Protein AF-0000000067984186 (afdb_homodimer)

pLDDT: mean 75.31, std 23.42, range [19.92, 98.0]

Sequence (412 aa):
MKVFHVLPLILLLLLWGCEVQGRLVSIPTKPDRKDAAATARWLVSQNFWGVLSTISIDLDGAPFAKVVSYSDGVPNQGSGIPYFYLTTLDPTARNAFKDERASFTVSEYPLGTCGKVDPMNPTCSRITLTGKLKLVDEKSEEAEFGRNALFSKHSEMIGTIVFVLSWIDYLNALLFATPTTGLVFLSHLKSFSGHHAVAAGLLWLLMKVFHVLPLILLLLLWGCEVQGRLVSIPTKPDRKDAAATARWLVSQNFWGVLSTISIDLDGAPFAKVVSYSDGVPNQGSGIPYFYLTTLDPTARNAFKDERASFTVSEYPLGTCGKVDPMNPTCSRITLTGKLKLVDEKSEEAEFGRNALFSKHSEMIGTIVFVLSWIDYLNALLFATPTTGLVFLSHLKSFSGHHAVAAGLLWLL

InterPro domains:
  IPR012349 FMN-binding split barrel [G3DSA:2.30.110.10] (34-168)
  IPR055343 CREG-like, beta-barrel [PF13883] (31-158)

Solvent-accessible surface area (backbone atoms only — not comparable to full-atom values): 22892 Å² total; per-residue (Å²): 134,85,80,78,78,77,75,80,77,75,75,73,73,72,73,71,68,74,66,70,65,68,68,75,70,72,77,76,78,78,54,59,73,86,39,56,62,56,36,52,42,48,51,55,52,75,44,51,53,36,38,42,27,23,38,23,72,90,59,79,57,28,27,39,48,40,77,39,49,38,21,25,32,41,91,96,54,48,55,59,47,45,23,33,70,44,47,75,56,36,67,64,45,49,16,28,76,76,42,34,43,22,19,38,29,40,66,38,58,74,73,52,79,50,61,92,59,55,73,64,36,37,72,25,36,32,36,24,38,32,31,31,41,40,79,45,55,77,89,36,70,63,28,51,51,43,49,52,10,33,46,68,74,35,76,83,66,66,89,64,46,44,31,30,51,35,62,52,105,52,26,32,32,40,34,36,38,23,82,84,54,41,55,39,60,38,56,48,74,69,72,52,66,81,71,61,69,56,75,59,69,63,60,78,77,96,134,85,78,78,80,78,75,80,77,75,75,72,74,73,72,69,67,74,66,71,65,68,66,75,71,73,77,75,79,79,55,60,71,85,39,55,63,56,36,52,42,48,51,53,51,75,44,51,55,37,39,43,26,23,38,22,70,92,58,79,56,27,26,38,50,41,77,39,48,37,22,26,32,41,92,96,54,48,58,57,47,45,23,33,71,45,47,76,57,35,67,65,45,48,16,29,75,77,40,33,44,22,18,39,30,38,65,37,58,76,74,52,80,51,62,90,59,54,73,65,35,36,72,26,34,32,37,24,37,31,29,30,42,38,82,45,56,77,89,36,70,62,29,51,50,42,50,52,10,33,45,67,76,34,75,82,65,67,89,64,48,44,30,29,51,35,61,59,102,51,26,31,31,42,34,36,36,21,81,86,55,40,56,40,59,38,56,47,74,69,72,53,67,80,71,61,70,56,76,60,65,63,60,78,77,93

Nearest PDB structures (foldseek):
  1xhn-assembly2_C  TM=8.944E-01  e=8.671E-16  Homo sapiens
  6vna-assembly2_B-2  TM=7.559E-01  e=1.816E-09  Paracoccus denitrificans PD1222
  3dnh-assembly1_A  TM=7.294E-01  e=9.600E-09  Agrobacterium fabrum str. C58
  3b5m-assembly2_C  TM=5.280E-01  e=1.202E-01  Rhodopirellula baltica SH 1
  7o9k-assembly1_Q  TM=3.431E-01  e=6.356E-01  Homo sapiens

Foldseek 3Di:
DPPPPPPPPPPPPPCPVPPPCVVPVPQPDQDDLVLQLSNLQSQQQSDFKWKKWAQFPVVPRDIDIDIFGWFQAARPPGQSWIKGFDACPPRRNVRLVVPFKMKTKTWQVVVCNQPPDDSLPLQTKMKMWIAGKDWDDCPDPVVVRRVVRRCNSPVPDDDGTMIIRDPDVFGWMWMRHDPVQGTFIDGDSRCPPDPPRPSPPDPVPD/DPPPPPPPPPPPPPCPVPPPCPVPVPQPDQDDLVLQLSNLQSQQQSDFKWKKWAQFPVVPRDIDIDIFGWFQAARPPGQSWIKGFDACPDRRNVRLVVPFKMKTKTWQVVVCNQPPDDSLPLQTKMKIWIAGKDWDDCPDPVVVRRVVRRCNSPVPDDDGTMIIRDPPVFGWMWMRHHPVQGTFIDGDSRCVPDPPRPRPPDPVPD

Secondary structure (DSSP, 8-state):
----------------------------PPPPTT-HHHHHHHHHHH--EEEEEEE-TTTTT-EEEEEEEEESSSTT---S--EEEE-TTSHHHHHHHH--EEEEEEESGGGTTTTTS-TTSTTS-EEEEEEEEEEPPTTSHHHHHHHHHHHHH-TT----EEEEEE-SS--EEEEEEETTTEEEEES-SSS--S-------GGGT-/----------------------------PPPPTT-HHHHHHHHHHH--EEEEEEE-TTTTT-EEEEEEEEESSSTT---S--EEEE-TTSHHHHHHHH--EEEEEEESGGGTTTTTS-TTSTTS-EEEEEEEEEEPPTTSHHHHHHHHHHHHH-TT--S-EEEEEE-SS--EEEEEEETTTEEEEES-SSSTTS-------GGGT-

Radius of gyration: 25.49 Å; Cα contacts (8 Å, |Δi|>4): 873; chains: 2; bounding box: 85×50×101 Å

Organism: Pisum sativum (NCBI:txid3888)

Structure (mmCIF, N/CA/C/O backbone):
data_AF-0000000067984186-model_v1
#
loop_
_entity.id
_entity.type
_entity.pdbx_description
1 polymer 'CREG-like beta-barrel domain-containing protein'
#
loop_
_atom_site.group_PDB
_atom_site.id
_atom_site.type_symbol
_atom_site.label_atom_id
_atom_site.label_alt_id
_atom_site.label_comp_id
_atom_site.label_asym_id
_atom_site.label_entity_id
_atom_site.label_seq_id
_atom_site.pdbx_PDB_ins_code
_atom_site.Cartn_x
_atom_site.Cartn_y
_atom_site.Cartn_z
_atom_site.occupancy
_atom_site.B_iso_or_equiv
_atom_site.auth_seq_id
_atom_site.auth_comp_id
_atom_site.auth_asym_id
_atom_site.auth_atom_id
_atom_site.pdbx_PDB_model_num
ATOM 1 N N . MET A 1 1 ? -55.031 -24.5 -56.812 1 33.5 1 MET A N 1
ATOM 2 C CA . MET A 1 1 ? -54.438 -23.312 -56.219 1 33.5 1 MET A CA 1
ATOM 3 C C . MET A 1 1 ? -53.906 -23.625 -54.812 1 33.5 1 MET A C 1
ATOM 5 O O . MET A 1 1 ? -54.656 -23.906 -53.906 1 33.5 1 MET A O 1
ATOM 9 N N . LYS A 1 2 ? -52.688 -24.312 -54.781 1 44.88 2 LYS A N 1
ATOM 10 C CA . LYS A 1 2 ? -51.969 -24.781 -53.625 1 44.88 2 LYS A CA 1
ATOM 11 C C . LYS A 1 2 ? -51.594 -23.625 -52.688 1 44.88 2 LYS A C 1
ATOM 13 O O . LYS A 1 2 ? -50.938 -22.656 -53.125 1 44.88 2 LYS A O 1
ATOM 18 N N . VAL A 1 3 ? -52.406 -23.297 -51.719 1 41.97 3 VAL A N 1
ATOM 19 C CA . VAL A 1 3 ? -52.25 -22.266 -50.688 1 41.97 3 VAL A CA 1
ATOM 20 C C . VAL A 1 3 ? -51.031 -22.594 -49.812 1 41.97 3 VAL A C 1
ATOM 22 O O . VAL A 1 3 ? -50.969 -23.656 -49.188 1 41.97 3 VAL A O 1
ATOM 25 N N . PHE A 1 4 ? -49.812 -22.141 -50.219 1 43.19 4 PHE A N 1
ATOM 26 C CA . PHE A 1 4 ? -48.562 -22.219 -49.438 1 43.19 4 PHE A CA 1
ATOM 27 C C . PHE A 1 4 ? -48.719 -21.422 -48.125 1 43.19 4 PHE A C 1
ATOM 29 O O . PHE A 1 4 ? -49.031 -20.219 -48.156 1 43.19 4 PHE A O 1
ATOM 36 N N . HIS A 1 5 ? -49.25 -22.047 -47.031 1 43.31 5 HIS A N 1
ATOM 37 C CA . HIS A 1 5 ? -49.219 -21.438 -45.719 1 43.31 5 HIS A CA 1
ATOM 38 C C . HIS A 1 5 ? -47.812 -21.094 -45.312 1 43.31 5 HIS A C 1
ATOM 40 O O . HIS A 1 5 ? -46.938 -21.969 -45.25 1 43.31 5 HIS A O 1
ATOM 46 N N . VAL A 1 6 ? -47.312 -19.891 -45.562 1 44.81 6 VAL A N 1
ATOM 47 C CA . VAL A 1 6 ? -46.062 -19.359 -45.031 1 44.81 6 VAL A CA 1
ATOM 48 C C . VAL A 1 6 ? -46.156 -19.25 -43.531 1 44.81 6 VAL A C 1
ATOM 50 O O . VAL A 1 6 ? -47 -18.547 -42.969 1 44.81 6 VAL A O 1
ATOM 53 N N . LEU A 1 7 ? -45.906 -20.312 -42.75 1 45.59 7 LEU A N 1
ATOM 54 C CA . LEU A 1 7 ? -45.781 -20.188 -41.312 1 45.59 7 LEU A CA 1
ATOM 55 C C . LEU A 1 7 ? -44.688 -19.203 -40.938 1 45.59 7 LEU A C 1
ATOM 57 O O . LEU A 1 7 ? -43.531 -19.297 -41.406 1 45.59 7 LEU A O 1
ATOM 61 N N . PRO A 1 8 ? -45.031 -17.953 -40.5 1 47.94 8 PRO A N 1
ATOM 62 C CA . PRO A 1 8 ? -44 -17.047 -40.031 1 47.94 8 PRO A CA 1
ATOM 63 C C . PRO A 1 8 ? -43.156 -17.656 -38.906 1 47.94 8 PRO A C 1
ATOM 65 O O . PRO A 1 8 ? -43.719 -18.234 -37.969 1 47.94 8 PRO A O 1
ATOM 68 N N . LEU A 1 9 ? -41.969 -18.188 -39.219 1 45.03 9 LEU A N 1
ATOM 69 C CA . LEU A 1 9 ? -41 -18.547 -38.219 1 45.03 9 LEU A CA 1
ATOM 70 C C . LEU A 1 9 ? -40.719 -17.375 -37.281 1 45.03 9 LEU A C 1
ATOM 72 O O . LEU A 1 9 ? -40.188 -16.344 -37.688 1 45.03 9 LEU A O 1
ATOM 76 N N . ILE A 1 10 ? -41.625 -17.125 -36.375 1 43.16 10 ILE A N 1
ATOM 77 C CA . ILE A 1 10 ? -41.312 -16.188 -35.281 1 43.16 10 ILE A CA 1
ATOM 78 C C . ILE A 1 10 ? -40 -16.578 -34.625 1 43.16 10 ILE A C 1
ATOM 80 O O . ILE A 1 10 ? -39.875 -17.656 -34.062 1 43.16 10 ILE A O 1
ATOM 84 N N . LEU A 1 11 ? -38.875 -16.156 -35.219 1 39.56 11 LEU A N 1
ATOM 85 C CA . LEU A 1 11 ? -37.594 -16.203 -34.5 1 39.56 11 LEU A CA 1
ATOM 86 C C . LEU A 1 11 ? -37.719 -15.57 -33.125 1 39.56 11 LEU A C 1
ATOM 88 O O . LEU A 1 11 ? -37.906 -14.352 -33 1 39.56 11 LEU A O 1
ATOM 92 N N . LEU A 1 12 ? -38.344 -16.297 -32.219 1 38.09 12 LEU A N 1
ATOM 93 C CA . LEU A 1 12 ? -38.188 -15.883 -30.828 1 38.09 12 LEU A CA 1
ATOM 94 C C . LEU A 1 12 ? -36.719 -15.664 -30.5 1 38.09 12 LEU A C 1
ATOM 96 O O . LEU A 1 12 ? -35.938 -16.609 -30.484 1 38.09 12 LEU A O 1
ATOM 100 N N . LEU A 1 13 ? -36.188 -14.531 -30.969 1 35.16 13 LEU A N 1
ATOM 101 C CA . LEU A 1 13 ? -34.906 -14.086 -30.406 1 35.16 13 LEU A CA 1
ATOM 102 C C . LEU A 1 13 ? -34.938 -14.227 -28.875 1 35.16 13 LEU A C 1
ATOM 104 O O . LEU A 1 13 ? -35.656 -13.516 -28.188 1 35.16 13 LEU A O 1
ATOM 108 N N . LEU A 1 14 ? -34.844 -15.484 -28.453 1 35.88 14 LEU A N 1
ATOM 109 C CA . LEU A 1 14 ? -34.469 -15.664 -27.047 1 35.88 14 LEU A CA 1
ATOM 110 C C . LEU A 1 14 ? -33.312 -14.734 -26.688 1 35.88 14 LEU A C 1
ATOM 112 O O . LEU A 1 14 ? -32.219 -14.875 -27.203 1 35.88 14 LEU A O 1
ATOM 116 N N . LEU A 1 15 ? -33.594 -13.445 -26.594 1 35.09 15 LEU A N 1
ATOM 117 C CA . LEU A 1 15 ? -32.688 -12.617 -25.812 1 35.09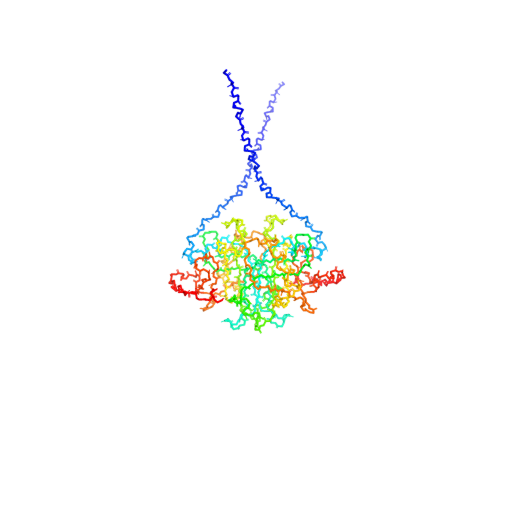 15 LEU A CA 1
ATOM 118 C C . LEU A 1 15 ? -32.281 -13.32 -24.531 1 35.09 15 LEU A C 1
ATOM 120 O O . LEU A 1 15 ? -33.031 -13.367 -23.562 1 35.09 15 LEU A O 1
ATOM 124 N N . TRP A 1 16 ? -31.625 -14.523 -24.703 1 38.22 16 TRP A N 1
ATOM 125 C CA . TRP A 1 16 ? -30.844 -14.906 -23.516 1 38.22 16 TRP A CA 1
ATOM 126 C C . TRP A 1 16 ? -30.078 -13.711 -22.969 1 38.22 16 TRP A C 1
ATOM 128 O O . TRP A 1 16 ? -29.109 -13.25 -23.594 1 38.22 16 TRP A O 1
ATOM 138 N N . GLY A 1 17 ? -30.844 -12.781 -22.391 1 34.12 17 GLY A N 1
ATOM 139 C CA . GLY A 1 17 ? -30.109 -11.883 -21.516 1 34.12 17 GLY A CA 1
ATOM 140 C C . GLY A 1 17 ? -28.969 -12.57 -20.766 1 34.12 17 GLY A C 1
ATOM 141 O O . GLY A 1 17 ? -29.188 -13.586 -20.109 1 34.12 17 GLY A O 1
ATOM 142 N N . CYS A 1 18 ? -27.859 -12.703 -21.391 1 34.94 18 CYS A N 1
ATOM 143 C CA . CYS A 1 18 ? -26.656 -12.961 -20.594 1 34.94 18 CYS A CA 1
ATOM 144 C C . CYS A 1 18 ? -26.688 -12.164 -19.297 1 34.94 18 CYS A C 1
ATOM 146 O O . CYS A 1 18 ? -26.469 -10.953 -19.297 1 34.94 18 CYS A O 1
ATOM 148 N N . GLU A 1 19 ? -27.719 -12.469 -18.469 1 34.81 19 GLU A N 1
ATOM 149 C CA . GLU A 1 19 ? -27.438 -12 -17.125 1 34.81 19 GLU A CA 1
ATOM 150 C C . GLU A 1 19 ? -26 -12.305 -16.719 1 34.81 19 GLU A C 1
ATOM 152 O O . GLU A 1 19 ? -25.625 -13.469 -16.578 1 34.81 19 GLU A O 1
ATOM 157 N N . VAL A 1 20 ? -25.094 -11.594 -17.25 1 33.75 20 VAL A N 1
ATOM 158 C CA . VAL A 1 20 ? -23.859 -11.578 -16.469 1 33.75 20 VAL A CA 1
ATOM 159 C C . VAL A 1 20 ? -24.203 -11.547 -14.984 1 33.75 20 VAL A C 1
ATOM 161 O O . VAL A 1 20 ? -24.766 -10.57 -14.492 1 33.75 20 VAL A O 1
ATOM 164 N N . GLN A 1 21 ? -24.844 -12.562 -14.484 1 31.27 21 GLN A N 1
ATOM 165 C CA . GLN A 1 21 ? -24.812 -12.648 -13.031 1 31.27 21 GLN A CA 1
ATOM 166 C C . GLN A 1 21 ? -23.453 -12.211 -12.484 1 31.27 21 GLN A C 1
ATOM 168 O O . GLN A 1 21 ? -22.469 -12.93 -12.625 1 31.27 21 GLN A O 1
ATOM 173 N N . GLY A 1 22 ? -23.109 -11.016 -12.719 1 35.28 22 GLY A N 1
ATOM 174 C CA . GLY A 1 22 ? -22 -10.664 -11.852 1 35.28 22 GLY A CA 1
ATOM 175 C C . GLY A 1 22 ? -22.062 -11.344 -10.5 1 35.28 22 GLY A C 1
ATOM 176 O O . GLY A 1 22 ? -23.062 -11.234 -9.789 1 35.28 22 GLY A O 1
ATOM 177 N N . ARG A 1 23 ? -21.891 -12.672 -10.469 1 35.22 23 ARG A N 1
ATOM 178 C CA . ARG A 1 23 ? -21.781 -13.312 -9.156 1 35.22 23 ARG A CA 1
ATOM 179 C C . ARG A 1 23 ? -21.312 -12.312 -8.102 1 35.22 23 ARG A C 1
ATOM 181 O O . ARG A 1 23 ? -20.219 -11.758 -8.219 1 35.22 23 ARG A O 1
ATOM 188 N N . LEU A 1 24 ? -22.062 -11.508 -7.629 1 40.75 24 LEU A N 1
ATOM 189 C CA . LEU A 1 24 ? -21.703 -10.914 -6.352 1 40.75 24 LEU A CA 1
ATOM 190 C C . LEU A 1 24 ? -20.969 -11.922 -5.469 1 40.75 24 LEU A C 1
ATOM 192 O O . LEU A 1 24 ? -21.594 -12.789 -4.859 1 40.75 24 LEU A O 1
ATOM 196 N N . VAL A 1 25 ? -20.047 -12.648 -5.996 1 49.34 25 VAL A N 1
ATOM 197 C CA . VAL A 1 25 ? -19.328 -13.609 -5.168 1 49.34 25 VAL A CA 1
ATOM 198 C C . VAL A 1 25 ? -19.094 -13.023 -3.779 1 49.34 25 VAL A C 1
ATOM 200 O O . VAL A 1 25 ? -18.453 -11.977 -3.646 1 49.34 25 VAL A O 1
ATOM 203 N N . SER A 1 26 ? -20.016 -13.273 -2.828 1 67.81 26 SER A N 1
ATOM 204 C CA . SER A 1 26 ? -19.984 -12.938 -1.408 1 67.81 26 SER A CA 1
ATOM 205 C C . SER A 1 26 ? -18.625 -13.25 -0.799 1 67.81 26 SER A C 1
ATOM 207 O O . SER A 1 26 ? -18.047 -14.312 -1.054 1 67.81 26 SER A O 1
ATOM 209 N N . ILE A 1 27 ? -17.875 -12.289 -0.418 1 77.19 27 ILE A N 1
ATOM 210 C CA . ILE A 1 27 ? -16.656 -12.492 0.34 1 77.19 27 ILE A CA 1
ATOM 211 C C . ILE A 1 27 ? -16.922 -13.398 1.534 1 77.19 27 ILE A C 1
ATOM 213 O O . ILE A 1 27 ? -17.844 -13.148 2.322 1 77.19 27 ILE A O 1
ATOM 217 N N . PRO A 1 28 ? -16.234 -14.609 1.506 1 84.88 28 PRO A N 1
ATOM 218 C CA . PRO A 1 28 ? -16.375 -15.453 2.693 1 84.88 28 PRO A CA 1
ATOM 219 C C . PRO A 1 28 ? -16.219 -14.672 3.996 1 84.88 28 PRO A C 1
ATOM 221 O O . PRO A 1 28 ? -15.547 -13.641 4.023 1 84.88 28 PRO A O 1
ATOM 224 N N . THR A 1 29 ? -16.812 -15.203 4.996 1 89.31 29 THR A N 1
ATOM 225 C CA . THR A 1 29 ? -16.781 -14.555 6.301 1 89.31 29 THR A CA 1
ATOM 226 C C . THR A 1 29 ? -15.359 -14.492 6.848 1 89.31 29 THR A C 1
ATOM 228 O O . THR A 1 29 ? -14.609 -15.461 6.734 1 89.31 29 THR A O 1
ATOM 231 N N . LYS A 1 30 ? -15.117 -13.398 7.43 1 90.19 30 LYS A N 1
ATOM 232 C CA . LYS A 1 30 ? -13.836 -13.211 8.102 1 90.19 30 LYS A CA 1
ATOM 233 C C . LYS A 1 30 ? -13.656 -14.219 9.234 1 90.19 30 LYS A C 1
ATOM 235 O O . LYS A 1 30 ? -14.578 -14.445 10.023 1 90.19 30 LYS A O 1
ATOM 240 N N . PRO A 1 31 ? -12.531 -14.898 9.32 1 89.19 31 PRO A N 1
ATOM 241 C CA . PRO A 1 31 ? -12.273 -15.836 10.414 1 89.19 31 PRO A CA 1
ATOM 242 C C . PRO A 1 31 ? -12.289 -15.164 11.781 1 89.19 31 PRO A C 1
ATOM 244 O O . PRO A 1 31 ? -12.289 -13.938 11.875 1 89.19 31 PRO A O 1
ATOM 247 N N . ASP A 1 32 ? -12.289 -16.062 12.781 1 85.81 32 ASP A N 1
ATOM 248 C CA . ASP A 1 32 ? -12.156 -15.57 14.148 1 85.81 32 ASP A CA 1
ATOM 249 C C . ASP A 1 32 ? -10.883 -14.742 14.312 1 85.81 32 ASP A C 1
ATOM 251 O O . ASP A 1 32 ? -9.805 -15.164 13.891 1 85.81 32 ASP A O 1
ATOM 255 N N . ARG A 1 33 ? -11.016 -13.633 14.875 1 79.19 33 ARG A N 1
ATOM 256 C CA . ARG A 1 33 ? -9.906 -12.695 15.023 1 79.19 33 ARG A CA 1
ATOM 257 C C . ARG A 1 33 ? -8.758 -13.32 15.812 1 79.19 33 ARG A C 1
ATOM 259 O O . ARG A 1 33 ? -7.609 -12.891 15.68 1 79.19 33 ARG A O 1
ATOM 266 N N . LYS A 1 34 ? -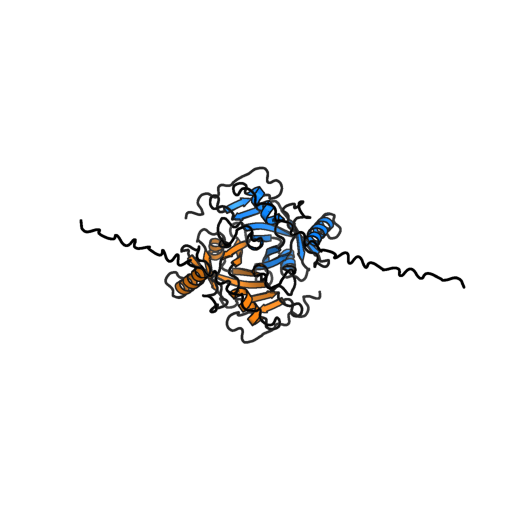9.094 -14.297 16.625 1 78.62 34 LYS A N 1
ATOM 267 C CA . LYS A 1 34 ? -8.07 -14.945 17.438 1 78.62 34 LYS A CA 1
ATOM 268 C C . LYS A 1 34 ? -7.227 -15.906 16.609 1 78.62 34 LYS A C 1
ATOM 270 O O . LYS A 1 34 ? -6.145 -16.312 17.031 1 78.62 34 LYS A O 1
ATOM 275 N N . ASP A 1 35 ? -7.754 -16.234 15.492 1 83.31 35 ASP A N 1
ATOM 276 C CA . ASP A 1 35 ? -7.008 -17.109 14.586 1 83.31 35 ASP A CA 1
ATOM 277 C C . ASP A 1 35 ? -6.207 -16.281 13.578 1 83.31 35 ASP A C 1
ATOM 279 O O . ASP A 1 35 ? -6.676 -16.031 12.469 1 83.31 35 ASP A O 1
ATOM 283 N N . ALA A 1 36 ? -5.031 -15.945 13.961 1 83.06 36 ALA A N 1
ATOM 284 C CA . ALA A 1 36 ? -4.188 -15.047 13.188 1 83.06 36 ALA A CA 1
ATOM 285 C C . ALA A 1 36 ? -3.846 -15.656 11.828 1 83.06 36 ALA A C 1
ATOM 287 O O . ALA A 1 36 ? -3.889 -14.969 10.805 1 83.06 36 ALA A O 1
ATOM 288 N N . ALA A 1 37 ? -3.508 -16.969 11.844 1 82.56 37 ALA A N 1
ATOM 289 C CA . ALA A 1 37 ? -3.119 -17.625 10.602 1 82.56 37 ALA A CA 1
ATOM 290 C C . ALA A 1 37 ? -4.281 -17.641 9.609 1 82.56 37 ALA A C 1
ATOM 292 O O . ALA A 1 37 ? -4.102 -17.359 8.422 1 82.56 37 ALA A O 1
ATOM 293 N N . ALA A 1 38 ? -5.449 -17.953 10.125 1 85.25 38 ALA A N 1
ATOM 294 C CA . ALA A 1 38 ? -6.633 -18 9.273 1 85.25 38 ALA A CA 1
ATOM 295 C C . ALA A 1 38 ? -6.984 -16.609 8.75 1 85.25 38 ALA A C 1
ATOM 297 O O . ALA A 1 38 ? -7.387 -16.453 7.594 1 85.25 38 ALA A O 1
ATOM 298 N N . THR A 1 39 ? -6.832 -15.609 9.625 1 88 39 THR A N 1
ATOM 299 C CA . THR A 1 39 ? -7.109 -14.234 9.219 1 88 39 THR A CA 1
ATOM 300 C C . THR A 1 39 ? -6.137 -13.789 8.133 1 88 39 THR A C 1
ATOM 302 O O . THR A 1 39 ? -6.543 -13.172 7.141 1 88 39 THR A O 1
ATOM 305 N N . ALA A 1 40 ? -4.871 -14.133 8.32 1 88.75 40 ALA A N 1
ATOM 306 C CA . ALA A 1 40 ? -3.857 -13.781 7.332 1 88.75 40 ALA A CA 1
ATOM 307 C C . ALA A 1 40 ? -4.172 -14.406 5.977 1 88.75 40 ALA A C 1
ATOM 309 O O . ALA A 1 40 ? -4.129 -13.727 4.949 1 88.75 40 ALA A O 1
ATOM 310 N N . ARG A 1 41 ? -4.539 -15.672 5.941 1 86.38 41 ARG A N 1
ATOM 311 C CA . ARG A 1 41 ? -4.855 -16.359 4.695 1 86.38 41 ARG A CA 1
ATOM 312 C C . ARG A 1 41 ? -6.098 -15.773 4.039 1 86.38 41 ARG A C 1
ATOM 314 O O . ARG A 1 41 ? -6.133 -15.57 2.824 1 86.38 41 ARG A O 1
ATOM 321 N N . TRP A 1 42 ? -7.078 -15.578 4.871 1 89.5 42 TRP A N 1
ATOM 322 C CA . TRP A 1 42 ? -8.312 -14.969 4.383 1 89.5 42 TRP A CA 1
ATOM 323 C C . TRP A 1 42 ? -8.031 -13.617 3.736 1 89.5 42 TRP A C 1
ATOM 325 O O . TRP A 1 42 ? -8.492 -13.352 2.621 1 89.5 42 TRP A O 1
ATOM 335 N N . LEU A 1 43 ? -7.262 -12.812 4.434 1 92.62 43 LEU A N 1
ATOM 336 C CA . LEU A 1 43 ? -6.961 -11.469 3.967 1 92.62 43 LEU A CA 1
ATOM 337 C C . LEU A 1 43 ? -6.242 -11.508 2.623 1 92.62 43 LEU A C 1
ATOM 339 O O . LEU A 1 43 ? -6.641 -10.82 1.68 1 92.62 43 LEU A O 1
ATOM 343 N N . VAL A 1 44 ? -5.219 -12.328 2.506 1 92.12 44 VAL A N 1
ATOM 344 C CA . VAL A 1 44 ? -4.434 -12.422 1.28 1 92.12 44 VAL A CA 1
ATOM 345 C C . VAL A 1 44 ? -5.281 -13.031 0.167 1 92.12 44 VAL A C 1
ATOM 347 O O . VAL A 1 44 ? -5.258 -12.555 -0.971 1 92.12 44 VAL A O 1
ATOM 350 N N . SER A 1 45 ? -6.023 -14 0.494 1 91.69 45 SER A N 1
ATOM 351 C CA . SER A 1 45 ? -6.797 -14.719 -0.51 1 91.69 45 SER A CA 1
ATOM 352 C C . SER A 1 45 ? -7.945 -13.867 -1.038 1 91.69 45 SER A C 1
ATOM 354 O O . SER A 1 45 ? -8.289 -13.945 -2.219 1 91.69 45 SER A O 1
ATOM 356 N N . GLN A 1 46 ? -8.555 -13.047 -0.158 1 93.5 46 GLN A N 1
ATOM 357 C CA . GLN A 1 46 ? -9.766 -12.328 -0.555 1 93.5 46 GLN A CA 1
ATOM 358 C C . GLN A 1 46 ? -9.422 -11.031 -1.281 1 93.5 46 GLN A C 1
ATOM 360 O O . GLN A 1 46 ? -10.281 -10.438 -1.944 1 93.5 46 GLN A O 1
ATOM 365 N N . ASN A 1 47 ? -8.203 -10.609 -1.111 1 94.94 47 ASN A N 1
ATOM 366 C CA . ASN A 1 47 ? -7.773 -9.406 -1.812 1 94.94 47 ASN A CA 1
ATOM 367 C C . ASN A 1 47 ? -7.188 -9.727 -3.184 1 94.94 47 ASN A C 1
ATOM 369 O O . ASN A 1 47 ? -6.941 -10.898 -3.496 1 94.94 47 ASN A O 1
ATOM 373 N N . PHE A 1 48 ? -7.039 -8.711 -4.043 1 96.12 48 PHE A N 1
ATOM 374 C CA . PHE A 1 48 ? -6.516 -8.945 -5.383 1 96.12 48 PHE A CA 1
ATOM 375 C C . PHE A 1 48 ? -5.547 -7.836 -5.785 1 96.12 48 PHE A C 1
ATOM 377 O O . PHE A 1 48 ? -5.098 -7.785 -6.934 1 96.12 48 PHE A O 1
ATOM 384 N N . TRP A 1 49 ? -5.301 -6.926 -4.898 1 97.25 49 TRP A N 1
ATOM 385 C CA . TRP A 1 49 ? -4.254 -5.926 -5.098 1 97.25 49 TRP A CA 1
ATOM 386 C C . TRP A 1 49 ? -3.619 -5.531 -3.77 1 97.25 49 TRP A C 1
ATOM 388 O O . TRP A 1 49 ? -4.148 -5.848 -2.701 1 97.25 49 TRP A O 1
ATOM 398 N N . GLY A 1 50 ? -2.521 -4.965 -3.746 1 97.94 50 GLY A N 1
ATOM 399 C CA . GLY A 1 50 ? -1.765 -4.434 -2.625 1 97.94 50 GLY A CA 1
ATOM 400 C C . GLY A 1 50 ? -0.631 -3.518 -3.049 1 97.94 50 GLY A C 1
ATOM 401 O O . GLY A 1 50 ? -0.673 -2.93 -4.133 1 97.94 50 GLY A O 1
ATOM 402 N N . VAL A 1 51 ? 0.256 -3.301 -2.131 1 97.94 51 VAL A N 1
ATOM 403 C CA . VAL A 1 51 ? 1.396 -2.434 -2.414 1 97.94 51 VAL A CA 1
ATOM 404 C C . VAL A 1 51 ? 2.695 -3.219 -2.244 1 97.94 51 VAL A C 1
ATOM 406 O O . VAL A 1 51 ? 2.951 -3.785 -1.181 1 97.94 51 VAL A O 1
ATOM 409 N N . LEU A 1 52 ? 3.443 -3.271 -3.309 1 97.12 52 LEU A N 1
ATOM 410 C CA . LEU A 1 52 ? 4.719 -3.98 -3.357 1 97.12 52 LEU A CA 1
ATOM 411 C C . LEU A 1 52 ? 5.887 -3.01 -3.221 1 97.12 52 LEU A C 1
ATOM 413 O O . LEU A 1 52 ? 5.992 -2.049 -3.986 1 97.12 52 LEU A O 1
ATOM 417 N N . SER A 1 53 ? 6.711 -3.264 -2.227 1 96.88 53 SER A N 1
ATOM 418 C CA . SER A 1 53 ? 7.824 -2.371 -1.914 1 96.88 53 SER A CA 1
ATOM 419 C C . SER A 1 53 ? 9.164 -3.045 -2.178 1 96.88 53 SER A C 1
ATOM 421 O O . SER A 1 53 ? 9.383 -4.191 -1.78 1 96.88 53 SER A O 1
ATOM 423 N N . THR A 1 54 ? 10.047 -2.348 -2.816 1 96.5 54 THR A N 1
ATOM 424 C CA . THR A 1 54 ? 11.398 -2.803 -3.141 1 96.5 54 THR A CA 1
ATOM 425 C C . THR A 1 54 ? 12.43 -1.733 -2.787 1 96.5 54 THR A C 1
ATOM 427 O O . THR A 1 54 ? 12.07 -0.652 -2.314 1 96.5 54 THR A O 1
ATOM 430 N N . ILE A 1 55 ? 13.711 -2.121 -2.91 1 95.62 55 ILE A N 1
ATOM 431 C CA . ILE A 1 55 ? 14.805 -1.18 -2.723 1 95.62 55 ILE A CA 1
ATOM 432 C C . ILE A 1 55 ? 15.141 -0.506 -4.051 1 95.62 55 ILE A C 1
ATOM 434 O O . ILE A 1 55 ? 15.508 -1.176 -5.02 1 95.62 55 ILE A O 1
ATOM 438 N N . SER A 1 56 ? 15.086 0.834 -4.086 1 93.44 56 SER A N 1
ATOM 439 C CA . SER A 1 56 ? 15.188 1.557 -5.352 1 93.44 56 SER A CA 1
ATOM 440 C C . SER A 1 56 ? 16.641 1.716 -5.781 1 93.44 56 SER A C 1
ATOM 442 O O . SER A 1 56 ? 17.469 2.201 -5.012 1 93.44 56 SER A O 1
ATOM 444 N N . ILE A 1 57 ? 16.906 1.382 -7.02 1 91 57 ILE A N 1
ATOM 445 C CA . ILE A 1 57 ? 18.203 1.661 -7.625 1 91 57 ILE A CA 1
ATOM 446 C C . ILE A 1 57 ? 18.312 3.152 -7.938 1 91 57 ILE A C 1
ATOM 448 O O . ILE A 1 57 ? 19.344 3.775 -7.656 1 91 57 ILE A O 1
ATOM 452 N N . ASP A 1 58 ? 17.266 3.795 -8.383 1 84.75 58 ASP A N 1
ATOM 453 C CA . ASP A 1 58 ? 17.25 5.176 -8.859 1 84.75 58 ASP A CA 1
ATOM 454 C C . ASP A 1 58 ? 17.281 6.16 -7.688 1 84.75 58 ASP A C 1
ATOM 456 O O . ASP A 1 58 ? 17.672 7.316 -7.855 1 84.75 58 ASP A O 1
ATOM 460 N N . LEU A 1 59 ? 16.844 5.703 -6.543 1 87.94 59 LEU A N 1
ATOM 461 C CA . LEU A 1 59 ? 16.781 6.59 -5.387 1 87.94 59 LEU A CA 1
ATOM 462 C C . LEU A 1 59 ? 17.781 6.156 -4.312 1 87.94 59 LEU A C 1
ATOM 464 O O . LEU A 1 59 ? 17.484 6.242 -3.117 1 87.94 59 LEU A O 1
ATOM 468 N N . ASP A 1 60 ? 18.875 5.551 -4.727 1 90.06 60 ASP A N 1
ATOM 469 C CA . ASP A 1 60 ? 20.031 5.23 -3.889 1 90.06 60 ASP A CA 1
ATOM 470 C C . ASP A 1 60 ? 19.625 4.375 -2.693 1 90.06 60 ASP A C 1
ATOM 472 O O . ASP A 1 60 ? 19.984 4.672 -1.555 1 90.06 60 ASP A O 1
ATOM 476 N N . GLY A 1 61 ? 18.734 3.477 -2.906 1 92.69 61 GLY A N 1
ATOM 477 C CA . GLY A 1 61 ? 18.406 2.498 -1.877 1 92.69 61 GLY A CA 1
ATOM 478 C C . GLY A 1 61 ? 17.172 2.85 -1.079 1 92.69 61 GLY A C 1
ATOM 479 O O . GLY A 1 61 ? 16.766 2.104 -0.185 1 92.69 61 GLY A O 1
ATOM 480 N N . ALA A 1 62 ? 16.516 3.994 -1.396 1 92.25 62 ALA A N 1
ATOM 481 C CA . ALA A 1 62 ? 15.258 4.328 -0.74 1 92.25 62 ALA A CA 1
ATOM 482 C C . ALA A 1 62 ? 14.172 3.309 -1.084 1 92.25 62 ALA A C 1
ATOM 484 O O . ALA A 1 62 ? 14.234 2.656 -2.127 1 92.25 62 ALA A O 1
ATOM 485 N N . PRO A 1 63 ? 13.273 3.123 -0.119 1 95.19 63 PRO A N 1
ATOM 486 C CA . PRO A 1 63 ? 12.172 2.232 -0.483 1 95.19 63 PRO A CA 1
ATOM 487 C C . PRO A 1 63 ? 11.305 2.797 -1.605 1 95.19 63 PRO A C 1
ATOM 489 O O . PRO A 1 63 ? 11.016 3.998 -1.623 1 95.19 63 PRO A O 1
ATOM 492 N N . PHE A 1 64 ? 11.031 1.998 -2.578 1 93.12 64 PHE A N 1
ATOM 493 C CA . PHE A 1 64 ? 10.078 2.312 -3.637 1 93.12 64 PHE A CA 1
ATOM 494 C C . PHE A 1 64 ? 8.906 1.333 -3.621 1 93.12 64 PHE A C 1
ATOM 496 O O . PHE A 1 64 ? 9.109 0.117 -3.588 1 93.12 64 PHE A O 1
ATOM 503 N N . ALA A 1 65 ? 7.73 1.9 -3.617 1 96.06 65 ALA A N 1
ATOM 504 C CA . ALA A 1 65 ? 6.559 1.032 -3.557 1 96.06 65 ALA A CA 1
ATOM 505 C C . ALA A 1 65 ? 5.566 1.373 -4.664 1 96.06 65 ALA A C 1
ATOM 507 O O . ALA A 1 65 ? 5.551 2.498 -5.168 1 96.06 65 ALA A O 1
ATOM 508 N N . LYS A 1 66 ? 4.797 0.403 -5.02 1 92.81 66 LYS A N 1
ATOM 509 C CA . LYS A 1 66 ? 3.803 0.6 -6.074 1 92.81 66 LYS A CA 1
ATOM 510 C C . LYS A 1 66 ? 2.596 -0.31 -5.867 1 92.81 66 LYS A C 1
ATOM 512 O O . LYS A 1 66 ? 2.727 -1.412 -5.328 1 92.81 66 LYS A O 1
ATOM 517 N N . VAL A 1 67 ? 1.45 0.194 -6.344 1 96.25 67 VAL A N 1
ATOM 518 C CA . VAL A 1 67 ? 0.253 -0.638 -6.371 1 96.25 67 VAL A CA 1
ATOM 519 C C . VAL A 1 67 ? 0.419 -1.748 -7.406 1 96.25 67 VAL A C 1
ATOM 521 O O . VAL A 1 67 ? 0.863 -1.496 -8.531 1 96.25 67 VAL A O 1
ATOM 524 N N . VAL A 1 68 ? 0.079 -3 -6.98 1 95.75 68 VAL A N 1
ATOM 525 C CA . VAL A 1 68 ? 0.154 -4.121 -7.91 1 95.75 68 VAL A CA 1
ATOM 526 C C . VAL A 1 68 ? -1.078 -5.008 -7.75 1 95.75 68 VAL A C 1
ATOM 528 O O . VAL A 1 68 ? -1.583 -5.188 -6.637 1 95.75 68 VAL A O 1
ATOM 531 N N . SER A 1 69 ? -1.504 -5.477 -8.906 1 95.44 69 SER A N 1
ATOM 532 C CA . SER A 1 69 ? -2.473 -6.566 -8.898 1 95.44 69 SER A CA 1
ATOM 533 C C . SER A 1 69 ? -1.794 -7.906 -8.641 1 95.44 69 SER A C 1
ATOM 535 O O . SER A 1 69 ? -0.68 -8.148 -9.109 1 95.44 69 SER A O 1
ATOM 537 N N . TYR A 1 70 ? -2.496 -8.781 -7.887 1 96.12 70 TYR A N 1
ATOM 538 C CA . TYR A 1 70 ? -1.877 -10.062 -7.559 1 96.12 70 TYR A CA 1
ATOM 539 C C . TYR A 1 70 ? -2.928 -11.156 -7.422 1 96.12 70 TYR A C 1
ATOM 541 O O . TYR A 1 70 ? -4.129 -10.875 -7.406 1 96.12 70 TYR A O 1
A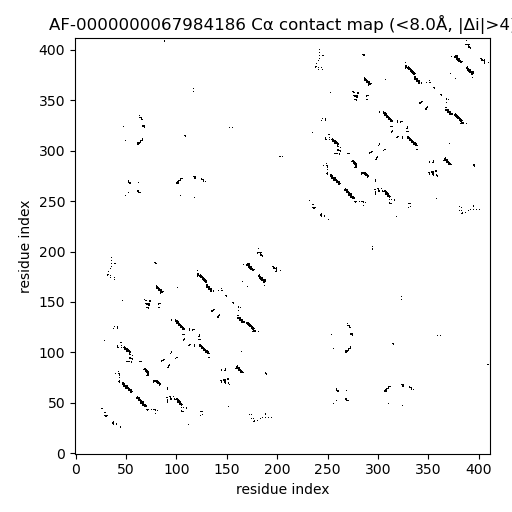TOM 549 N N . SER A 1 71 ? -2.432 -12.336 -7.422 1 95.25 71 SER A N 1
ATOM 550 C CA . SER A 1 71 ? -3.23 -13.508 -7.082 1 95.25 71 SER A CA 1
ATOM 551 C C . SER A 1 71 ? -2.402 -14.539 -6.324 1 95.25 71 SER A C 1
ATOM 553 O O . SER A 1 71 ? -1.204 -14.688 -6.57 1 95.25 71 SER A O 1
ATOM 555 N N . ASP A 1 72 ? -3.062 -15.148 -5.367 1 92.12 72 ASP A N 1
ATOM 556 C CA . ASP A 1 72 ? -2.373 -16.234 -4.66 1 92.12 72 ASP A CA 1
ATOM 557 C C . ASP A 1 72 ? -2.932 -17.594 -5.059 1 92.12 72 ASP A C 1
ATOM 559 O O . ASP A 1 72 ? -2.707 -18.578 -4.367 1 92.12 72 ASP A O 1
ATOM 563 N N . GLY A 1 73 ? -3.686 -17.656 -6.082 1 91.56 73 GLY A N 1
ATOM 564 C CA . GLY A 1 73 ? -4.309 -18.875 -6.574 1 91.56 73 GLY A CA 1
ATOM 565 C C . GLY A 1 73 ? -5.672 -18.641 -7.199 1 91.56 73 GLY A C 1
ATOM 566 O O . GLY A 1 73 ? -6.195 -17.531 -7.152 1 91.56 73 GLY A O 1
ATOM 567 N N . VAL A 1 74 ? -6.176 -19.625 -7.809 1 90.94 74 VAL A N 1
ATOM 568 C CA . VAL A 1 74 ? -7.535 -19.547 -8.328 1 90.94 74 VAL A CA 1
ATOM 569 C C . VAL A 1 74 ? -8.523 -19.453 -7.176 1 90.94 74 VAL A C 1
ATOM 571 O O . VAL A 1 74 ? -8.188 -19.766 -6.031 1 90.94 74 VAL A O 1
ATOM 574 N N . PRO A 1 75 ? -9.727 -18.891 -7.449 1 84.12 75 PRO A N 1
ATOM 575 C CA . PRO A 1 75 ? -10.695 -18.703 -6.367 1 84.12 75 PRO A CA 1
ATOM 576 C C . PRO A 1 75 ? -10.852 -19.922 -5.477 1 84.12 75 PRO A C 1
ATOM 578 O O . PRO A 1 75 ? -10.977 -21.047 -5.977 1 84.12 75 PRO A O 1
ATOM 581 N N . ASN A 1 76 ? -10.742 -19.781 -4.18 1 81.5 76 ASN A N 1
ATOM 582 C CA . ASN A 1 76 ? -10.93 -20.766 -3.117 1 81.5 76 ASN A CA 1
ATOM 583 C C . ASN A 1 76 ? -9.758 -21.75 -3.051 1 81.5 76 ASN A C 1
ATOM 585 O O . ASN A 1 76 ? -9.852 -22.781 -2.387 1 81.5 76 ASN A O 1
ATOM 589 N N . GLN A 1 77 ? -8.719 -21.547 -3.764 1 87 77 GLN A N 1
ATOM 590 C CA . GLN A 1 77 ? -7.527 -22.391 -3.723 1 87 77 GLN A CA 1
ATOM 591 C C . GLN A 1 77 ? -6.266 -21.547 -3.557 1 87 77 GLN A C 1
ATOM 593 O O . GLN A 1 77 ? -5.242 -21.812 -4.18 1 87 77 GLN A O 1
ATOM 598 N N . GLY A 1 78 ? -6.426 -20.547 -2.84 1 85.69 78 GLY A N 1
ATOM 599 C CA . GLY A 1 78 ? -5.281 -19.688 -2.586 1 85.69 78 GLY A CA 1
ATOM 600 C C . GLY A 1 78 ? -4.211 -20.359 -1.745 1 85.69 78 GLY A C 1
ATOM 601 O O . GLY A 1 78 ? -4.52 -21.094 -0.806 1 85.69 78 GLY A O 1
ATOM 602 N N . SER A 1 79 ? -2.947 -20.141 -2.074 1 80.69 79 SER A N 1
ATOM 603 C CA . SER A 1 79 ? -1.814 -20.719 -1.352 1 80.69 79 SER A CA 1
ATOM 604 C C . SER A 1 79 ? -1.28 -19.75 -0.304 1 80.69 79 SER A C 1
ATOM 606 O O . SER A 1 79 ? -0.506 -20.141 0.573 1 80.69 79 SER A O 1
ATOM 608 N N . GLY A 1 80 ? -1.668 -18.5 -0.374 1 82.44 80 GLY A N 1
ATOM 609 C CA . GLY A 1 80 ? -1.073 -17.469 0.464 1 82.44 80 GLY A CA 1
ATOM 610 C C . GLY A 1 80 ? 0.189 -16.875 -0.129 1 82.44 80 GLY A C 1
ATOM 611 O O . GLY A 1 80 ? 0.718 -15.891 0.387 1 82.44 80 GLY A O 1
ATOM 612 N N . ILE A 1 81 ? 0.648 -17.422 -1.232 1 86.81 81 ILE A N 1
ATOM 613 C CA . ILE A 1 81 ? 1.834 -16.922 -1.923 1 86.81 81 ILE A CA 1
ATOM 614 C C . ILE A 1 81 ? 1.417 -16.031 -3.084 1 86.81 81 ILE A C 1
ATOM 616 O O . ILE A 1 81 ? 0.836 -16.5 -4.066 1 86.81 81 ILE A O 1
ATOM 620 N N . PRO A 1 82 ? 1.764 -14.812 -3.012 1 93.69 82 PRO A N 1
ATOM 621 C CA . PRO A 1 82 ? 1.284 -13.891 -4.047 1 93.69 82 PRO A CA 1
ATOM 622 C C . PRO A 1 82 ? 2.125 -13.945 -5.32 1 93.69 82 PRO A C 1
ATOM 624 O O . PRO A 1 82 ? 3.355 -13.992 -5.25 1 93.69 82 PRO A O 1
ATOM 627 N N . TYR A 1 83 ? 1.519 -13.992 -6.445 1 93.12 83 TYR A N 1
ATOM 628 C CA . TYR A 1 83 ? 2.1 -13.875 -7.777 1 93.12 83 TYR A CA 1
ATOM 629 C C . TYR A 1 83 ? 1.734 -12.547 -8.422 1 93.12 83 TYR A C 1
ATOM 631 O O . TYR A 1 83 ? 0.625 -12.039 -8.227 1 93.12 83 TYR A O 1
ATOM 639 N N . PHE A 1 84 ? 2.641 -12 -9.164 1 94.75 84 PHE A N 1
ATOM 640 C CA . PHE A 1 84 ? 2.48 -10.695 -9.789 1 94.75 84 PHE A CA 1
ATOM 641 C C . PHE A 1 84 ? 2.82 -10.766 -11.273 1 94.75 84 PHE A C 1
ATOM 643 O O . PHE A 1 84 ? 3.672 -11.555 -11.688 1 94.75 84 PHE A O 1
ATOM 650 N N . TYR A 1 85 ? 2.168 -9.922 -12.055 1 89.75 85 TYR A N 1
ATOM 651 C CA . TYR A 1 85 ? 2.639 -9.617 -13.398 1 89.75 85 TYR A CA 1
ATOM 652 C C . TYR A 1 85 ? 3.346 -8.266 -13.43 1 89.75 85 TYR A C 1
ATOM 654 O O . TYR A 1 85 ? 2.742 -7.234 -13.133 1 89.75 85 TYR A O 1
ATOM 662 N N . LEU A 1 86 ? 4.602 -8.344 -13.68 1 88.44 86 LEU A N 1
ATOM 663 C CA . LEU A 1 86 ? 5.402 -7.137 -13.82 1 88.44 86 LEU A CA 1
ATOM 664 C C . LEU A 1 86 ? 6.164 -7.148 -15.148 1 88.44 86 LEU A C 1
ATOM 666 O O . LEU A 1 86 ? 6.637 -8.195 -15.586 1 88.44 86 LEU A O 1
ATOM 670 N N . THR A 1 87 ? 6.18 -6.02 -15.781 1 80.25 87 THR A N 1
ATOM 671 C CA . THR A 1 87 ? 7.055 -5.914 -16.953 1 80.25 87 THR A CA 1
ATOM 672 C C . THR A 1 87 ? 8.492 -5.648 -16.516 1 80.25 87 THR A C 1
ATOM 674 O O . THR A 1 87 ? 8.734 -5.137 -15.43 1 80.25 87 THR A O 1
ATOM 677 N N . THR A 1 88 ? 9.383 -6.066 -17.359 1 73.56 88 THR A N 1
ATOM 678 C CA . THR A 1 88 ? 10.789 -5.934 -17.016 1 73.56 88 THR A CA 1
ATOM 679 C C . THR A 1 88 ? 11.188 -4.461 -16.922 1 73.56 88 THR A C 1
ATOM 681 O O . THR A 1 88 ? 12.172 -4.117 -16.266 1 73.56 88 THR A O 1
ATOM 684 N N . LEU A 1 89 ? 10.398 -3.576 -17.516 1 74.69 89 LEU A N 1
ATOM 685 C CA . LEU A 1 89 ? 10.727 -2.156 -17.469 1 74.69 89 LEU A CA 1
ATOM 686 C C . LEU A 1 89 ? 10.133 -1.498 -16.234 1 74.69 89 LEU A C 1
ATOM 688 O O . LEU A 1 89 ? 10.43 -0.341 -15.938 1 74.69 89 LEU A O 1
ATOM 692 N N . ASP A 1 90 ? 9.375 -2.229 -15.625 1 81.69 90 ASP A N 1
ATOM 693 C CA . ASP A 1 90 ? 8.805 -1.74 -14.367 1 81.69 90 ASP A CA 1
ATOM 694 C C . ASP A 1 90 ? 9.898 -1.498 -13.328 1 81.69 90 ASP A C 1
ATOM 696 O O . ASP A 1 90 ? 10.758 -2.354 -13.109 1 81.69 90 ASP A O 1
ATOM 700 N N . PRO A 1 91 ? 9.93 -0.293 -12.695 1 86.75 91 PRO A N 1
ATOM 701 C CA . PRO A 1 91 ? 10.953 -0.029 -11.68 1 86.75 91 PRO A CA 1
ATOM 702 C C . PRO A 1 91 ? 11.008 -1.11 -10.602 1 86.75 91 PRO A C 1
ATOM 704 O O . PRO A 1 91 ? 12.086 -1.436 -10.102 1 86.75 91 PRO A O 1
ATOM 707 N N . THR A 1 92 ? 9.883 -1.663 -10.289 1 91.44 92 THR A N 1
ATOM 708 C CA . THR A 1 92 ? 9.82 -2.701 -9.266 1 91.44 92 THR A CA 1
ATOM 709 C C . THR A 1 92 ? 10.594 -3.941 -9.711 1 91.44 92 THR A C 1
ATOM 711 O O . THR A 1 92 ? 11.375 -4.5 -8.938 1 91.44 92 THR A O 1
ATOM 714 N N . ALA A 1 93 ? 10.383 -4.355 -10.922 1 90.25 93 ALA A N 1
ATOM 715 C CA . ALA A 1 93 ? 11.102 -5.508 -11.461 1 90.25 93 ALA A CA 1
ATOM 716 C C . ALA A 1 93 ? 12.594 -5.223 -11.562 1 90.25 93 ALA A C 1
ATOM 718 O O . ALA A 1 93 ? 13.422 -6.051 -11.164 1 90.25 93 ALA A O 1
ATOM 719 N N . ARG A 1 94 ? 12.938 -4.051 -12.039 1 91.69 94 ARG A N 1
ATOM 720 C CA . ARG A 1 94 ? 14.336 -3.66 -12.148 1 91.69 94 ARG A CA 1
ATOM 721 C C . ARG A 1 94 ? 15.016 -3.67 -10.781 1 91.69 94 ARG A C 1
ATOM 723 O O . ARG A 1 94 ? 16.141 -4.148 -10.641 1 91.69 94 ARG A O 1
ATOM 730 N N . ASN A 1 95 ? 14.352 -3.129 -9.812 1 94.94 95 ASN A N 1
ATOM 731 C CA . ASN A 1 95 ? 14.875 -3.137 -8.445 1 94.94 95 ASN A CA 1
ATOM 732 C C . ASN A 1 95 ? 15.117 -4.559 -7.949 1 94.94 95 ASN A C 1
ATOM 734 O O . ASN A 1 95 ? 16.156 -4.844 -7.355 1 94.94 95 ASN A O 1
ATOM 738 N N . ALA A 1 96 ? 14.141 -5.418 -8.258 1 93.5 96 ALA A N 1
ATOM 739 C CA . ALA A 1 96 ? 14.203 -6.789 -7.758 1 93.5 96 ALA A CA 1
ATOM 740 C C . ALA A 1 96 ? 15.383 -7.543 -8.367 1 93.5 96 ALA A C 1
ATOM 742 O O . ALA A 1 96 ? 15.961 -8.422 -7.73 1 93.5 96 ALA A O 1
ATOM 743 N N . PHE A 1 97 ? 15.773 -7.195 -9.539 1 93.62 97 PHE A N 1
ATOM 744 C CA . PHE A 1 97 ? 16.906 -7.848 -10.195 1 93.62 97 PHE A CA 1
ATOM 745 C C . PHE A 1 97 ? 18.219 -7.477 -9.508 1 93.62 97 PHE A C 1
ATOM 747 O O . PHE A 1 97 ? 19.172 -8.25 -9.531 1 93.62 97 PHE A O 1
ATOM 754 N N . LYS A 1 98 ? 18.234 -6.332 -8.867 1 95 98 LYS A N 1
ATOM 755 C CA . LYS A 1 98 ? 19.438 -5.891 -8.164 1 95 98 LYS A CA 1
ATOM 756 C C . LYS A 1 98 ? 19.422 -6.328 -6.703 1 95 98 LYS A C 1
ATOM 758 O O . LYS A 1 98 ? 20.453 -6.742 -6.156 1 95 98 LYS A O 1
ATOM 763 N N . ASP A 1 99 ? 18.312 -6.215 -6.027 1 95.25 99 ASP A N 1
ATOM 764 C CA . ASP A 1 99 ? 18.062 -6.613 -4.645 1 95.25 99 ASP A CA 1
ATOM 765 C C . ASP A 1 99 ? 16.688 -7.262 -4.488 1 95.25 99 ASP A C 1
ATOM 767 O O . ASP A 1 99 ? 15.664 -6.586 -4.574 1 95.25 99 ASP A O 1
ATOM 771 N N . GLU A 1 100 ? 16.641 -8.562 -4.188 1 94.19 100 GLU A N 1
ATOM 772 C CA . GLU A 1 100 ? 15.406 -9.336 -4.25 1 94.19 100 GLU A CA 1
ATOM 773 C C . GLU A 1 100 ? 14.547 -9.102 -3.01 1 94.19 100 GLU A C 1
ATOM 775 O O . GLU A 1 100 ? 13.398 -9.547 -2.951 1 94.19 100 GLU A O 1
ATOM 780 N N . ARG A 1 101 ? 15.094 -8.469 -1.946 1 93.5 101 ARG A N 1
ATOM 781 C CA . ARG A 1 101 ? 14.312 -8.242 -0.737 1 93.5 101 ARG A CA 1
ATOM 782 C C . ARG A 1 101 ? 13.117 -7.332 -1.023 1 93.5 101 ARG A C 1
ATOM 784 O O . ARG A 1 101 ? 13.266 -6.285 -1.66 1 93.5 101 ARG A O 1
ATOM 791 N N . ALA A 1 102 ? 11.953 -7.723 -0.623 1 94.69 102 ALA A N 1
ATOM 792 C CA . ALA A 1 102 ? 10.711 -6.996 -0.906 1 94.69 102 ALA A CA 1
ATOM 793 C C . ALA A 1 102 ? 9.695 -7.191 0.212 1 94.69 102 ALA A C 1
ATOM 795 O O . ALA A 1 102 ? 9.828 -8.102 1.033 1 94.69 102 ALA A O 1
ATOM 796 N N . SER A 1 103 ? 8.773 -6.328 0.347 1 93.5 103 SER A N 1
ATOM 797 C CA . SER A 1 103 ? 7.609 -6.469 1.212 1 93.5 103 SER A CA 1
A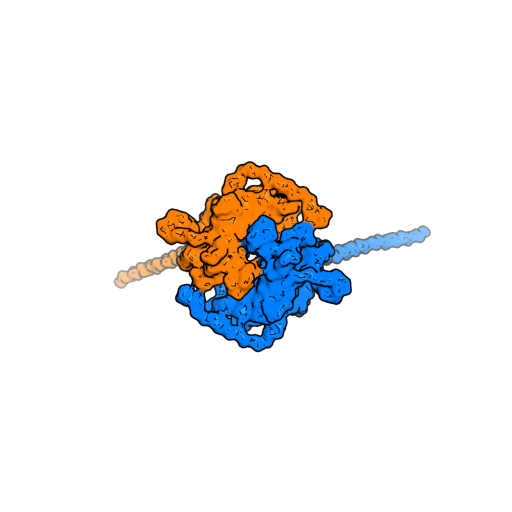TOM 798 C C . SER A 1 103 ? 6.32 -6.191 0.447 1 93.5 103 SER A C 1
ATOM 800 O O . SER A 1 103 ? 6.316 -5.426 -0.518 1 93.5 103 SER A O 1
ATOM 802 N N . PHE A 1 104 ? 5.301 -6.879 0.771 1 94.75 104 PHE A N 1
ATOM 803 C CA . PHE A 1 104 ? 3.986 -6.754 0.147 1 94.75 104 PHE A CA 1
ATOM 804 C C . PHE A 1 104 ? 2.908 -6.523 1.197 1 94.75 104 PHE A C 1
ATOM 806 O O . PHE A 1 104 ? 2.775 -7.305 2.141 1 94.75 104 PHE A O 1
ATOM 813 N N . THR A 1 105 ? 2.184 -5.43 1.077 1 96.75 105 THR A N 1
ATOM 814 C CA . THR A 1 105 ? 1.211 -5.031 2.088 1 96.75 105 THR A CA 1
ATOM 815 C C . THR A 1 105 ? -0.206 -5.078 1.524 1 96.75 105 THR A C 1
ATOM 817 O O . THR A 1 105 ? -0.457 -4.59 0.421 1 96.75 105 THR A O 1
ATOM 820 N N . VAL A 1 106 ? -1.111 -5.707 2.258 1 96.56 106 VAL A N 1
ATOM 821 C CA . VAL A 1 106 ? -2.516 -5.852 1.89 1 96.56 106 VAL A CA 1
ATOM 822 C C . VAL A 1 106 ? -3.404 -5.34 3.021 1 96.56 106 VAL A C 1
ATOM 824 O O . VAL A 1 106 ? -3.143 -5.613 4.195 1 96.56 106 VAL A O 1
ATOM 827 N N . SER A 1 107 ? -4.406 -4.566 2.666 1 97.25 107 SER A N 1
ATOM 828 C CA . SER A 1 107 ? -5.359 -4.031 3.633 1 97.25 107 SER A CA 1
ATOM 829 C C . SER A 1 107 ? -6.734 -4.668 3.463 1 97.25 107 SER A C 1
ATOM 831 O O . SER A 1 107 ? -7.172 -4.926 2.338 1 97.25 107 SER A O 1
ATOM 833 N N . GLU A 1 108 ? -7.41 -4.863 4.52 1 95.81 108 GLU A N 1
ATOM 834 C CA . GLU A 1 108 ? -8.797 -5.328 4.516 1 95.81 108 GLU A CA 1
ATOM 835 C C . GLU A 1 108 ? -9.75 -4.227 4.066 1 95.81 108 GLU A C 1
ATOM 837 O O . GLU A 1 108 ? -10.844 -4.508 3.572 1 95.81 108 GLU A O 1
ATOM 842 N N . TYR A 1 109 ? -9.406 -2.994 4.129 1 96 109 TYR A N 1
ATOM 843 C CA . TYR A 1 109 ? -10.289 -1.839 4.031 1 96 109 TYR A CA 1
ATOM 844 C C . TYR A 1 109 ? -11.023 -1.831 2.697 1 96 109 TYR A C 1
ATOM 846 O O . TYR A 1 109 ? -12.242 -1.627 2.656 1 96 109 TYR A O 1
ATOM 854 N N . PRO A 1 110 ? -10.32 -2.129 1.564 1 95 110 PRO A N 1
ATOM 855 C CA . PRO A 1 110 ? -11.031 -2.059 0.287 1 95 110 PRO A CA 1
ATOM 856 C C . PRO A 1 110 ? -12.094 -3.146 0.142 1 95 110 PRO A C 1
ATOM 858 O O . PRO A 1 110 ? -12.953 -3.066 -0.744 1 95 110 PRO A O 1
ATOM 861 N N . LEU A 1 111 ? -12 -4.215 0.978 1 93.44 111 LEU A N 1
ATOM 862 C CA . LEU A 1 111 ? -13 -5.281 0.915 1 93.44 111 LEU A CA 1
ATOM 863 C C . LEU A 1 111 ? -14.336 -4.801 1.461 1 93.44 111 LEU A C 1
ATOM 865 O O . LEU A 1 111 ? -15.375 -5.398 1.179 1 93.44 111 LEU A O 1
ATOM 869 N N . GLY A 1 112 ? -14.273 -3.797 2.355 1 93.5 112 GLY A N 1
ATOM 870 C CA . GLY A 1 112 ? -15.484 -3.281 2.963 1 93.5 112 GLY A CA 1
ATOM 871 C C . GLY A 1 112 ? -15.961 -4.105 4.145 1 93.5 112 GLY A C 1
ATOM 872 O O . GLY A 1 112 ? -16.969 -3.783 4.77 1 93.5 112 GLY A O 1
ATOM 873 N N . THR A 1 113 ? -15.219 -5.121 4.531 1 92.88 113 THR A N 1
ATOM 874 C CA . THR A 1 113 ? -15.688 -6.074 5.531 1 92.88 113 THR A CA 1
ATOM 875 C C . THR A 1 113 ? -15.406 -5.559 6.941 1 92.88 113 THR A C 1
ATOM 877 O O . THR A 1 113 ? -15.898 -6.121 7.922 1 92.88 113 THR A O 1
ATOM 880 N N . CYS A 1 114 ? -14.617 -4.516 7.059 1 91.25 114 CYS A N 1
ATOM 881 C CA . CYS A 1 114 ? -14.383 -4.004 8.406 1 91.25 114 CYS A CA 1
ATOM 882 C C . CYS A 1 114 ? -15.266 -2.801 8.695 1 91.25 114 CYS A C 1
ATOM 884 O O . CYS A 1 114 ? -15.133 -2.158 9.734 1 91.25 114 CYS A O 1
ATOM 886 N N . GLY A 1 115 ? -16.156 -2.473 7.844 1 89.69 115 GLY A N 1
ATOM 887 C CA . GLY A 1 115 ? -17.141 -1.424 8.094 1 89.69 115 GLY A CA 1
ATOM 888 C C . GLY A 1 115 ? -16.578 -0.028 7.891 1 89.69 115 GLY A C 1
ATOM 889 O O . GLY A 1 115 ? -15.836 0.22 6.938 1 89.69 115 GLY A O 1
ATOM 890 N N . LYS A 1 116 ? -17.031 0.869 8.742 1 90.62 116 LYS A N 1
ATOM 891 C CA . LYS A 1 116 ? -16.672 2.275 8.57 1 90.62 116 LYS A CA 1
ATOM 892 C C . LYS A 1 116 ? -15.562 2.691 9.523 1 90.62 116 LYS A C 1
ATOM 894 O O . LYS A 1 116 ? -15.375 3.881 9.781 1 90.62 116 LYS A O 1
ATOM 899 N N . VAL A 1 117 ? -14.867 1.73 10 1 92.12 117 VAL A N 1
ATOM 900 C CA . VAL A 1 117 ? -13.812 2.049 10.961 1 92.12 117 VAL A CA 1
ATOM 901 C C . VAL A 1 117 ? -12.594 2.584 10.227 1 92.12 117 VAL A C 1
ATOM 903 O O . VAL A 1 117 ? -12.477 2.441 9.008 1 92.12 117 VAL A O 1
ATOM 906 N N . ASP A 1 118 ? -11.719 3.225 10.953 1 93 118 ASP A N 1
ATOM 907 C CA . ASP A 1 118 ? -10.469 3.717 10.398 1 93 118 ASP A CA 1
ATOM 908 C C . ASP A 1 118 ? -9.609 2.566 9.867 1 93 118 ASP A C 1
ATOM 910 O O . ASP A 1 118 ? -9.555 1.497 10.484 1 93 118 ASP A O 1
ATOM 914 N N . PRO A 1 119 ? -8.93 2.801 8.758 1 93.94 119 PRO A N 1
ATOM 915 C CA . PRO A 1 119 ? -8.102 1.735 8.18 1 93.94 119 PRO A CA 1
ATOM 916 C C . PRO A 1 119 ? -7.047 1.215 9.148 1 93.94 119 PRO A C 1
ATOM 918 O O . PRO A 1 119 ? -6.543 0.102 8.984 1 93.94 119 PRO A O 1
ATOM 921 N N . MET A 1 120 ? -6.688 2.016 10.148 1 90.88 120 MET A N 1
ATOM 922 C CA . MET A 1 120 ? -5.684 1.576 11.109 1 90.88 120 MET A CA 1
ATOM 923 C C . MET A 1 120 ? -6.336 1.031 12.375 1 90.88 120 MET A C 1
ATOM 925 O O . MET A 1 120 ? -5.648 0.616 13.312 1 90.88 120 MET A O 1
ATOM 929 N N . ASN A 1 121 ? -7.688 1.078 12.383 1 89.69 121 ASN A N 1
ATOM 930 C CA . ASN A 1 121 ? -8.375 0.438 13.5 1 89.69 121 ASN A CA 1
ATOM 931 C C . ASN A 1 121 ? -8 -1.038 13.617 1 89.69 121 ASN A C 1
ATOM 933 O O . ASN A 1 121 ? -7.949 -1.748 12.609 1 89.69 121 ASN A O 1
ATOM 937 N N . PRO A 1 122 ? -7.746 -1.525 14.797 1 84.88 122 PRO A N 1
ATOM 938 C CA . PRO A 1 122 ? -7.277 -2.904 14.961 1 84.88 122 PRO A CA 1
ATOM 939 C C . PRO A 1 122 ? -8.273 -3.932 14.438 1 84.88 122 PRO A C 1
ATOM 941 O O . PRO A 1 122 ? -7.906 -5.078 14.164 1 84.88 122 PRO A O 1
ATOM 944 N N . THR A 1 123 ? -9.508 -3.566 14.281 1 87.44 123 THR A N 1
ATOM 945 C CA . THR A 1 123 ? -10.5 -4.516 13.781 1 87.44 123 THR A CA 1
ATOM 946 C C . THR A 1 123 ? -10.469 -4.586 12.258 1 87.44 123 THR A C 1
ATOM 948 O O . THR A 1 123 ? -11.102 -5.461 11.664 1 87.44 123 THR A O 1
ATOM 951 N N . CYS A 1 124 ? -9.789 -3.684 11.648 1 92.62 124 CYS A N 1
ATOM 952 C CA . CYS A 1 124 ? -9.539 -3.744 10.211 1 92.62 124 CYS A CA 1
ATOM 953 C C . CYS A 1 124 ? -8.164 -4.328 9.922 1 92.62 124 CYS A C 1
ATOM 955 O O . CYS A 1 124 ? -7.148 -3.648 10.086 1 92.62 124 CYS A O 1
ATOM 957 N N . SER A 1 125 ? -8.086 -5.52 9.461 1 92.06 125 SER A N 1
ATOM 958 C CA . SER A 1 125 ? -6.844 -6.281 9.367 1 92.06 125 SER A CA 1
ATOM 959 C C . SER A 1 125 ? -5.945 -5.742 8.258 1 92.06 125 SER A C 1
ATOM 961 O O . SER A 1 125 ? -6.434 -5.254 7.238 1 92.06 125 SER A O 1
ATOM 963 N N . ARG A 1 126 ? -4.762 -5.781 8.5 1 93.69 126 ARG A N 1
ATOM 964 C CA . ARG A 1 126 ? -3.715 -5.465 7.539 1 93.69 126 ARG A CA 1
ATOM 965 C C . ARG A 1 126 ? -2.531 -6.414 7.684 1 93.69 126 ARG A C 1
ATOM 967 O O . ARG A 1 126 ? -2.246 -6.895 8.781 1 93.69 126 ARG A O 1
ATOM 974 N N . ILE A 1 127 ? -1.846 -6.66 6.602 1 91.25 127 ILE A N 1
ATOM 975 C CA . ILE A 1 127 ? -0.743 -7.613 6.656 1 91.25 127 ILE A CA 1
ATOM 976 C C . ILE A 1 127 ? 0.398 -7.137 5.762 1 91.25 127 ILE A C 1
ATOM 978 O O . ILE A 1 127 ? 0.161 -6.559 4.695 1 91.25 127 ILE A O 1
ATOM 982 N N . THR A 1 128 ? 1.549 -7.27 6.262 1 92.62 128 THR A N 1
ATOM 983 C CA . THR A 1 128 ? 2.76 -7.098 5.469 1 92.62 128 THR A CA 1
ATOM 984 C C . THR A 1 128 ? 3.531 -8.406 5.367 1 92.62 128 THR A C 1
ATOM 986 O O . THR A 1 128 ? 3.896 -9 6.383 1 92.62 128 THR A O 1
ATOM 989 N N . LEU A 1 129 ? 3.705 -8.82 4.168 1 90.75 129 LEU A N 1
ATOM 990 C CA . LEU A 1 129 ? 4.531 -9.984 3.859 1 90.75 129 LEU A CA 1
ATOM 991 C C . LEU A 1 129 ? 5.934 -9.555 3.443 1 90.75 129 LEU A C 1
ATOM 993 O O . LEU A 1 129 ? 6.098 -8.641 2.633 1 90.75 129 LEU A O 1
ATOM 997 N N . THR A 1 130 ? 6.879 -10.141 4.105 1 89.12 130 THR A N 1
ATOM 998 C CA . THR A 1 130 ? 8.258 -9.875 3.721 1 89.12 130 THR A CA 1
ATOM 999 C C . THR A 1 130 ? 8.906 -11.117 3.119 1 89.12 130 THR A C 1
ATOM 1001 O O . THR A 1 130 ? 8.672 -12.234 3.586 1 89.12 130 THR A O 1
ATOM 1004 N N . GLY A 1 131 ? 9.656 -10.898 2.045 1 88.69 131 GLY A N 1
ATOM 1005 C CA . GLY A 1 131 ? 10.312 -12 1.365 1 88.69 131 GLY A CA 1
ATOM 1006 C C . GLY A 1 131 ? 11.195 -11.555 0.217 1 88.69 131 GLY A C 1
ATOM 1007 O O . GLY A 1 131 ? 11.758 -10.453 0.252 1 88.69 131 GLY A O 1
ATOM 1008 N N . LYS A 1 132 ? 11.398 -12.492 -0.696 1 91 132 LYS A N 1
ATOM 1009 C CA . LYS A 1 132 ? 12.18 -12.227 -1.903 1 91 132 LYS A CA 1
ATOM 1010 C C . LYS A 1 132 ? 11.281 -12.227 -3.143 1 91 132 LYS A C 1
ATOM 1012 O O . LYS A 1 132 ? 10.508 -13.156 -3.354 1 91 132 LYS A O 1
ATOM 1017 N N . LEU A 1 133 ? 11.359 -11.148 -3.861 1 94.06 133 LEU A N 1
ATOM 1018 C CA . LEU A 1 133 ? 10.672 -11.062 -5.145 1 94.06 133 LEU A CA 1
ATOM 1019 C C . LEU A 1 133 ? 11.5 -11.703 -6.25 1 94.06 133 LEU A C 1
ATOM 1021 O O . LEU A 1 133 ? 12.578 -11.203 -6.59 1 94.06 133 LEU A O 1
ATOM 1025 N N . LYS A 1 134 ? 10.961 -12.758 -6.852 1 92.06 134 LYS A N 1
ATOM 1026 C CA . LYS A 1 134 ? 11.734 -13.539 -7.809 1 92.06 134 LYS A CA 1
ATOM 1027 C C . LYS A 1 134 ? 10.977 -13.695 -9.125 1 92.06 134 LYS A C 1
ATOM 1029 O O . LYS A 1 134 ? 9.758 -13.898 -9.133 1 92.06 134 LYS A O 1
ATOM 1034 N N . LEU A 1 135 ? 11.773 -13.609 -10.156 1 92.38 135 LEU A N 1
ATOM 1035 C CA . LEU A 1 135 ? 11.242 -13.961 -11.461 1 92.38 135 LEU A CA 1
ATOM 1036 C C . LEU A 1 135 ? 11.016 -15.469 -11.57 1 92.38 135 LEU A C 1
ATOM 1038 O O . LEU A 1 135 ? 11.883 -16.25 -11.195 1 92.38 135 LEU A O 1
ATOM 1042 N N . VAL A 1 136 ? 9.82 -15.812 -12.078 1 91.38 136 VAL A N 1
ATOM 1043 C CA . VAL A 1 136 ? 9.5 -17.234 -12.266 1 91.38 136 VAL A CA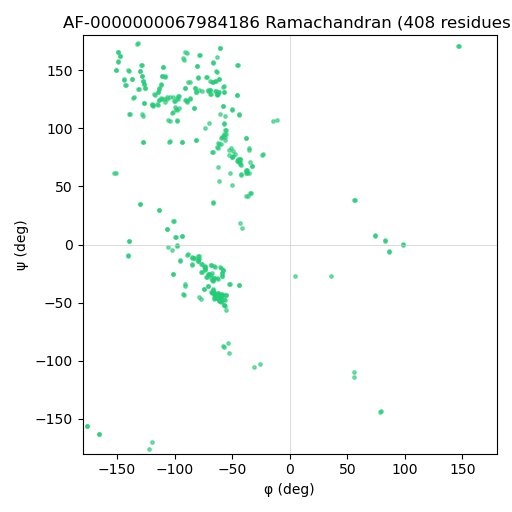 1
ATOM 1044 C C . VAL A 1 136 ? 9.914 -17.672 -13.664 1 91.38 136 VAL A C 1
ATOM 1046 O O . VAL A 1 136 ? 9.664 -16.969 -14.641 1 91.38 136 VAL A O 1
ATOM 1049 N N . ASP A 1 137 ? 10.562 -18.828 -13.734 1 92.12 137 ASP A N 1
ATOM 1050 C CA . ASP A 1 137 ? 10.93 -19.375 -15.039 1 92.12 137 ASP A CA 1
ATOM 1051 C C . ASP A 1 137 ? 9.688 -19.578 -15.914 1 92.12 137 ASP A C 1
ATOM 1053 O O . ASP A 1 137 ? 8.812 -20.375 -15.578 1 92.12 137 ASP A O 1
ATOM 1057 N N . GLU A 1 138 ? 9.672 -18.891 -17.047 1 89.25 138 GLU A N 1
ATOM 1058 C CA . GLU A 1 138 ? 8.5 -18.859 -17.922 1 89.25 138 GLU A CA 1
ATOM 1059 C C . GLU A 1 138 ? 8.117 -20.266 -18.375 1 89.25 138 GLU A C 1
ATOM 1061 O O . GLU A 1 138 ? 6.945 -20.531 -18.656 1 89.25 138 GLU A O 1
ATOM 1066 N N . LYS A 1 139 ? 9.023 -21.188 -18.453 1 91.69 139 LYS A N 1
ATOM 1067 C CA . LYS A 1 139 ? 8.766 -22.531 -18.969 1 91.69 139 LYS A CA 1
ATOM 1068 C C . LYS A 1 139 ? 8.43 -23.484 -17.828 1 91.69 139 LYS A C 1
ATOM 1070 O O . LYS A 1 139 ? 8.188 -24.672 -18.062 1 91.69 139 LYS A O 1
ATOM 1075 N N . SER A 1 140 ? 8.281 -22.984 -16.641 1 92.38 140 SER A N 1
ATOM 1076 C CA . SER A 1 140 ? 8.062 -23.828 -15.477 1 92.38 140 SER A CA 1
ATOM 1077 C C . SER A 1 140 ? 6.57 -24.031 -15.203 1 92.38 140 SER A C 1
ATOM 1079 O O . SER A 1 140 ? 5.742 -23.25 -15.68 1 92.38 140 SER A O 1
ATOM 1081 N N . GLU A 1 141 ? 6.281 -25.078 -14.477 1 92.5 141 GLU A N 1
ATOM 1082 C CA . GLU A 1 141 ? 4.918 -25.297 -14 1 92.5 141 GLU A CA 1
ATOM 1083 C C . GLU A 1 141 ? 4.465 -24.172 -13.07 1 92.5 141 GLU A C 1
ATOM 1085 O O . GLU A 1 141 ? 3.287 -23.812 -13.055 1 92.5 141 GLU A O 1
ATOM 1090 N N . GLU A 1 142 ? 5.406 -23.625 -12.414 1 90.44 142 GLU A N 1
ATOM 1091 C CA . GLU A 1 142 ? 5.09 -22.516 -11.508 1 90.44 142 GLU A CA 1
ATOM 1092 C C . GLU A 1 142 ? 4.613 -21.297 -12.281 1 90.44 142 GLU A C 1
ATOM 1094 O O . GLU A 1 142 ? 3.695 -20.594 -11.844 1 90.44 142 GLU A O 1
ATOM 1099 N N . ALA A 1 143 ? 5.262 -21.078 -13.328 1 91.62 143 ALA A N 1
ATOM 1100 C CA . ALA A 1 143 ? 4.84 -19.938 -14.156 1 91.62 143 ALA A CA 1
ATOM 1101 C C . ALA A 1 143 ? 3.418 -20.141 -14.672 1 91.62 143 ALA A C 1
ATOM 1103 O O . ALA A 1 143 ? 2.625 -19.203 -14.711 1 91.62 143 ALA A O 1
ATOM 1104 N N . GLU A 1 144 ? 3.164 -21.344 -15.07 1 91.62 144 GLU A N 1
ATOM 1105 C CA . GLU A 1 144 ? 1.817 -21.672 -15.539 1 91.62 144 GLU A CA 1
ATOM 1106 C C . GLU A 1 144 ? 0.794 -21.5 -14.414 1 91.62 144 GLU A C 1
ATOM 1108 O O . GLU A 1 144 ? -0.277 -20.922 -14.633 1 91.62 144 GLU A O 1
ATOM 1113 N N . PHE A 1 145 ? 1.128 -22 -13.281 1 90.81 145 PHE A N 1
ATOM 1114 C CA . PHE A 1 145 ? 0.265 -21.828 -12.117 1 90.81 145 PHE A CA 1
ATOM 1115 C C . PHE A 1 145 ? 0.017 -20.359 -11.844 1 90.81 145 PHE A C 1
ATOM 1117 O O . PHE A 1 145 ? -1.127 -19.938 -11.656 1 90.81 145 PHE A O 1
ATOM 1124 N N . GLY A 1 146 ? 1.121 -19.578 -11.75 1 92.56 146 GLY A N 1
ATOM 1125 C CA . GLY A 1 146 ? 1.012 -18.156 -11.508 1 92.56 146 GLY A CA 1
ATOM 1126 C C . GLY A 1 146 ? 0.15 -17.438 -12.523 1 92.56 146 GLY A C 1
ATOM 1127 O O . GLY A 1 146 ? -0.7 -16.609 -12.164 1 92.56 146 GLY A O 1
ATOM 1128 N N . ARG A 1 147 ? 0.339 -17.781 -13.781 1 93.19 147 ARG A N 1
ATOM 1129 C CA . ARG A 1 147 ? -0.454 -17.172 -14.844 1 93.19 147 ARG A CA 1
ATOM 1130 C C . ARG A 1 147 ? -1.937 -17.484 -14.664 1 93.19 147 ARG A C 1
ATOM 1132 O O . ARG A 1 147 ? -2.779 -16.578 -14.773 1 93.19 147 ARG A O 1
ATOM 1139 N N . ASN A 1 148 ? -2.248 -18.719 -14.43 1 92.88 148 ASN A N 1
ATOM 1140 C CA . ASN A 1 148 ? -3.637 -19.125 -14.234 1 92.88 148 ASN A CA 1
ATOM 1141 C C . ASN A 1 148 ? -4.258 -18.406 -13.031 1 92.88 148 ASN A C 1
ATOM 1143 O O . ASN A 1 148 ? -5.41 -17.969 -13.094 1 92.88 148 ASN A O 1
ATOM 1147 N N . ALA A 1 149 ? -3.488 -18.359 -11.977 1 93.56 149 ALA A N 1
ATOM 1148 C CA . ALA A 1 149 ? -3.953 -17.656 -10.789 1 93.56 149 ALA A CA 1
ATOM 1149 C C . ALA A 1 149 ? -4.266 -16.188 -11.102 1 93.56 149 ALA A C 1
ATOM 1151 O O . ALA A 1 149 ? -5.348 -15.695 -10.773 1 93.56 149 ALA A O 1
ATOM 1152 N N . LEU A 1 150 ? -3.346 -15.523 -11.766 1 94.62 150 LEU A N 1
ATOM 1153 C CA . LEU A 1 150 ? -3.469 -14.094 -12.062 1 94.62 150 LEU A CA 1
ATOM 1154 C C . LEU A 1 150 ? -4.625 -13.836 -13.023 1 94.62 150 LEU A C 1
ATOM 1156 O O . LEU A 1 150 ? -5.434 -12.938 -12.797 1 94.62 150 LEU A O 1
ATOM 1160 N N . PHE A 1 151 ? -4.789 -14.664 -14 1 92.75 151 PHE A N 1
ATOM 1161 C CA . PHE A 1 151 ? -5.82 -14.438 -15.008 1 92.75 151 PHE A CA 1
ATOM 1162 C C . PHE A 1 151 ? -7.207 -14.703 -14.43 1 92.75 151 PHE A C 1
ATOM 1164 O O . PHE A 1 151 ? -8.195 -14.117 -14.875 1 92.75 151 PHE A O 1
ATOM 1171 N N . SER A 1 152 ? -7.258 -15.555 -13.461 1 92.38 152 SER A N 1
ATOM 1172 C CA . SER A 1 152 ? -8.539 -15.852 -12.828 1 92.38 152 SER A CA 1
ATOM 1173 C C . SER A 1 152 ? -9.078 -14.648 -12.07 1 92.38 152 SER A C 1
ATOM 1175 O O . SER A 1 152 ? -10.297 -14.461 -11.969 1 92.38 152 SER A O 1
ATOM 1177 N N . LYS A 1 153 ? -8.203 -13.805 -11.547 1 92.56 153 LYS A N 1
ATOM 1178 C CA . LYS A 1 153 ? -8.617 -12.648 -10.758 1 92.56 153 LYS A CA 1
ATOM 1179 C C . LYS A 1 153 ? -8.547 -11.367 -11.578 1 92.56 153 LYS A C 1
ATOM 1181 O O . LYS A 1 153 ? -9.211 -10.383 -11.258 1 92.56 153 LYS A O 1
ATOM 1186 N N . HIS A 1 154 ? -7.707 -11.414 -12.547 1 93.88 154 HIS A N 1
ATOM 1187 C CA . HIS A 1 154 ? -7.438 -10.203 -13.32 1 93.88 154 HIS A CA 1
ATOM 1188 C C . HIS A 1 154 ? -7.617 -10.453 -14.812 1 93.88 154 HIS A C 1
ATOM 1190 O O . HIS A 1 154 ? -6.641 -10.656 -15.539 1 93.88 154 HIS A O 1
ATOM 1196 N N . SER A 1 155 ? -8.773 -10.297 -15.297 1 89.75 155 SER A N 1
ATOM 1197 C CA . SER A 1 155 ? -9.125 -10.656 -16.672 1 89.75 155 SER A CA 1
ATOM 1198 C C . SER A 1 155 ? -8.547 -9.664 -17.672 1 89.75 155 SER A C 1
ATOM 1200 O O . SER A 1 155 ? -8.414 -9.969 -18.859 1 89.75 155 SER A O 1
ATOM 1202 N N . GLU A 1 156 ? -8.172 -8.438 -17.172 1 87.81 156 GLU A N 1
ATOM 1203 C CA . GLU A 1 156 ? -7.629 -7.41 -18.062 1 87.81 156 GLU A CA 1
ATOM 1204 C C . GLU A 1 156 ? -6.156 -7.664 -18.375 1 87.81 156 GLU A C 1
ATOM 1206 O O . GLU A 1 156 ? -5.59 -7.055 -19.281 1 87.81 156 GLU A O 1
ATOM 1211 N N . MET A 1 157 ? -5.613 -8.531 -17.578 1 84.38 157 MET A N 1
ATOM 1212 C CA . MET A 1 157 ? -4.172 -8.727 -17.703 1 84.38 157 MET A CA 1
ATOM 1213 C C . MET A 1 157 ? -3.822 -9.398 -19.031 1 84.38 157 MET A C 1
ATOM 1215 O O . MET A 1 157 ? -4.539 -10.289 -19.484 1 84.38 157 MET A O 1
ATOM 1219 N N . ILE A 1 158 ? -2.838 -8.758 -19.734 1 75.12 158 ILE A N 1
ATOM 1220 C CA . ILE A 1 158 ? -2.295 -9.328 -20.969 1 75.12 158 ILE A CA 1
ATOM 1221 C C . ILE A 1 158 ? -0.873 -9.828 -20.719 1 75.12 158 ILE A C 1
ATOM 1223 O O . ILE A 1 158 ? -0.077 -9.148 -20.062 1 75.12 158 ILE A O 1
ATOM 1227 N N . GLY A 1 159 ? -0.666 -11.031 -20.969 1 65.5 159 GLY A N 1
ATOM 1228 C CA . GLY A 1 159 ? 0.54 -11.805 -20.719 1 65.5 159 GLY A CA 1
ATOM 1229 C C . GLY A 1 159 ? 1.745 -10.938 -20.406 1 65.5 159 GLY A C 1
ATOM 1230 O O . GLY A 1 159 ? 1.826 -9.789 -20.844 1 65.5 159 GLY A O 1
ATOM 1231 N N . THR A 1 160 ? 2.336 -10.742 -19.281 1 68.38 160 THR A N 1
ATOM 1232 C CA . THR A 1 160 ? 3.67 -10.273 -18.922 1 68.38 160 THR A CA 1
ATOM 1233 C C . THR A 1 160 ? 4.418 -11.336 -18.125 1 68.38 160 THR A C 1
ATOM 1235 O O . THR A 1 160 ? 4.043 -12.508 -18.141 1 68.38 160 THR A O 1
ATOM 1238 N N . ILE A 1 161 ? 5.559 -11.016 -17.547 1 78.06 161 ILE A N 1
ATOM 1239 C CA . ILE A 1 161 ? 6.438 -11.867 -16.75 1 78.06 161 ILE A CA 1
ATOM 1240 C C . ILE A 1 161 ? 5.875 -12.008 -15.328 1 78.06 161 ILE A C 1
ATOM 1242 O O . ILE A 1 161 ? 5.434 -11.023 -14.727 1 78.06 161 ILE A O 1
ATOM 1246 N N . VAL A 1 162 ? 5.879 -13.289 -14.953 1 82.81 162 VAL A N 1
ATOM 1247 C CA . VAL A 1 162 ? 5.348 -13.625 -13.633 1 82.81 162 VAL A CA 1
ATOM 1248 C C . VAL A 1 162 ? 6.449 -13.5 -12.586 1 82.81 162 VAL A C 1
ATOM 1250 O O . VAL A 1 162 ? 7.559 -14.008 -12.773 1 82.81 162 VAL A O 1
ATOM 1253 N N . PHE A 1 163 ? 6.191 -12.781 -11.648 1 86.94 163 PHE A N 1
ATOM 1254 C CA . PHE A 1 163 ? 7.012 -12.719 -10.453 1 86.94 163 PHE A CA 1
ATOM 1255 C C . PHE A 1 163 ? 6.285 -13.336 -9.266 1 86.94 163 PHE A C 1
ATOM 1257 O O . PHE A 1 163 ? 5.055 -13.406 -9.25 1 86.94 163 PHE A O 1
ATOM 1264 N N . VAL A 1 164 ? 7.047 -13.828 -8.367 1 81.12 164 VAL A N 1
ATOM 1265 C CA . VAL A 1 164 ? 6.484 -14.406 -7.148 1 81.12 164 VAL A CA 1
ATOM 1266 C C . VAL A 1 164 ? 7.207 -13.844 -5.926 1 81.12 164 VAL A C 1
ATOM 1268 O O . VAL A 1 164 ? 8.398 -13.539 -5.988 1 81.12 164 VAL A O 1
ATOM 1271 N N . LEU A 1 165 ? 6.445 -13.477 -4.988 1 83.19 165 LEU A N 1
ATOM 1272 C CA . LEU A 1 165 ? 7.066 -13.219 -3.693 1 83.19 165 LEU A CA 1
ATOM 1273 C C . LEU A 1 165 ? 7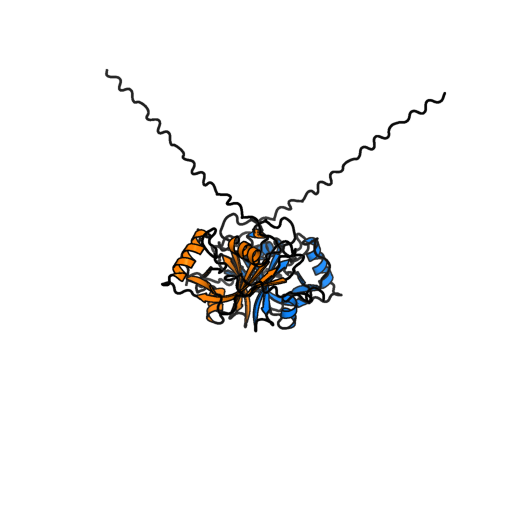.281 -14.516 -2.926 1 83.19 165 LEU A C 1
ATOM 1275 O O . LEU A 1 165 ? 6.328 -15.102 -2.408 1 83.19 165 LEU A O 1
ATOM 1279 N N . SER A 1 166 ? 8.453 -15.031 -3.197 1 73.56 166 SER A N 1
ATOM 1280 C CA . SER A 1 166 ? 8.75 -16.359 -2.664 1 73.56 166 SER A CA 1
ATOM 1281 C C . SER A 1 166 ? 9.32 -16.266 -1.253 1 73.56 166 SER A C 1
ATOM 1283 O O . SER A 1 166 ? 9.898 -15.25 -0.872 1 73.56 166 SER A O 1
ATOM 1285 N N . TRP A 1 167 ? 8.773 -17.266 -0.546 1 53.84 167 TRP A N 1
ATOM 1286 C CA . TRP A 1 167 ? 9.328 -17.562 0.77 1 53.84 167 TRP A CA 1
ATOM 1287 C C . TRP A 1 167 ? 10.781 -18 0.66 1 53.84 167 TRP A C 1
ATOM 1289 O O . TRP A 1 167 ? 11.133 -18.797 -0.219 1 53.84 167 TRP A O 1
ATOM 1299 N N . ILE A 1 168 ? 11.719 -17.141 0.259 1 46.88 168 ILE A N 1
ATOM 1300 C CA . ILE A 1 168 ? 12.859 -17.922 0.738 1 46.88 168 ILE A CA 1
ATOM 1301 C C . ILE A 1 168 ? 12.797 -18.047 2.258 1 46.88 168 ILE A C 1
ATOM 1303 O O . ILE A 1 168 ? 12.266 -17.156 2.939 1 46.88 168 ILE A O 1
ATOM 1307 N N . ASP A 1 169 ? 13.406 -18.906 3.031 1 47.44 169 ASP A N 1
ATOM 1308 C CA . ASP A 1 169 ? 13.578 -19.391 4.395 1 47.44 169 ASP A CA 1
ATOM 1309 C C . ASP A 1 169 ? 12.633 -18.688 5.359 1 47.44 169 ASP A C 1
ATOM 1311 O O . ASP A 1 169 ? 12.195 -19.266 6.352 1 47.44 169 ASP A O 1
ATOM 1315 N N . TYR A 1 170 ? 12.188 -17.297 4.977 1 48.56 170 TYR A N 1
ATOM 1316 C CA . TYR A 1 170 ? 11.398 -16.719 6.059 1 48.56 170 TYR A CA 1
ATOM 1317 C C . TYR A 1 170 ? 10.375 -15.727 5.516 1 48.56 170 TYR A C 1
ATOM 1319 O O . TYR A 1 170 ? 10.711 -14.578 5.207 1 48.56 170 TYR A O 1
ATOM 1327 N N . LEU A 1 171 ? 9.297 -16.203 4.562 1 53.62 171 LEU A N 1
ATOM 1328 C CA . LEU A 1 171 ? 8.219 -15.234 4.438 1 53.62 171 LEU A CA 1
ATOM 1329 C C . LEU A 1 171 ? 7.617 -14.906 5.801 1 53.62 171 LEU A C 1
ATOM 1331 O O . LEU A 1 171 ? 7.156 -15.797 6.512 1 53.62 171 LEU A O 1
ATOM 1335 N N . ASN A 1 172 ? 7.879 -13.766 6.164 1 67.81 172 ASN A N 1
ATOM 1336 C CA . ASN A 1 172 ? 7.336 -13.281 7.426 1 67.81 172 ASN A CA 1
ATOM 1337 C C . ASN A 1 172 ? 6.129 -12.375 7.203 1 67.81 172 ASN A C 1
ATOM 1339 O O . ASN A 1 172 ? 6.035 -11.703 6.176 1 67.81 172 ASN A O 1
ATOM 1343 N N . ALA A 1 173 ? 5.098 -12.789 7.902 1 72.5 173 ALA A N 1
ATOM 1344 C CA . ALA A 1 173 ? 3.895 -11.961 7.859 1 72.5 173 ALA A CA 1
ATOM 1345 C C . ALA A 1 173 ? 3.703 -11.211 9.172 1 72.5 173 ALA A C 1
ATOM 1347 O O . ALA A 1 173 ? 3.893 -11.773 10.258 1 72.5 173 ALA A O 1
ATOM 1348 N N . LEU A 1 174 ? 3.592 -9.969 8.953 1 71.81 174 LEU A N 1
ATOM 1349 C CA . LEU A 1 174 ? 3.172 -9.141 10.078 1 71.81 174 LEU A CA 1
ATOM 1350 C C . LEU A 1 174 ? 1.711 -8.727 9.93 1 71.81 174 LEU A C 1
ATOM 1352 O O . LEU A 1 174 ? 1.372 -7.938 9.047 1 71.81 174 LEU A O 1
ATOM 1356 N N . LEU A 1 175 ? 0.922 -9.352 10.742 1 73.38 175 LEU A N 1
ATOM 1357 C CA . LEU A 1 175 ? -0.513 -9.094 10.711 1 73.38 175 LEU A CA 1
ATOM 1358 C C . LEU A 1 175 ? -0.907 -8.086 11.789 1 73.38 175 LEU A C 1
ATOM 1360 O O . LEU A 1 175 ? -0.512 -8.227 12.953 1 73.38 175 LEU A O 1
ATOM 1364 N N . PHE A 1 176 ? -1.563 -7.055 11.328 1 71.62 176 PHE A N 1
ATOM 1365 C CA . PHE A 1 176 ? -2.158 -6.074 12.227 1 71.62 176 PHE A CA 1
ATOM 1366 C C . PHE A 1 176 ? -3.668 -6.266 12.32 1 71.62 176 PHE A C 1
ATOM 1368 O O . PHE A 1 176 ? -4.391 -5.996 11.359 1 71.62 176 PHE A O 1
ATOM 1375 N N . ALA A 1 177 ? -4.32 -6.984 13.094 1 63.12 177 ALA A N 1
ATOM 1376 C CA . ALA A 1 177 ? -5.742 -7.297 12.977 1 63.12 177 ALA A CA 1
ATOM 1377 C C . ALA A 1 177 ? -6.414 -7.309 14.352 1 63.12 177 ALA A C 1
ATOM 1379 O O . ALA A 1 177 ? -7.641 -7.395 14.445 1 63.12 177 ALA A O 1
ATOM 1380 N N . THR A 1 178 ? -5.715 -7.25 15.562 1 54.47 178 THR A N 1
ATOM 1381 C CA . THR A 1 178 ? -6.59 -7.57 16.688 1 54.47 178 THR A CA 1
ATOM 1382 C C . THR A 1 178 ? -6.383 -6.582 17.828 1 54.47 178 THR A C 1
ATOM 1384 O O . THR A 1 178 ? -5.266 -6.113 18.062 1 54.47 178 THR A O 1
ATOM 1387 N N . PRO A 1 179 ? -7.637 -6.023 18.203 1 51.94 179 PRO A N 1
ATOM 1388 C CA . PRO A 1 179 ? -7.535 -5.176 19.406 1 51.94 179 PRO A CA 1
ATOM 1389 C C . PRO A 1 179 ? -6.695 -5.809 20.5 1 51.94 179 PRO A C 1
ATOM 1391 O O . PRO A 1 179 ? -6.02 -5.098 21.25 1 51.94 179 PRO A O 1
ATOM 1394 N N . THR A 1 180 ? -6.852 -7.133 20.516 1 48.5 180 THR A N 1
ATOM 1395 C CA . THR A 1 180 ? -6.258 -7.812 21.672 1 48.5 180 THR A CA 1
ATOM 1396 C C . THR A 1 180 ? -4.82 -8.234 21.359 1 48.5 180 THR A C 1
ATOM 1398 O O . THR A 1 180 ? -3.971 -8.25 22.25 1 48.5 180 THR A O 1
ATOM 1401 N N . THR A 1 181 ? -4.688 -8.562 20.125 1 50.03 181 THR A N 1
ATOM 1402 C CA . THR A 1 181 ? -3.385 -9.164 19.891 1 50.03 181 THR A CA 1
ATOM 1403 C C . THR A 1 181 ? -2.465 -8.188 19.156 1 50.03 181 THR A C 1
ATOM 1405 O O . THR A 1 181 ? -1.239 -8.289 19.266 1 50.03 181 THR A O 1
ATOM 1408 N N . GLY A 1 182 ? -2.973 -7.059 18.828 1 58.78 182 GLY A N 1
ATOM 1409 C CA . GLY A 1 182 ? -2.158 -6.027 18.203 1 58.78 182 GLY A CA 1
ATOM 1410 C C . GLY A 1 182 ? -1.454 -6.5 16.938 1 58.78 182 GLY A C 1
ATOM 1411 O O . GLY A 1 182 ? -2.104 -6.809 15.938 1 58.78 182 GLY A O 1
ATOM 1412 N N . LEU A 1 183 ? -0.077 -6.656 17 1 67.12 183 LEU A N 1
ATOM 1413 C CA . LEU A 1 183 ? 0.858 -7.062 15.953 1 67.12 183 LEU A CA 1
ATOM 1414 C C . LEU A 1 183 ? 1.208 -8.539 16.094 1 67.12 183 LEU A C 1
ATOM 1416 O O . LEU A 1 183 ? 1.568 -9.008 17.172 1 67.12 183 LEU A O 1
ATOM 1420 N N . VAL A 1 184 ? 0.879 -9.375 15.078 1 68.25 184 VAL A N 1
ATOM 1421 C CA . VAL A 1 184 ? 1.202 -10.797 15.094 1 68.25 184 VAL A CA 1
ATOM 1422 C C . VAL A 1 184 ? 2.223 -11.109 14 1 68.25 184 VAL A C 1
ATOM 1424 O O . VAL A 1 184 ? 2.031 -10.742 12.844 1 68.25 184 VAL A O 1
ATOM 1427 N N . PHE A 1 185 ? 3.314 -11.703 14.438 1 69.56 185 PHE A N 1
ATOM 1428 C CA . PHE A 1 185 ? 4.324 -12.18 13.5 1 69.56 185 PHE A CA 1
ATOM 1429 C C . PHE A 1 185 ? 4.051 -13.633 13.109 1 69.56 185 PHE A C 1
ATOM 1431 O O . PHE A 1 185 ? 3.834 -14.484 13.969 1 69.56 185 PHE A O 1
ATOM 1438 N N . LEU A 1 186 ? 3.955 -13.727 11.766 1 67.62 186 LEU A N 1
ATOM 1439 C CA . LEU A 1 186 ? 3.766 -15.062 11.219 1 67.62 186 LEU A CA 1
ATOM 1440 C C . LEU A 1 186 ? 4.926 -15.445 10.305 1 67.62 186 LEU A C 1
ATOM 1442 O O . LEU A 1 186 ? 5.348 -14.648 9.461 1 67.62 186 LEU A O 1
ATOM 1446 N N . SER A 1 187 ? 5.707 -16.453 10.469 1 57.72 187 SER A N 1
ATOM 1447 C CA . SER A 1 187 ? 6.848 -16.859 9.648 1 57.72 187 SER A CA 1
ATOM 1448 C C . SER A 1 187 ? 6.395 -17.578 8.383 1 57.72 187 SER A C 1
ATOM 1450 O O . SER A 1 187 ? 7.035 -17.453 7.332 1 57.72 187 SER A O 1
ATOM 1452 N N . HIS A 1 188 ? 5.449 -18.531 8.367 1 52.38 188 HIS A N 1
ATOM 1453 C CA . HIS A 1 188 ? 5.051 -19.25 7.164 1 52.38 188 HIS A CA 1
ATOM 1454 C C . HIS A 1 188 ? 3.541 -19.203 6.969 1 52.38 188 HIS A C 1
ATOM 1456 O O . HIS A 1 188 ? 2.781 -19.453 7.91 1 52.38 188 HIS A O 1
ATOM 1462 N N . LEU A 1 189 ? 3.184 -18.484 5.91 1 49 189 LEU A N 1
ATOM 1463 C CA . LEU A 1 189 ? 1.749 -18.562 5.66 1 49 189 LEU A CA 1
ATOM 1464 C C . LEU A 1 189 ? 1.362 -19.969 5.195 1 49 189 LEU A C 1
ATOM 1466 O O . LEU A 1 189 ? 0.179 -20.312 5.184 1 49 189 LEU A O 1
ATOM 1470 N N . LYS A 1 190 ? 2.359 -20.766 4.539 1 46.97 190 LYS A N 1
ATOM 1471 C CA . LYS A 1 190 ? 1.92 -22.109 4.184 1 46.97 190 LYS A CA 1
ATOM 1472 C C . LYS A 1 190 ? 1.439 -22.875 5.418 1 46.97 190 LYS A C 1
ATOM 1474 O O . LYS A 1 190 ? 0.344 -23.438 5.414 1 46.97 190 LYS A O 1
ATOM 1479 N N . SER A 1 191 ? 2.582 -23.594 6.109 1 38.34 191 SER A N 1
ATOM 1480 C CA . SER A 1 191 ? 2.262 -24.547 7.164 1 38.34 191 SER A CA 1
ATOM 1481 C C . SER A 1 191 ? 1.653 -23.859 8.375 1 38.34 191 SER A C 1
ATOM 1483 O O . SER A 1 191 ? 2.371 -23.453 9.297 1 38.34 191 SER A O 1
ATOM 1485 N N . PHE A 1 192 ? 0.947 -22.953 8.219 1 40.19 192 PHE A N 1
ATOM 1486 C CA . PHE A 1 192 ? 0.391 -22.281 9.391 1 40.19 192 PHE A CA 1
ATOM 1487 C C . PHE A 1 192 ? -0.078 -23.297 10.422 1 40.19 192 PHE A C 1
ATOM 1489 O O . PHE A 1 192 ? -1.281 -23.5 10.602 1 40.19 192 PHE A O 1
ATOM 1496 N N . SER A 1 193 ? 0.368 -24.484 10.344 1 32.19 193 SER A N 1
ATOM 1497 C CA . SER A 1 193 ? 0.025 -25.156 11.586 1 32.19 193 SER A CA 1
ATOM 1498 C C . SER A 1 193 ? 0.493 -24.359 12.805 1 32.19 193 SER A C 1
ATOM 1500 O O . SER A 1 193 ? -0.285 -24.125 13.727 1 32.19 193 SER A O 1
ATOM 1502 N N . GLY A 1 194 ? 1.755 -24.672 13.344 1 29.53 194 GLY A N 1
ATOM 1503 C CA . GLY A 1 194 ? 2.145 -24.391 14.719 1 29.53 194 GLY A CA 1
ATOM 1504 C C . GLY A 1 194 ? 2.334 -22.906 15 1 29.53 194 GLY A C 1
ATOM 1505 O O . GLY A 1 194 ? 2.934 -22.188 14.195 1 29.53 194 GLY A O 1
ATOM 1506 N N . HIS A 1 195 ? 1.419 -22.328 15.648 1 31.69 195 HIS A N 1
ATOM 1507 C CA . HIS A 1 195 ? 1.126 -21.062 16.312 1 31.69 195 HIS A CA 1
ATOM 1508 C C . HIS A 1 195 ? 2.369 -20.5 16.984 1 31.69 195 HIS A C 1
ATOM 1510 O O . HIS A 1 195 ? 2.865 -21.062 17.953 1 31.69 195 HIS A O 1
ATOM 1516 N N . HIS A 1 196 ? 3.477 -20.516 16.453 1 28.88 196 HIS A N 1
ATOM 1517 C CA . HIS A 1 196 ? 4.188 -19.781 17.5 1 28.88 196 HIS A CA 1
ATOM 1518 C C . HIS A 1 196 ? 3.721 -18.344 17.578 1 28.88 196 HIS A C 1
ATOM 1520 O O . HIS A 1 196 ? 3.863 -17.578 16.625 1 28.88 196 HIS A O 1
ATOM 1526 N N . ALA A 1 197 ? 2.553 -18.172 18.234 1 29.83 197 ALA A N 1
ATOM 1527 C CA . ALA A 1 197 ? 2.17 -16.844 18.703 1 29.83 197 ALA A CA 1
ATOM 1528 C C . ALA A 1 197 ? 3.361 -16.125 19.328 1 29.83 197 ALA A C 1
ATOM 1530 O O . ALA A 1 197 ? 3.953 -16.609 20.297 1 29.83 197 ALA A O 1
ATOM 1531 N N . VAL A 1 198 ? 4.25 -15.758 18.703 1 28.03 198 VAL A N 1
ATOM 1532 C CA . VAL A 1 198 ? 5.098 -14.906 19.531 1 28.03 198 VAL A CA 1
ATOM 1533 C C . VAL A 1 198 ? 4.277 -13.742 20.078 1 28.03 198 VAL A C 1
ATOM 1535 O O . VAL A 1 198 ? 3.605 -13.031 19.328 1 28.03 198 VAL A O 1
ATOM 1538 N N . ALA A 1 199 ? 3.75 -13.875 21.312 1 25.45 199 ALA A N 1
ATOM 1539 C CA . ALA A 1 199 ? 3.17 -12.812 22.125 1 25.45 199 ALA A CA 1
ATOM 1540 C C . ALA A 1 199 ? 3.908 -11.492 21.922 1 25.45 199 ALA A C 1
ATOM 1542 O O . ALA A 1 199 ? 5.098 -11.383 22.219 1 25.45 199 ALA A O 1
ATOM 1543 N N . ALA A 1 200 ? 3.916 -11.008 20.812 1 29.61 200 ALA A N 1
ATOM 1544 C CA . ALA A 1 200 ? 4.383 -9.625 20.922 1 29.61 200 ALA A CA 1
ATOM 1545 C C . ALA A 1 200 ? 3.58 -8.859 21.969 1 29.61 200 ALA A C 1
ATOM 1547 O O . ALA A 1 200 ? 2.424 -8.508 21.734 1 29.61 200 ALA A O 1
ATOM 1548 N N . GLY A 1 201 ? 3.533 -9.188 23.312 1 24.78 201 GLY A N 1
ATOM 1549 C CA . GLY A 1 201 ? 3.146 -8.359 24.453 1 24.78 201 GLY A CA 1
ATOM 1550 C C . GLY A 1 201 ? 3.357 -6.879 24.203 1 24.78 201 GLY A C 1
ATOM 1551 O O . GLY A 1 201 ? 2.43 -6.082 24.344 1 24.78 201 GLY A O 1
ATOM 1552 N N . LEU A 1 202 ? 4.543 -6.273 24.828 1 23.2 202 LEU A N 1
ATOM 1553 C CA . LEU A 1 202 ? 4.793 -4.969 25.422 1 23.2 202 LEU A CA 1
ATOM 1554 C C . LEU A 1 202 ? 4.91 -3.889 24.359 1 23.2 202 LEU A C 1
ATOM 1556 O O . LEU A 1 202 ? 5.109 -2.715 24.672 1 23.2 202 LEU A O 1
ATOM 1560 N N . LEU A 1 203 ? 5.199 -4.227 23.234 1 22.89 203 LEU A N 1
ATOM 1561 C CA . LEU A 1 203 ? 5.641 -3.021 22.531 1 22.89 203 LEU A CA 1
ATOM 1562 C C . LEU A 1 203 ? 4.449 -2.176 22.094 1 22.89 203 LEU A C 1
ATOM 1564 O O . LEU A 1 203 ? 4.613 -1.192 21.375 1 22.89 203 LEU A O 1
ATOM 1568 N N . TRP A 1 204 ? 3.295 -2.58 22.156 1 22.31 204 TRP A N 1
ATOM 1569 C CA . TRP A 1 204 ? 2.17 -1.651 22.094 1 22.31 204 TRP A CA 1
ATOM 1570 C C . TRP A 1 204 ? 2.295 -0.574 23.172 1 22.31 204 TRP A C 1
ATOM 1572 O O . TRP A 1 204 ? 1.712 0.505 23.047 1 22.31 204 TRP A O 1
ATOM 1582 N N . LEU A 1 205 ? 2.422 -0.92 24.547 1 20.38 205 LEU A N 1
ATOM 1583 C CA . LEU A 1 205 ? 2.32 -0.16 25.797 1 20.38 205 LEU A CA 1
ATOM 1584 C C . LEU A 1 205 ? 3.463 0.844 25.906 1 20.38 205 LEU A C 1
ATOM 1586 O O . LEU A 1 205 ? 3.562 1.565 26.906 1 20.38 205 LEU A O 1
ATOM 1590 N N . LEU A 1 206 ? 4.605 0.594 25.391 1 20.06 206 LEU A N 1
ATOM 1591 C CA . LEU A 1 206 ? 5.336 1.828 25.672 1 20.06 206 LEU A CA 1
ATOM 1592 C C . LEU A 1 206 ? 4.859 2.951 24.75 1 20.06 206 LEU A C 1
ATOM 1594 O O . LEU A 1 206 ? 4.598 2.727 23.562 1 20.06 206 LEU A O 1
ATOM 1598 N N . MET B 1 1 ? -65.75 21.141 45.062 1 33.44 1 MET B N 1
ATOM 1599 C CA . MET B 1 1 ? -64.938 20.062 44.5 1 33.44 1 MET B CA 1
ATOM 1600 C C . MET B 1 1 ? -64.25 20.531 43.219 1 33.44 1 MET B C 1
ATOM 1602 O O . MET B 1 1 ? -64.875 20.703 42.188 1 33.44 1 MET B O 1
ATOM 1606 N N . LYS B 1 2 ? -63.281 21.469 43.375 1 44.12 2 LYS B N 1
ATOM 1607 C CA . LYS B 1 2 ? -62.469 22.109 42.344 1 44.12 2 LYS B CA 1
ATOM 1608 C C . LYS B 1 2 ? -61.688 21.062 41.531 1 44.12 2 LYS B C 1
ATOM 1610 O O . LYS B 1 2 ? -60.938 20.266 42.094 1 44.12 2 LYS B O 1
ATOM 1615 N N . VAL B 1 3 ? -62.219 20.594 40.406 1 41.34 3 VAL B N 1
ATOM 1616 C CA . VAL B 1 3 ? -61.688 19.672 39.406 1 41.34 3 VAL B CA 1
ATOM 1617 C C . VAL B 1 3 ? -60.438 20.281 38.75 1 41.34 3 VAL B C 1
ATOM 1619 O O . VAL B 1 3 ? -60.5 21.328 38.125 1 41.34 3 VAL B O 1
ATOM 1622 N N . PHE B 1 4 ? -59.219 20.156 39.375 1 43.12 4 PHE B N 1
ATOM 1623 C CA . PHE B 1 4 ? -57.969 20.516 38.781 1 43.12 4 PHE B CA 1
ATOM 1624 C C . PHE B 1 4 ? -57.719 19.734 37.5 1 43.12 4 PHE B C 1
ATOM 1626 O O . PHE B 1 4 ? -57.812 18.5 37.5 1 43.12 4 PHE B O 1
ATOM 1633 N N . HIS B 1 5 ? -58.125 20.297 36.344 1 43.38 5 HIS B N 1
ATOM 1634 C CA . HIS B 1 5 ? -57.75 19.75 35.031 1 43.38 5 HIS B CA 1
ATOM 1635 C C . HIS B 1 5 ? -56.219 19.656 34.875 1 43.38 5 HIS B C 1
ATOM 1637 O O . HIS B 1 5 ? -55.531 20.672 35 1 43.38 5 HIS B O 1
ATOM 1643 N N . VAL B 1 6 ? -55.594 18.547 35.25 1 45.28 6 VAL B N 1
ATOM 1644 C CA . VAL B 1 6 ? -54.219 18.25 34.938 1 45.28 6 VAL B CA 1
ATOM 1645 C C . VAL B 1 6 ? -54 18.219 33.438 1 45.28 6 VAL B C 1
ATOM 1647 O O . VAL B 1 6 ? -54.625 17.438 32.719 1 4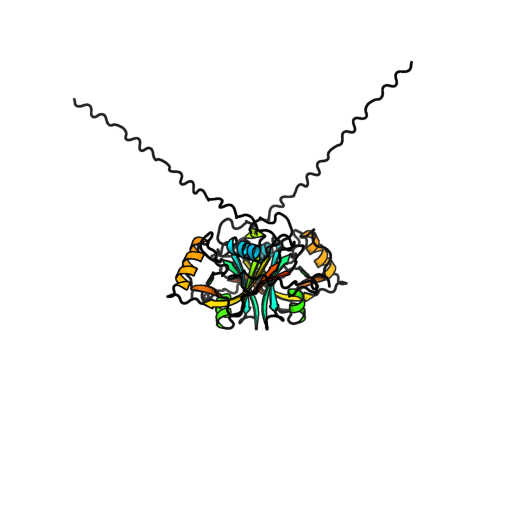5.28 6 VAL B O 1
ATOM 1650 N N . LEU B 1 7 ? -53.719 19.344 32.75 1 45.5 7 LEU B N 1
ATOM 1651 C CA . LEU B 1 7 ? -53.312 19.312 31.359 1 45.5 7 LEU B CA 1
ATOM 1652 C C . LEU B 1 7 ? -52.062 18.453 31.172 1 45.5 7 LEU B C 1
ATOM 1654 O O . LEU B 1 7 ? -51.062 18.656 31.875 1 45.5 7 LEU B O 1
ATOM 1658 N N . PRO B 1 8 ? -52.188 17.234 30.641 1 47.81 8 PRO B N 1
ATOM 1659 C CA . PRO B 1 8 ? -51 16.453 30.328 1 47.81 8 PRO B CA 1
ATOM 1660 C C . PRO B 1 8 ? -50.031 17.188 29.406 1 47.81 8 PRO B C 1
ATOM 1662 O O . PRO B 1 8 ? -50.438 17.75 28.391 1 47.81 8 PRO B O 1
ATOM 1665 N N . LEU B 1 9 ? -49.031 17.859 29.969 1 45.22 9 LEU B N 1
ATOM 1666 C CA . LEU B 1 9 ? -47.906 18.344 29.156 1 45.22 9 LEU B CA 1
ATOM 1667 C C . LEU B 1 9 ? -47.344 17.234 28.266 1 45.22 9 LEU B C 1
ATOM 1669 O O . LEU B 1 9 ? -46.812 16.25 28.766 1 45.22 9 LEU B O 1
ATOM 1673 N N . ILE B 1 10 ? -48 17 27.172 1 43.19 10 ILE B N 1
ATOM 1674 C CA . ILE B 1 10 ? -47.406 16.141 26.141 1 43.19 10 ILE B CA 1
ATOM 1675 C C . ILE B 1 10 ? -46 16.656 25.781 1 43.19 10 ILE B C 1
ATOM 1677 O O . ILE B 1 10 ? -45.875 17.781 25.281 1 43.19 10 ILE B O 1
ATOM 1681 N N . LEU B 1 11 ? -45 16.328 26.562 1 39.88 11 LEU B N 1
ATOM 1682 C CA . LEU B 1 11 ? -43.594 16.484 26.125 1 39.88 11 LEU B CA 1
ATOM 1683 C C . LEU B 1 11 ? -43.406 15.906 24.734 1 39.88 11 LEU B C 1
ATOM 1685 O O . LEU B 1 11 ? -43.5 14.688 24.547 1 39.88 11 LEU B O 1
ATOM 1689 N N . LEU B 1 12 ? -43.844 16.656 23.734 1 38.44 12 LEU B N 1
ATOM 1690 C CA . LEU B 1 12 ? -43.375 16.312 22.391 1 38.44 12 LEU B CA 1
ATOM 1691 C C . LEU B 1 12 ? -41.844 16.156 22.375 1 38.44 12 LEU B C 1
ATOM 1693 O O . LEU B 1 12 ? -41.125 17.125 22.562 1 38.44 12 LEU B O 1
ATOM 1697 N N . LEU B 1 13 ? -41.406 15.031 22.922 1 34.88 13 LEU B N 1
ATOM 1698 C CA . LEU B 1 13 ? -40.031 14.633 22.609 1 34.88 13 LEU B CA 1
ATOM 1699 C C . LEU B 1 13 ? -39.719 14.836 21.125 1 34.88 13 LEU B C 1
ATOM 1701 O O . LEU B 1 13 ? -40.281 14.141 20.266 1 34.88 13 LEU B O 1
ATOM 1705 N N . LEU B 1 14 ? -39.562 16.125 20.75 1 36.25 14 LEU B N 1
ATOM 1706 C CA . LEU B 1 14 ? -38.906 16.359 19.469 1 36.25 14 LEU B CA 1
ATOM 1707 C C . LEU B 1 14 ? -37.688 15.438 19.297 1 36.25 14 LEU B C 1
ATOM 1709 O O . LEU B 1 14 ? -36.688 15.57 20.016 1 36.25 14 LEU B O 1
ATOM 1713 N N . LEU B 1 15 ? -37.938 14.164 19.109 1 35.47 15 LEU B N 1
ATOM 1714 C CA . LEU B 1 15 ? -36.875 13.352 18.5 1 35.47 15 LEU B CA 1
ATOM 1715 C C . LEU B 1 15 ? -36.219 14.102 17.344 1 35.47 15 LEU B C 1
ATOM 1717 O O . LEU B 1 15 ? -36.781 14.148 16.25 1 35.47 15 LEU B O 1
ATOM 1721 N N . TRP B 1 16 ? -35.625 15.305 17.672 1 39.31 16 TRP B N 1
ATOM 1722 C CA . TRP B 1 16 ? -34.656 15.711 16.672 1 39.31 16 TRP B CA 1
ATOM 1723 C C . TRP B 1 16 ? -33.75 14.539 16.266 1 39.31 16 TRP B C 1
ATOM 1725 O O . TRP B 1 16 ? -32.938 14.078 17.047 1 39.31 16 TRP B O 1
ATOM 1735 N N . GLY B 1 17 ? -34.375 13.617 15.531 1 34.31 17 GLY B N 1
ATOM 1736 C CA . GLY B 1 17 ? -33.5 12.734 14.805 1 34.31 17 GLY B CA 1
ATOM 1737 C C . GLY B 1 17 ? -32.25 13.43 14.305 1 34.31 17 GLY B C 1
ATOM 1738 O O . GLY B 1 17 ? -32.312 14.445 13.609 1 34.31 17 GLY B O 1
ATOM 1739 N N . CYS B 1 18 ? -31.266 13.594 15.133 1 35.47 18 CYS B N 1
ATOM 1740 C CA . CYS B 1 18 ? -29.938 13.859 14.594 1 35.47 18 CYS B CA 1
ATOM 1741 C C . CYS B 1 18 ? -29.703 13.055 13.32 1 35.47 18 CYS B C 1
ATOM 1743 O O . CYS B 1 18 ? -29.484 11.844 13.375 1 35.47 18 CYS B O 1
ATOM 1745 N N . GLU B 1 19 ? -30.516 13.391 12.297 1 35.09 19 GLU B N 1
ATOM 1746 C CA . GLU B 1 19 ? -29.969 12.898 11.031 1 35.09 19 GLU B CA 1
ATOM 1747 C C . GLU B 1 19 ? -28.469 13.172 10.93 1 35.09 19 GLU B C 1
ATOM 1749 O O . GLU B 1 19 ? -28.047 14.328 10.867 1 35.09 19 GLU B O 1
ATOM 1754 N N . VAL B 1 20 ? -27.719 12.453 11.656 1 34.22 20 VAL B N 1
ATOM 1755 C CA . VAL B 1 20 ? -26.359 12.406 11.133 1 34.22 20 VAL B CA 1
ATOM 1756 C C . VAL B 1 20 ? -26.391 12.359 9.609 1 34.22 20 VAL B C 1
ATOM 1758 O O . VAL B 1 20 ? -26.875 11.391 9.023 1 34.22 20 VAL B O 1
ATOM 1761 N N . GLN B 1 21 ? -26.891 13.398 8.984 1 31.48 21 GLN B N 1
ATOM 1762 C CA . GLN B 1 21 ? -26.562 13.445 7.559 1 31.48 21 GLN B CA 1
ATOM 1763 C C . GLN B 1 21 ? -25.141 12.953 7.297 1 31.48 21 GLN B C 1
ATOM 1765 O O . GLN B 1 21 ? -24.172 13.641 7.625 1 31.48 21 GLN B O 1
ATOM 1770 N N . GLY B 1 22 ? -24.891 11.75 7.605 1 35.47 22 GLY B N 1
ATOM 1771 C CA . GLY B 1 22 ? -23.641 11.352 6.969 1 35.47 22 GLY B CA 1
ATOM 1772 C C . GLY B 1 22 ? -23.422 12.023 5.629 1 35.47 22 GLY B C 1
ATOM 1773 O O . GLY B 1 22 ? -24.266 11.945 4.734 1 35.47 22 GLY B O 1
ATOM 1774 N N . ARG B 1 23 ? -23.203 13.344 5.629 1 35.41 23 ARG B N 1
ATOM 1775 C CA . ARG B 1 23 ? -22.812 13.953 4.367 1 35.41 23 ARG B CA 1
ATOM 1776 C C . ARG B 1 23 ? -22.156 12.93 3.441 1 35.41 23 ARG B C 1
ATOM 1778 O O . ARG B 1 23 ? -21.125 12.352 3.785 1 35.41 23 ARG B O 1
ATOM 1785 N N . LEU B 1 24 ? -22.828 12.133 2.852 1 41.03 24 LEU B N 1
ATOM 1786 C CA . LEU B 1 24 ? -22.219 11.516 1.677 1 41.03 24 LEU B CA 1
ATOM 1787 C C . LEU B 1 24 ? -21.297 12.5 0.962 1 41.03 24 LEU B C 1
ATOM 1789 O O . LEU B 1 24 ? -21.766 13.383 0.236 1 41.03 24 LEU B O 1
ATOM 1793 N N . VAL B 1 25 ? -20.484 13.219 1.667 1 49.41 25 VAL B N 1
ATOM 1794 C CA . VAL B 1 25 ? -19.594 14.156 0.996 1 49.41 25 VAL B CA 1
ATOM 1795 C C . VAL B 1 25 ? -19.094 13.547 -0.311 1 49.41 25 VAL B C 1
ATOM 1797 O O . VAL B 1 25 ? -18.469 12.484 -0.308 1 49.41 25 VAL B O 1
ATOM 1800 N N . SER B 1 26 ? -19.812 13.812 -1.421 1 68.69 26 SER B N 1
ATOM 1801 C CA . SER B 1 26 ? -19.5 13.461 -2.803 1 68.69 26 SER B CA 1
ATOM 1802 C C . SER B 1 26 ? -18.031 13.734 -3.127 1 68.69 26 SER B C 1
ATOM 1804 O O . SER B 1 26 ? -17.5 14.781 -2.758 1 68.69 26 SER B O 1
ATOM 1806 N N . ILE B 1 27 ? -17.25 12.758 -3.361 1 77.81 27 ILE B N 1
ATOM 1807 C CA . ILE B 1 27 ? -15.891 12.914 -3.852 1 77.81 27 ILE B CA 1
ATOM 1808 C C . ILE B 1 27 ? -15.883 13.828 -5.07 1 77.81 27 ILE B C 1
ATOM 1810 O O . ILE B 1 27 ? -16.625 13.609 -6.027 1 77.81 27 ILE B O 1
ATOM 1814 N N . PRO B 1 28 ? -15.188 15.023 -4.891 1 84.88 28 PRO B N 1
ATOM 1815 C CA . PRO B 1 28 ? -15.055 15.867 -6.078 1 84.88 28 PRO B CA 1
ATOM 1816 C C . PRO B 1 28 ? -14.664 15.086 -7.328 1 84.88 28 PRO B C 1
ATOM 1818 O O . PRO B 1 28 ? -14.023 14.031 -7.223 1 84.88 28 PRO B O 1
ATOM 1821 N N . THR B 1 29 ? -15.016 15.625 -8.414 1 89.44 29 THR B N 1
ATOM 1822 C CA . THR B 1 29 ? -14.75 14.969 -9.695 1 89.44 29 THR B CA 1
ATOM 1823 C C . THR B 1 29 ? -13.242 14.867 -9.938 1 89.44 29 THR B C 1
ATOM 1825 O O . THR B 1 29 ? -12.5 15.812 -9.68 1 89.44 29 THR B O 1
ATOM 1828 N N . LYS B 1 30 ? -12.93 13.758 -10.461 1 90.31 30 LYS B N 1
ATOM 1829 C CA . LYS B 1 30 ? -11.547 13.531 -10.859 1 90.31 30 LYS B CA 1
ATOM 1830 C C . LYS B 1 30 ? -11.117 14.523 -11.938 1 90.31 30 LYS B C 1
ATOM 1832 O O . LYS B 1 30 ? -11.852 14.773 -12.891 1 90.31 30 LYS B O 1
ATOM 1837 N N . PRO B 1 31 ? -9.969 15.188 -11.797 1 89.31 31 PRO B N 1
ATOM 1838 C CA . PRO B 1 31 ? -9.469 16.109 -12.82 1 89.31 31 PRO B CA 1
ATOM 1839 C C . PRO B 1 31 ? -9.219 15.438 -14.164 1 89.31 31 PRO B C 1
ATOM 1841 O O . PRO B 1 31 ? -9.234 14.203 -14.25 1 89.31 31 PRO B O 1
ATOM 1844 N N . ASP B 1 32 ? -9 16.328 -15.125 1 86.06 32 ASP B N 1
ATOM 1845 C CA . ASP B 1 32 ? -8.609 15.812 -16.438 1 86.06 32 ASP B CA 1
ATOM 1846 C C . ASP B 1 32 ? -7.352 14.953 -16.344 1 86.06 32 ASP B C 1
ATOM 1848 O O . ASP B 1 32 ? -6.367 15.352 -15.719 1 86.06 32 ASP B O 1
ATOM 1852 N N . ARG B 1 33 ? -7.398 13.836 -16.922 1 79.25 33 ARG B N 1
ATOM 1853 C CA . ARG B 1 33 ? -6.309 12.867 -16.844 1 79.25 33 ARG B CA 1
ATOM 1854 C C . ARG B 1 33 ? -5.016 13.461 -17.391 1 79.25 33 ARG B C 1
ATOM 1856 O O . ARG B 1 33 ? -3.924 13 -17.047 1 79.25 33 ARG B O 1
ATOM 1863 N N . LYS B 1 34 ? -5.156 14.453 -18.25 1 78.75 34 LYS B N 1
ATOM 1864 C CA . LYS B 1 34 ? -3.975 15.07 -18.844 1 78.75 34 LYS B CA 1
ATOM 1865 C C . LYS B 1 34 ? -3.293 16.016 -17.859 1 78.75 34 LYS B C 1
ATOM 1867 O O . LYS B 1 34 ? -2.139 16.391 -18.047 1 78.75 34 LYS B O 1
ATOM 1872 N N . ASP B 1 35 ? -4.016 16.359 -16.875 1 83.38 35 ASP B N 1
ATOM 1873 C CA . ASP B 1 35 ? -3.447 17.219 -15.828 1 83.38 35 ASP B CA 1
ATOM 1874 C C . ASP B 1 35 ? -2.889 16.375 -14.68 1 83.38 35 ASP B C 1
ATOM 1876 O O . ASP B 1 35 ? -3.578 16.141 -13.688 1 83.38 35 ASP B O 1
ATOM 1880 N N . ALA B 1 36 ? -1.663 16 -14.82 1 83 36 ALA B N 1
ATOM 1881 C CA . ALA B 1 36 ? -1.019 15.086 -13.883 1 83 36 ALA B CA 1
ATOM 1882 C C . ALA B 1 36 ? -0.941 15.688 -12.484 1 83 36 ALA B C 1
ATOM 1884 O O . ALA B 1 36 ? -1.209 15.008 -11.492 1 83 36 ALA B O 1
ATOM 1885 N N . ALA B 1 37 ? -0.571 16.984 -12.445 1 82.5 37 ALA B N 1
ATOM 1886 C CA . ALA B 1 37 ? -0.425 17.641 -11.148 1 82.5 37 ALA B CA 1
ATOM 1887 C C . ALA B 1 37 ? -1.761 17.703 -10.414 1 82.5 37 ALA B C 1
ATOM 1889 O O . ALA B 1 37 ? -1.834 17.406 -9.211 1 82.5 37 ALA B O 1
ATOM 1890 N N . ALA B 1 38 ? -2.785 18.047 -11.148 1 85.38 38 ALA B N 1
ATOM 1891 C CA . ALA B 1 38 ? -4.113 18.125 -10.547 1 85.38 38 ALA B CA 1
ATOM 1892 C C . ALA B 1 38 ? -4.605 16.75 -10.117 1 85.38 38 ALA B C 1
ATOM 1894 O O . ALA B 1 38 ? -5.234 16.609 -9.062 1 85.38 38 ALA B O 1
ATOM 1895 N N . THR B 1 39 ? -4.309 15.742 -10.93 1 88.06 39 THR B N 1
ATOM 1896 C CA . THR B 1 39 ? -4.699 14.375 -10.594 1 88.06 39 THR B CA 1
ATOM 1897 C C . THR B 1 39 ? -3.977 13.898 -9.336 1 88.06 39 THR B C 1
ATOM 1899 O O . THR B 1 39 ? -4.594 13.305 -8.445 1 88.06 39 THR B O 1
ATOM 1902 N N . ALA B 1 40 ? -2.691 14.211 -9.273 1 88.81 40 ALA B N 1
ATOM 1903 C CA . ALA B 1 40 ? -1.907 13.828 -8.102 1 88.81 40 ALA B CA 1
ATOM 1904 C C . ALA B 1 40 ? -2.469 14.469 -6.832 1 88.81 40 ALA B C 1
ATOM 1906 O O . ALA B 1 40 ? -2.654 13.797 -5.82 1 88.81 40 ALA B O 1
ATOM 1907 N N . ARG B 1 41 ? -2.801 15.742 -6.879 1 86.31 41 ARG B N 1
ATOM 1908 C CA . ARG B 1 41 ? -3.346 16.453 -5.719 1 86.31 41 ARG B CA 1
ATOM 1909 C C . ARG B 1 41 ? -4.711 15.891 -5.332 1 86.31 41 ARG B C 1
ATOM 1911 O O . ARG B 1 41 ? -4.992 15.695 -4.148 1 86.31 41 ARG B O 1
ATOM 1918 N N . TRP B 1 42 ? -5.508 15.727 -6.344 1 89.5 42 TRP B N 1
ATOM 1919 C CA . TRP B 1 42 ? -6.832 15.164 -6.113 1 89.5 42 TRP B CA 1
ATOM 1920 C C . TRP B 1 42 ? -6.73 13.805 -5.43 1 89.5 42 TRP B C 1
ATOM 1922 O O . TRP B 1 42 ? -7.406 13.547 -4.43 1 89.5 42 TRP B O 1
ATOM 1932 N N . LEU B 1 43 ? -5.852 12.969 -5.953 1 92.69 43 LEU B N 1
ATOM 1933 C CA . LEU B 1 43 ? -5.691 11.609 -5.438 1 92.69 43 LEU B CA 1
ATOM 1934 C C . LEU B 1 43 ? -5.254 11.633 -3.979 1 92.69 43 LEU B C 1
ATOM 1936 O O . LEU B 1 43 ? -5.852 10.961 -3.135 1 92.69 43 LEU B O 1
ATOM 1940 N N . VAL B 1 44 ? -4.254 12.43 -3.654 1 92.19 44 VAL B N 1
ATOM 1941 C CA . VAL B 1 44 ? -3.729 12.508 -2.295 1 92.19 44 VAL B CA 1
ATOM 1942 C C . VAL B 1 44 ? -4.766 13.141 -1.373 1 92.19 44 VAL B C 1
ATOM 1944 O O . VAL B 1 44 ? -4.984 12.672 -0.255 1 92.19 44 VAL B O 1
ATOM 1947 N N . SER B 1 45 ? -5.402 14.125 -1.846 1 91.69 45 SER B N 1
ATOM 1948 C CA . SER B 1 45 ? -6.344 14.867 -1.016 1 91.69 45 SER B CA 1
ATOM 1949 C C . SER B 1 45 ? -7.598 14.047 -0.733 1 91.69 45 SER B C 1
ATOM 1951 O O . SER B 1 45 ? -8.172 14.141 0.353 1 91.69 45 SER B O 1
ATOM 1953 N N . GLN B 1 46 ? -8.039 13.242 -1.724 1 93.5 46 GLN B N 1
ATOM 1954 C CA . GLN B 1 46 ? -9.32 12.562 -1.582 1 93.5 46 GLN B CA 1
ATOM 1955 C C . GLN B 1 46 ? -9.164 11.258 -0.806 1 93.5 46 GLN B C 1
ATOM 1957 O O . GLN B 1 46 ? -10.156 10.688 -0.333 1 93.5 46 GLN B O 1
ATOM 1962 N N . ASN B 1 47 ? -7.945 10.812 -0.714 1 94.94 47 ASN B N 1
ATOM 1963 C CA . ASN B 1 47 ? -7.703 9.594 0.054 1 94.94 47 ASN B CA 1
ATOM 1964 C C . ASN B 1 47 ? -7.398 9.906 1.517 1 94.94 47 ASN B C 1
ATOM 1966 O O . ASN B 1 47 ? -7.199 11.062 1.88 1 94.94 47 ASN B O 1
ATOM 1970 N N . PHE B 1 48 ? -7.441 8.875 2.389 1 96.12 48 PHE B N 1
ATOM 1971 C CA . PHE B 1 48 ? -7.191 9.094 3.807 1 96.12 48 PHE B CA 1
ATOM 1972 C C . PHE B 1 48 ? -6.359 7.965 4.395 1 96.12 48 PHE B C 1
ATOM 1974 O O . PHE B 1 48 ? -6.156 7.902 5.609 1 96.12 48 PHE B O 1
ATOM 1981 N N . TRP B 1 49 ? -5.965 7.043 3.57 1 97.25 49 TRP B N 1
ATOM 1982 C CA . TRP B 1 49 ? -5.012 6.016 3.973 1 97.25 49 TRP B CA 1
ATOM 1983 C C . TRP B 1 49 ? -4.129 5.602 2.801 1 97.25 49 TRP B C 1
ATOM 1985 O O . TRP B 1 49 ? -4.422 5.93 1.648 1 97.25 49 TRP B O 1
ATOM 1995 N N . GLY B 1 50 ? -3.066 5.008 3 1 98 50 GLY B N 1
ATOM 1996 C CA . GLY B 1 50 ? -2.115 4.453 2.051 1 98 50 GLY B CA 1
ATOM 1997 C C . GLY B 1 50 ? -1.116 3.508 2.695 1 98 50 GLY B C 1
ATOM 1998 O O . GLY B 1 50 ? -1.393 2.926 3.744 1 98 50 GLY B O 1
ATOM 1999 N N . VAL B 1 51 ? -0.064 3.262 1.973 1 97.94 51 VAL B N 1
ATOM 2000 C CA . VAL B 1 51 ? 0.97 2.365 2.479 1 97.94 51 VAL B CA 1
ATOM 2001 C C . VAL B 1 51 ? 2.299 3.111 2.576 1 97.94 51 VAL B C 1
ATOM 2003 O O . VAL B 1 51 ? 2.779 3.666 1.585 1 97.94 51 VAL B O 1
ATOM 2006 N N . LEU B 1 52 ? 2.809 3.158 3.773 1 97.19 52 LEU B N 1
ATOM 2007 C CA . LEU B 1 52 ? 4.066 3.832 4.078 1 97.19 52 LEU B CA 1
ATOM 2008 C C . LEU B 1 52 ? 5.211 2.828 4.176 1 97.19 52 LEU B C 1
ATOM 2010 O O . LEU B 1 52 ? 5.133 1.866 4.941 1 97.19 52 LEU B O 1
ATOM 2014 N N . SER B 1 53 ? 6.234 3.055 3.371 1 96.94 53 SER B N 1
ATOM 2015 C CA . SER B 1 53 ? 7.359 2.131 3.285 1 96.94 53 SER B CA 1
ATOM 2016 C C . SER B 1 53 ? 8.641 2.768 3.814 1 96.94 53 SER B C 1
ATOM 2018 O O . SER B 1 53 ? 8.961 3.904 3.463 1 96.94 53 SER B O 1
ATOM 2020 N N . THR B 1 54 ? 9.352 2.062 4.617 1 96.5 54 THR B N 1
ATOM 2021 C CA . THR B 1 54 ? 10.617 2.48 5.207 1 96.5 54 THR B CA 1
ATOM 2022 C C . THR B 1 54 ? 11.664 1.383 5.062 1 96.5 54 THR B C 1
ATOM 2024 O O . THR B 1 54 ? 11.383 0.307 4.531 1 96.5 54 THR B O 1
ATOM 2027 N N . ILE B 1 55 ? 12.914 1.721 5.445 1 95.69 55 ILE B N 1
ATOM 2028 C CA . ILE B 1 55 ? 14 0.749 5.477 1 95.69 55 ILE B CA 1
ATOM 2029 C C . ILE B 1 55 ? 14.047 0.07 6.844 1 95.69 55 ILE B C 1
ATOM 2031 O O . ILE B 1 55 ? 14.242 0.732 7.867 1 95.69 55 ILE B O 1
ATOM 2035 N N . SER B 1 56 ? 13.945 -1.266 6.855 1 93.56 56 SER B N 1
ATOM 2036 C CA . SER B 1 56 ? 13.773 -1.985 8.117 1 93.56 56 SER B CA 1
ATOM 2037 C C . SER B 1 56 ? 15.109 -2.18 8.82 1 93.56 56 SER B C 1
ATOM 2039 O O . SER B 1 56 ? 16.062 -2.684 8.227 1 93.56 56 SER B O 1
ATOM 2041 N N . ILE B 1 57 ? 15.125 -1.846 10.094 1 90.94 57 ILE B N 1
ATOM 2042 C CA . ILE B 1 57 ? 16.266 -2.156 10.938 1 90.94 57 ILE B CA 1
ATOM 2043 C C . ILE B 1 57 ? 16.281 -3.648 11.266 1 90.94 57 ILE B C 1
ATOM 2045 O O . ILE B 1 57 ? 17.328 -4.297 11.188 1 90.94 57 ILE B O 1
ATOM 2049 N N . ASP B 1 58 ? 15.141 -4.258 11.5 1 84.69 58 ASP B N 1
ATOM 2050 C CA . ASP B 1 58 ? 15 -5.637 11.961 1 84.69 58 ASP B CA 1
ATOM 2051 C C . ASP B 1 58 ? 15.242 -6.629 10.828 1 84.69 58 ASP B C 1
ATOM 2053 O O . ASP B 1 58 ? 15.562 -7.793 11.07 1 84.69 58 ASP B O 1
ATOM 2057 N N . LEU B 1 59 ? 15.055 -6.164 9.625 1 87.88 59 LEU B N 1
ATOM 2058 C CA . LEU B 1 59 ? 15.188 -7.055 8.477 1 87.88 59 LEU B CA 1
ATOM 2059 C C . LEU B 1 59 ? 16.391 -6.656 7.621 1 87.88 59 LEU B C 1
ATOM 2061 O O . LEU B 1 59 ? 16.328 -6.746 6.391 1 87.88 59 LEU B O 1
ATOM 2065 N N . ASP B 1 60 ? 17.406 -6.09 8.242 1 90.12 60 ASP B N 1
ATOM 2066 C CA . ASP B 1 60 ? 18.703 -5.805 7.645 1 90.12 60 ASP B CA 1
ATOM 2067 C C . ASP B 1 60 ? 18.562 -4.941 6.395 1 90.12 60 ASP B C 1
ATOM 2069 O O . ASP B 1 60 ? 19.125 -5.254 5.348 1 90.12 60 ASP B O 1
ATOM 2073 N N . GLY B 1 61 ? 17.672 -4.02 6.434 1 92.69 61 GLY B N 1
ATOM 2074 C CA . GLY B 1 61 ? 17.594 -3.035 5.367 1 92.69 61 GLY B CA 1
ATOM 2075 C C . GLY B 1 61 ? 16.531 -3.354 4.336 1 92.69 61 GLY B C 1
ATOM 2076 O O . GLY B 1 61 ? 16.328 -2.596 3.385 1 92.69 61 GLY B O 1
ATOM 2077 N N . ALA B 1 62 ? 15.805 -4.484 4.512 1 92 62 ALA B N 1
ATOM 2078 C CA . ALA B 1 62 ? 14.695 -4.785 3.613 1 92 62 ALA B CA 1
ATOM 2079 C C . ALA B 1 62 ? 13.602 -3.73 3.729 1 92 62 ALA B C 1
ATOM 2081 O O . ALA B 1 62 ? 13.469 -3.072 4.762 1 92 62 ALA B O 1
ATOM 2082 N N . PRO B 1 63 ? 12.93 -3.514 2.605 1 95.12 63 PRO B N 1
ATOM 2083 C CA . PRO B 1 63 ? 11.797 -2.59 2.738 1 95.12 63 PRO B CA 1
ATOM 2084 C C . PRO B 1 63 ? 10.703 -3.125 3.66 1 95.12 63 PRO B C 1
ATOM 2086 O O . PRO B 1 63 ? 10.391 -4.316 3.625 1 95.12 63 PRO B O 1
ATOM 2089 N N . PHE B 1 64 ? 10.266 -2.299 4.547 1 92.56 64 PHE B N 1
ATOM 2090 C CA . PHE B 1 64 ? 9.117 -2.584 5.395 1 92.56 64 PHE B CA 1
ATOM 2091 C C . PHE B 1 64 ? 7.996 -1.581 5.148 1 92.56 64 PHE B C 1
ATOM 2093 O O . PHE B 1 64 ? 8.227 -0.371 5.141 1 92.56 64 PHE B O 1
ATOM 2100 N N . ALA B 1 65 ? 6.816 -2.131 4.922 1 95.88 65 ALA B N 1
ATOM 2101 C CA . ALA B 1 65 ? 5.699 -1.234 4.629 1 95.88 65 ALA B CA 1
ATOM 2102 C C . ALA B 1 65 ? 4.5 -1.544 5.52 1 95.88 65 ALA B C 1
ATOM 2104 O O . ALA B 1 65 ? 4.359 -2.666 6.016 1 95.88 65 ALA B O 1
ATOM 2105 N N . LYS B 1 66 ? 3.695 -0.543 5.707 1 92.69 66 LYS B N 1
ATOM 2106 C CA . LYS B 1 66 ? 2.508 -0.705 6.543 1 92.69 66 LYS B CA 1
ATOM 2107 C C . LYS B 1 66 ? 1.391 0.234 6.094 1 92.69 66 LYS B C 1
ATOM 2109 O O . LYS B 1 66 ? 1.656 1.331 5.598 1 92.69 66 LYS B O 1
ATOM 2114 N N . VAL B 1 67 ? 0.156 -0.247 6.332 1 96.25 67 VAL B N 1
ATOM 2115 C CA . VAL B 1 67 ? -1.001 0.616 6.117 1 96.25 67 VAL B CA 1
ATOM 2116 C C . VAL B 1 67 ? -1.019 1.725 7.168 1 96.25 67 VAL B C 1
ATOM 2118 O O . VAL B 1 67 ? -0.818 1.466 8.359 1 96.25 67 VAL B O 1
ATOM 2121 N N . VAL B 1 68 ? -1.233 2.982 6.688 1 95.69 68 VAL B N 1
ATOM 2122 C CA . VAL B 1 68 ? -1.317 4.105 7.613 1 95.69 68 VAL B CA 1
ATOM 2123 C C . VAL B 1 68 ? -2.469 5.023 7.211 1 95.69 68 VAL B C 1
ATOM 2125 O O . VAL B 1 68 ? -2.732 5.215 6.02 1 95.69 68 VAL B O 1
ATOM 2128 N N . SER B 1 69 ? -3.109 5.52 8.258 1 95.44 69 SER B N 1
ATOM 2129 C CA . SER B 1 69 ? -4.027 6.637 8.055 1 95.44 69 SER B CA 1
ATOM 2130 C C . SER B 1 69 ? -3.271 7.953 7.941 1 95.44 69 SER B C 1
ATOM 2132 O O . SER B 1 69 ? -2.266 8.164 8.625 1 95.44 69 SER B O 1
ATOM 2134 N N . TYR B 1 70 ? -3.791 8.852 7.07 1 96.12 70 TYR B N 1
ATOM 2135 C CA . TYR B 1 70 ? -3.084 10.109 6.879 1 96.12 70 TYR B CA 1
ATOM 2136 C C . TYR B 1 70 ? -4.055 11.234 6.535 1 96.12 70 TYR B C 1
ATOM 2138 O O . TYR B 1 70 ? -5.234 10.984 6.273 1 96.12 70 TYR B O 1
ATOM 2146 N N . SER B 1 71 ? -3.531 12.398 6.637 1 95.19 71 SER B N 1
ATOM 2147 C CA . SER B 1 71 ? -4.211 13.594 6.145 1 95.19 71 SER B CA 1
ATOM 2148 C C . SER B 1 71 ? -3.219 14.594 5.57 1 95.19 71 SER B C 1
ATOM 2150 O O . SER B 1 71 ? -2.09 14.711 6.051 1 95.19 71 SER B O 1
ATOM 2152 N N . ASP B 1 72 ? -3.648 15.219 4.492 1 92.19 72 ASP B N 1
ATOM 2153 C CA . ASP B 1 72 ? -2.803 16.266 3.943 1 92.19 72 ASP B CA 1
ATOM 2154 C C . ASP B 1 72 ? -3.393 17.656 4.223 1 92.19 72 ASP B C 1
ATOM 2156 O O . ASP B 1 72 ? -3.006 18.641 3.594 1 92.19 72 ASP B O 1
ATOM 2160 N N . GLY B 1 73 ? -4.34 17.75 5.086 1 91.44 73 GLY B N 1
ATOM 2161 C CA . GLY B 1 73 ? -5.016 18.984 5.449 1 91.44 73 GLY B CA 1
ATOM 2162 C C . GLY B 1 73 ? -6.48 18.781 5.785 1 91.44 73 GLY B C 1
ATOM 2163 O O . GLY B 1 73 ? -7.016 17.688 5.637 1 91.44 73 GLY B O 1
ATOM 2164 N N . VAL B 1 74 ? -7.062 19.797 6.277 1 90.81 74 VAL B N 1
ATOM 2165 C CA . VAL B 1 74 ? -8.5 19.75 6.516 1 90.81 74 VAL B CA 1
ATOM 2166 C C . VAL B 1 74 ? -9.242 19.672 5.184 1 90.81 74 VAL B C 1
ATOM 2168 O O . VAL B 1 74 ? -8.68 19.969 4.133 1 90.81 74 VAL B O 1
ATOM 2171 N N . PRO B 1 75 ? -10.492 19.156 5.215 1 83.69 75 PRO B N 1
ATOM 2172 C CA . PRO B 1 75 ? -11.234 18.984 3.965 1 83.69 75 PRO B CA 1
ATOM 2173 C C . PRO B 1 75 ? -11.164 20.203 3.059 1 83.69 75 PRO B C 1
ATOM 2175 O O . PRO B 1 75 ? -11.359 21.328 3.523 1 83.69 75 PRO B O 1
ATOM 2178 N N . ASN B 1 76 ? -10.805 20.047 1.811 1 81.19 76 ASN B N 1
ATOM 2179 C CA . ASN B 1 76 ? -10.742 21.031 0.729 1 81.19 76 ASN B CA 1
ATOM 2180 C C . ASN B 1 76 ? -9.562 21.969 0.896 1 81.19 76 ASN B C 1
ATOM 2182 O O . ASN B 1 76 ? -9.484 23 0.225 1 81.19 76 ASN B O 1
ATOM 2186 N N . GLN B 1 77 ? -8.688 21.75 1.807 1 86.81 77 GLN B N 1
ATOM 2187 C CA . GLN B 1 77 ? -7.492 22.562 2.004 1 86.81 77 GLN B CA 1
ATOM 2188 C C . GLN B 1 77 ? -6.246 21.688 2.088 1 86.81 77 GLN B C 1
ATOM 2190 O O . GLN B 1 77 ? -5.352 21.938 2.898 1 86.81 77 GLN B O 1
ATOM 2195 N N . GLY B 1 78 ? -6.285 20.688 1.354 1 85.75 78 GLY B N 1
ATOM 2196 C CA . GLY B 1 78 ? -5.137 19.797 1.332 1 85.75 78 GLY B CA 1
ATOM 2197 C C . GLY B 1 78 ? -3.9 20.438 0.726 1 85.75 78 GLY B C 1
ATOM 2198 O O . GLY B 1 78 ? -3.996 21.188 -0.255 1 85.75 78 GLY B O 1
ATOM 2199 N N . SER B 1 79 ? -2.738 20.188 1.307 1 80.62 79 SER B N 1
ATOM 2200 C CA . SER B 1 79 ? -1.469 20.734 0.831 1 80.62 79 SER B CA 1
ATOM 2201 C C . SER B 1 79 ? -0.757 19.734 -0.087 1 80.62 79 SER B C 1
ATOM 2203 O O . SER B 1 79 ? 0.19 20.109 -0.786 1 80.62 79 SER B O 1
ATOM 2205 N N . GLY B 1 80 ? -1.189 18.516 -0.096 1 82.38 80 GLY B N 1
ATOM 2206 C CA . GLY B 1 80 ? -0.462 17.469 -0.797 1 82.38 80 GLY B CA 1
ATOM 2207 C C . GLY B 1 80 ? 0.636 16.828 0.04 1 82.38 80 GLY B C 1
ATOM 2208 O O . GLY B 1 80 ? 1.233 15.836 -0.36 1 82.38 80 GLY B O 1
ATOM 2209 N N . ILE B 1 81 ? 0.875 17.375 1.206 1 86.75 81 ILE B N 1
ATOM 2210 C CA . ILE B 1 81 ? 1.882 16.859 2.121 1 86.75 81 ILE B CA 1
ATOM 2211 C C . ILE B 1 81 ? 1.214 15.969 3.172 1 86.75 81 ILE B C 1
ATOM 2213 O O . ILE B 1 81 ? 0.462 16.453 4.016 1 86.75 81 ILE B O 1
ATOM 2217 N N . PRO B 1 82 ? 1.547 14.734 3.166 1 93.69 82 PRO B N 1
ATOM 2218 C CA . PRO B 1 82 ? 0.843 13.836 4.082 1 93.69 82 PRO B CA 1
ATOM 2219 C C . PRO B 1 82 ? 1.413 13.875 5.496 1 93.69 82 PRO B C 1
ATOM 2221 O O . PRO B 1 82 ? 2.635 13.891 5.676 1 93.69 82 PRO B O 1
ATOM 2224 N N . TYR B 1 83 ? 0.581 13.938 6.473 1 93.12 83 TYR B N 1
ATOM 2225 C CA . TYR B 1 83 ? 0.881 13.812 7.895 1 93.12 83 TYR B CA 1
ATOM 2226 C C . TYR B 1 83 ? 0.357 12.492 8.445 1 93.12 83 TYR B C 1
ATOM 2228 O O . TYR B 1 83 ? -0.704 12.016 8.031 1 93.12 83 TYR B O 1
ATOM 2236 N N . PHE B 1 84 ? 1.078 11.93 9.359 1 94.69 84 PHE B N 1
ATOM 2237 C CA . PHE B 1 84 ? 0.76 10.625 9.945 1 94.69 84 PHE B CA 1
ATOM 2238 C C . PHE B 1 84 ? 0.795 10.695 11.469 1 94.69 84 PHE B C 1
ATOM 2240 O O . PHE B 1 84 ? 1.563 11.469 12.039 1 94.69 84 PHE B O 1
ATOM 2247 N N . TYR B 1 85 ? -0.019 9.875 12.086 1 89.81 85 TYR B N 1
ATOM 2248 C CA . TYR B 1 85 ? 0.163 9.555 13.492 1 89.81 85 TYR B CA 1
ATOM 2249 C C . TYR B 1 85 ? 0.819 8.188 13.664 1 89.81 85 TYR B C 1
ATOM 2251 O O . TYR B 1 85 ? 0.266 7.172 13.25 1 89.81 85 TYR B O 1
ATOM 2259 N N . LEU B 1 86 ? 1.997 8.242 14.172 1 88.5 86 LEU B N 1
ATOM 2260 C CA . LEU B 1 86 ? 2.723 7.012 14.477 1 88.5 86 LEU B CA 1
ATOM 2261 C C . LEU B 1 86 ? 3.201 7.008 15.922 1 88.5 86 LEU B C 1
ATOM 2263 O O . LEU B 1 86 ? 3.602 8.047 16.453 1 88.5 86 LEU B O 1
ATOM 2267 N N . THR B 1 87 ? 3.066 5.879 16.547 1 80.56 87 THR B N 1
ATOM 2268 C CA . THR B 1 87 ? 3.686 5.75 17.859 1 80.56 87 THR B CA 1
ATOM 2269 C C . THR B 1 87 ? 5.172 5.441 17.719 1 80.56 87 THR B C 1
ATOM 2271 O O . THR B 1 87 ? 5.617 4.918 16.703 1 80.56 87 THR B O 1
ATOM 2274 N N . THR B 1 88 ? 5.883 5.844 18.734 1 74.19 88 THR B N 1
ATOM 2275 C CA . THR B 1 88 ? 7.328 5.672 18.672 1 74.19 88 THR B CA 1
ATOM 2276 C C . THR B 1 88 ? 7.699 4.191 18.672 1 74.19 88 THR B C 1
ATOM 2278 O O . THR B 1 88 ? 8.789 3.82 18.234 1 74.19 88 THR B O 1
ATOM 2281 N N . LEU B 1 89 ? 6.805 3.332 19.078 1 75.12 89 LEU B N 1
ATOM 2282 C CA . LEU B 1 89 ? 7.105 1.904 19.109 1 75.12 89 LEU B CA 1
ATOM 2283 C C . LEU B 1 89 ? 6.75 1.254 17.766 1 75.12 89 LEU B C 1
ATOM 2285 O O . LEU B 1 89 ? 7.078 0.089 17.531 1 75.12 89 LEU B O 1
ATOM 2289 N N . ASP B 1 90 ? 6.141 1.993 17.016 1 81.88 90 ASP B N 1
ATOM 2290 C CA . ASP B 1 90 ? 5.824 1.512 15.68 1 81.88 90 ASP B CA 1
ATOM 2291 C C . ASP B 1 90 ? 7.094 1.238 14.883 1 81.88 90 ASP B C 1
ATOM 2293 O O . 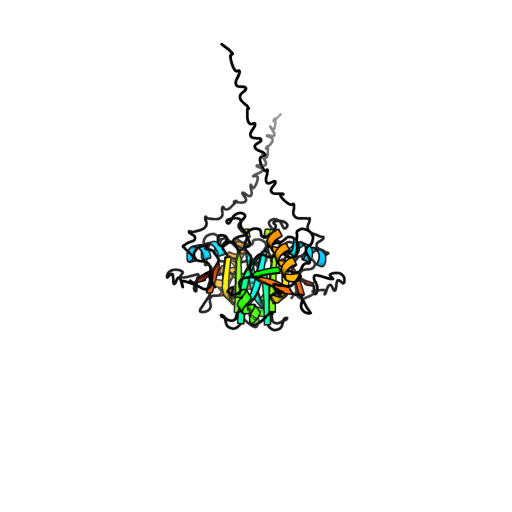ASP B 1 90 ? 8 2.07 14.844 1 81.88 90 ASP B O 1
ATOM 2297 N N . PRO B 1 91 ? 7.219 0.039 14.258 1 86.81 91 PRO B N 1
ATOM 2298 C CA . PRO B 1 91 ? 8.414 -0.254 13.469 1 86.81 91 PRO B CA 1
ATOM 2299 C C . PRO B 1 91 ? 8.711 0.822 12.422 1 86.81 91 PRO B C 1
ATOM 2301 O O . PRO B 1 91 ? 9.875 1.117 12.148 1 86.81 91 PRO B O 1
ATOM 2304 N N . THR B 1 92 ? 7.68 1.395 11.891 1 91.44 92 THR B N 1
ATOM 2305 C CA . THR B 1 92 ? 7.852 2.432 10.875 1 91.44 92 THR B CA 1
ATOM 2306 C C . THR B 1 92 ? 8.555 3.652 11.469 1 91.44 92 THR B C 1
ATOM 2308 O O . THR B 1 92 ? 9.484 4.188 10.867 1 91.44 92 THR B O 1
ATOM 2311 N N . ALA B 1 93 ? 8.109 4.074 12.625 1 90.25 93 ALA B N 1
ATOM 2312 C CA . ALA B 1 93 ? 8.734 5.211 13.297 1 90.25 93 ALA B CA 1
ATOM 2313 C C . ALA B 1 93 ? 10.172 4.887 13.695 1 90.25 93 ALA B C 1
ATOM 2315 O O . ALA B 1 93 ? 11.078 5.691 13.477 1 90.25 93 ALA B O 1
ATOM 2316 N N . ARG B 1 94 ? 10.383 3.717 14.227 1 91.75 94 ARG B N 1
ATOM 2317 C CA . ARG B 1 94 ? 11.719 3.289 14.617 1 91.75 94 ARG B CA 1
ATOM 2318 C C . ARG B 1 94 ? 12.656 3.277 13.414 1 91.75 94 ARG B C 1
ATOM 2320 O O . ARG B 1 94 ? 13.805 3.727 13.508 1 91.75 94 ARG B O 1
ATOM 2327 N N . ASN B 1 95 ? 12.188 2.746 12.336 1 95 95 ASN B N 1
ATOM 2328 C CA . ASN B 1 95 ? 12.977 2.738 11.102 1 95 95 ASN B CA 1
ATOM 2329 C C . ASN B 1 95 ? 13.352 4.152 10.672 1 95 95 ASN B C 1
ATOM 2331 O O . ASN B 1 95 ? 14.5 4.406 10.297 1 95 95 ASN B O 1
ATOM 2335 N N . ALA B 1 96 ? 12.352 5.035 10.773 1 93.5 96 ALA B N 1
ATOM 2336 C CA . ALA B 1 96 ? 12.555 6.406 10.297 1 93.5 96 ALA B CA 1
ATOM 2337 C C . ALA B 1 96 ? 13.602 7.125 11.141 1 93.5 96 ALA B C 1
ATOM 2339 O O . ALA B 1 96 ? 14.328 7.988 10.633 1 93.5 96 ALA B O 1
ATOM 2340 N N . PHE B 1 97 ? 13.742 6.766 12.375 1 93.75 97 PHE B N 1
ATOM 2341 C CA . PHE B 1 97 ? 14.734 7.387 13.242 1 93.75 97 PHE B CA 1
ATOM 2342 C C . PHE B 1 97 ? 16.141 6.98 12.836 1 93.75 97 PHE B C 1
ATOM 2344 O O . PHE B 1 97 ? 17.109 7.727 13.062 1 93.75 97 PHE B O 1
ATOM 2351 N N . LYS B 1 98 ? 16.281 5.844 12.203 1 95.06 98 LYS B N 1
ATOM 2352 C CA . LYS B 1 98 ? 17.578 5.367 11.75 1 95.06 98 LYS B CA 1
ATOM 2353 C C . LYS B 1 98 ? 17.875 5.805 10.32 1 95.06 98 LYS B C 1
ATOM 2355 O O . LYS B 1 98 ? 19 6.191 9.992 1 95.06 98 LYS B O 1
ATOM 2360 N N . ASP B 1 99 ? 16.922 5.715 9.43 1 95.25 99 ASP B N 1
ATOM 2361 C CA . ASP B 1 99 ? 16.969 6.117 8.031 1 95.25 99 ASP B CA 1
ATOM 2362 C C . ASP B 1 99 ? 15.672 6.801 7.605 1 95.25 99 ASP B C 1
ATOM 2364 O O . ASP B 1 99 ? 14.633 6.148 7.48 1 95.25 99 ASP B O 1
ATOM 2368 N N . GLU B 1 100 ? 15.703 8.109 7.312 1 94.19 100 GLU B N 1
ATOM 2369 C CA . GLU B 1 100 ? 14.5 8.914 7.125 1 94.19 100 GLU B CA 1
ATOM 2370 C C . GLU B 1 100 ? 13.898 8.695 5.738 1 94.19 100 GLU B C 1
ATOM 2372 O O . GLU B 1 100 ? 12.797 9.164 5.453 1 94.19 100 GLU B O 1
ATOM 2377 N N . ARG B 1 101 ? 14.633 8.047 4.797 1 93.56 101 ARG B N 1
ATOM 2378 C CA . ARG B 1 101 ? 14.102 7.832 3.453 1 93.56 101 ARG B CA 1
ATOM 2379 C C . ARG B 1 101 ? 12.852 6.957 3.492 1 93.56 101 ARG B C 1
ATOM 2381 O O . ARG B 1 101 ? 12.844 5.914 4.145 1 93.56 101 ARG B O 1
ATOM 2388 N N . ALA B 1 102 ? 11.797 7.367 2.869 1 94.88 102 ALA B N 1
ATOM 2389 C CA . ALA B 1 102 ? 10.508 6.676 2.896 1 94.88 102 ALA B CA 1
ATOM 2390 C C . ALA B 1 102 ? 9.742 6.898 1.597 1 94.88 102 ALA B C 1
ATOM 2392 O O . ALA B 1 102 ? 10.062 7.809 0.827 1 94.88 102 ALA B O 1
ATOM 2393 N N . SER B 1 103 ? 8.844 6.066 1.259 1 93.62 103 SER B N 1
ATOM 2394 C CA . SER B 1 103 ? 7.879 6.234 0.177 1 93.62 103 SER B CA 1
ATOM 2395 C C . SER B 1 103 ? 6.453 5.996 0.666 1 93.62 103 SER B C 1
ATOM 2397 O O . SER B 1 103 ? 6.234 5.227 1.604 1 93.62 103 SER B O 1
ATOM 2399 N N . PHE B 1 104 ? 5.551 6.699 0.158 1 95.06 104 PHE B N 1
ATOM 2400 C CA . PHE B 1 104 ? 4.141 6.613 0.504 1 95.06 104 PHE B CA 1
ATOM 2401 C C . PHE B 1 104 ? 3.287 6.41 -0.743 1 95.06 104 PHE B C 1
ATOM 2403 O O . PHE B 1 104 ? 3.367 7.195 -1.69 1 95.06 104 PHE B O 1
ATOM 2410 N N . THR B 1 105 ? 2.518 5.328 -0.793 1 96.88 105 THR B N 1
ATOM 2411 C CA . THR B 1 105 ? 1.757 4.953 -1.98 1 96.88 105 THR B CA 1
ATOM 2412 C C . THR B 1 105 ? 0.258 5.043 -1.712 1 96.88 105 THR B C 1
ATOM 2414 O O . THR B 1 105 ? -0.224 4.566 -0.681 1 96.88 105 THR B O 1
ATOM 2417 N N . VAL B 1 106 ? -0.455 5.695 -2.609 1 96.62 106 VAL B N 1
ATOM 2418 C CA . VAL B 1 106 ? -1.9 5.883 -2.531 1 96.62 106 VAL B CA 1
ATOM 2419 C C . VAL B 1 106 ? -2.557 5.395 -3.82 1 96.62 106 VAL B C 1
ATOM 2421 O O . VAL B 1 106 ? -2.057 5.656 -4.918 1 96.62 106 VAL B O 1
ATOM 2424 N N . SER B 1 107 ? -3.633 4.652 -3.67 1 97.25 107 SER B N 1
ATOM 2425 C CA . SER B 1 107 ? -4.387 4.141 -4.809 1 97.25 107 SER B CA 1
ATOM 2426 C C . SER B 1 107 ? -5.75 4.812 -4.918 1 97.25 107 SER B C 1
ATOM 2428 O O . SER B 1 107 ? -6.398 5.082 -3.904 1 97.25 107 SER B O 1
ATOM 2430 N N . GLU B 1 108 ? -6.203 5.023 -6.09 1 95.88 108 GLU B N 1
ATOM 2431 C CA . GLU B 1 108 ? -7.547 5.527 -6.359 1 95.88 108 GLU B CA 1
ATOM 2432 C C . GLU B 1 108 ? -8.602 4.453 -6.117 1 95.88 108 GLU B C 1
ATOM 2434 O O . GLU B 1 108 ? -9.766 4.766 -5.855 1 95.88 108 GLU B O 1
ATOM 2439 N N . TYR B 1 109 ? -8.281 3.213 -6.113 1 96 109 TYR B N 1
ATOM 2440 C CA . TYR B 1 109 ? -9.195 2.084 -6.195 1 96 109 TYR B CA 1
ATOM 2441 C C . TYR B 1 109 ? -10.188 2.102 -5.043 1 96 109 TYR B C 1
ATOM 2443 O O . TYR B 1 109 ? -11.398 1.934 -5.25 1 96 109 TYR B O 1
ATOM 2451 N N . PRO B 1 110 ? -9.719 2.385 -3.789 1 95.06 110 PRO B N 1
ATOM 2452 C CA . PRO B 1 110 ? -10.68 2.34 -2.682 1 95.06 110 PRO B CA 1
ATOM 2453 C C . PRO B 1 110 ? -11.711 3.457 -2.754 1 95.06 110 PRO B C 1
ATOM 2455 O O . PRO B 1 110 ? -12.734 3.404 -2.059 1 95.06 110 PRO B O 1
ATOM 2458 N N . LEU B 1 111 ? -11.43 4.52 -3.555 1 93.5 111 LEU B N 1
ATOM 2459 C CA . LEU B 1 111 ? -12.391 5.609 -3.693 1 93.5 111 LEU B CA 1
ATOM 2460 C C . LEU B 1 111 ? -13.602 5.164 -4.5 1 93.5 111 LEU B C 1
ATOM 2462 O O . LEU B 1 111 ? -14.664 5.789 -4.43 1 93.5 111 LEU B O 1
ATOM 2466 N N . GLY B 1 112 ? -13.383 4.156 -5.359 1 93.56 112 GLY B N 1
ATOM 2467 C CA . GLY B 1 112 ? -14.469 3.672 -6.203 1 93.56 112 GLY B CA 1
ATOM 2468 C C . GLY B 1 112 ? -14.664 4.508 -7.457 1 93.56 112 GLY B C 1
ATOM 2469 O O . GLY B 1 112 ? -15.539 4.211 -8.273 1 93.56 112 GLY B O 1
ATOM 2470 N N . THR B 1 113 ? -13.828 5.5 -7.68 1 93 113 THR B N 1
ATOM 2471 C CA . THR B 1 113 ? -14.055 6.461 -8.75 1 93 113 THR B CA 1
ATOM 2472 C C . THR B 1 113 ? -13.508 5.938 -10.07 1 93 113 THR B C 1
ATOM 2474 O O . THR B 1 113 ? -13.773 6.512 -11.133 1 93 113 THR B O 1
ATOM 2477 N N . CYS B 1 114 ? -12.75 4.871 -10.031 1 91.31 114 CYS B N 1
ATOM 2478 C CA . CYS B 1 114 ? -12.258 4.348 -11.297 1 91.31 114 CYS B CA 1
ATOM 2479 C C . CYS B 1 114 ? -13.102 3.168 -11.766 1 91.31 114 CYS B C 1
ATOM 2481 O O . CYS B 1 114 ? -12.773 2.523 -12.766 1 91.31 114 CYS B O 1
ATOM 2483 N N . GLY B 1 115 ? -14.156 2.871 -11.117 1 89.69 115 GLY B N 1
ATOM 2484 C CA . GLY B 1 115 ? -15.094 1.851 -11.555 1 89.69 115 GLY B CA 1
ATOM 2485 C C . GLY B 1 115 ? -14.617 0.439 -11.266 1 89.69 115 GLY B C 1
ATOM 2486 O O . GLY B 1 115 ? -14.07 0.172 -10.188 1 89.69 115 GLY B O 1
ATOM 2487 N N . LYS B 1 116 ? -14.93 -0.455 -12.172 1 90.5 116 LYS B N 1
ATOM 2488 C CA . LYS B 1 116 ? -14.664 -1.871 -11.938 1 90.5 116 LYS B CA 1
ATOM 2489 C C . LYS B 1 116 ? -13.391 -2.316 -12.664 1 90.5 116 LYS B C 1
ATOM 2491 O O . LYS B 1 116 ? -13.188 -3.51 -12.891 1 90.5 116 LYS B O 1
ATOM 2496 N N . VAL B 1 117 ? -12.586 -1.376 -12.977 1 92.25 117 VAL B N 1
ATOM 2497 C CA . VAL B 1 117 ? -11.367 -1.723 -13.703 1 92.25 117 VAL B CA 1
ATOM 2498 C C . VAL B 1 117 ? -10.328 -2.291 -12.742 1 92.25 117 VAL B C 1
ATOM 2500 O O . VAL B 1 117 ? -10.461 -2.15 -11.523 1 92.25 117 VAL B O 1
ATOM 2503 N N . ASP B 1 118 ? -9.344 -2.949 -13.281 1 92.94 118 ASP B N 1
ATOM 2504 C CA . ASP B 1 118 ? -8.234 -3.475 -12.492 1 92.94 118 ASP B CA 1
ATOM 2505 C C . ASP B 1 118 ? -7.473 -2.346 -11.797 1 92.94 118 ASP B C 1
ATOM 2507 O O . ASP B 1 118 ? -7.266 -1.28 -12.383 1 92.94 118 ASP B O 1
ATOM 2511 N N . PRO B 1 119 ? -7.031 -2.6 -10.57 1 93.94 119 PRO B N 1
ATOM 2512 C CA . PRO B 1 119 ? -6.312 -1.554 -9.836 1 93.94 119 PRO B CA 1
ATOM 2513 C C . PRO B 1 119 ? -5.066 -1.066 -10.57 1 93.94 119 PRO B C 1
ATOM 2515 O O . PRO B 1 119 ? -4.574 0.029 -10.297 1 93.94 119 PRO B O 1
ATOM 2518 N N . MET B 1 120 ? -4.543 -1.883 -11.477 1 90.88 120 MET B N 1
ATOM 2519 C CA . MET B 1 120 ? -3.35 -1.476 -12.219 1 90.88 120 MET B CA 1
ATOM 2520 C C . MET B 1 120 ? -3.723 -0.924 -13.586 1 90.88 120 MET B C 1
ATOM 2522 O O . MET B 1 120 ? -2.848 -0.538 -14.367 1 90.88 120 MET B O 1
ATOM 2526 N N . ASN B 1 121 ? -5.047 -0.926 -13.859 1 89.75 121 ASN B N 1
ATOM 2527 C CA . ASN B 1 121 ? -5.477 -0.271 -15.094 1 89.75 121 ASN B CA 1
ATOM 2528 C C . ASN B 1 121 ? -5.059 1.196 -15.125 1 89.75 121 ASN B C 1
ATOM 2530 O O . ASN B 1 121 ? -5.195 1.906 -14.125 1 89.75 121 ASN B O 1
ATOM 2534 N N . PRO B 1 122 ? -4.547 1.664 -16.234 1 84.94 122 PRO B N 1
ATOM 2535 C CA . PRO B 1 122 ? -4.02 3.029 -16.297 1 84.94 122 PRO B CA 1
ATOM 2536 C C . PRO B 1 122 ? -5.074 4.086 -15.977 1 84.94 122 PRO B C 1
ATOM 2538 O O . PRO B 1 122 ? -4.734 5.219 -15.633 1 84.94 122 PRO B O 1
ATOM 2541 N N . THR B 1 123 ? -6.316 3.766 -16.078 1 87.5 123 THR B N 1
ATOM 2542 C CA . THR B 1 123 ? -7.359 4.742 -15.797 1 87.5 123 THR B CA 1
ATOM 2543 C C . THR B 1 123 ? -7.637 4.816 -14.297 1 87.5 123 THR B C 1
ATOM 2545 O O . THR B 1 123 ? -8.344 5.711 -13.836 1 87.5 123 THR B O 1
ATOM 2548 N N . CYS B 1 124 ? -7.125 3.887 -13.547 1 92.62 124 CYS B N 1
ATOM 2549 C CA . CYS B 1 124 ? -7.172 3.947 -12.094 1 92.62 124 CYS B CA 1
ATOM 2550 C C . CYS B 1 124 ? -5.863 4.492 -11.531 1 92.62 124 CYS B C 1
ATOM 2552 O O . CYS B 1 124 ? -4.855 3.787 -11.492 1 92.62 124 CYS B O 1
ATOM 2554 N N . SER B 1 125 ? -5.848 5.688 -11.055 1 92.19 125 SER B N 1
ATOM 2555 C CA . SER B 1 125 ? -4.629 6.414 -10.719 1 92.19 125 SER B CA 1
ATOM 2556 C C . SER B 1 125 ? -3.982 5.848 -9.453 1 92.19 125 SER B C 1
ATOM 2558 O O . SER B 1 125 ? -4.68 5.379 -8.555 1 92.19 125 SER B O 1
ATOM 2560 N N . ARG B 1 126 ? -2.775 5.844 -9.453 1 93.69 126 ARG B N 1
ATOM 2561 C CA . ARG B 1 126 ? -1.947 5.5 -8.305 1 93.69 126 ARG B CA 1
ATOM 2562 C C . ARG B 1 126 ? -0.736 6.422 -8.203 1 93.69 126 ARG B C 1
ATOM 2564 O O . ARG B 1 126 ? -0.22 6.887 -9.219 1 93.69 126 ARG B O 1
ATOM 2571 N N . ILE B 1 127 ? -0.28 6.656 -6.996 1 91.31 127 ILE B N 1
ATOM 2572 C CA . ILE B 1 127 ? 0.836 7.582 -6.828 1 91.31 127 ILE B CA 1
ATOM 2573 C C . ILE B 1 127 ? 1.761 7.074 -5.723 1 91.31 127 ILE B C 1
ATOM 2575 O O . ILE B 1 127 ? 1.3 6.508 -4.73 1 91.31 127 ILE B O 1
ATOM 2579 N N . THR B 1 128 ? 3 7.168 -5.98 1 92.69 128 THR B N 1
ATOM 2580 C CA . THR B 1 128 ? 4.023 6.965 -4.961 1 92.69 128 THR B CA 1
ATOM 2581 C C . THR B 1 128 ? 4.793 8.258 -4.699 1 92.69 128 THR B C 1
ATOM 2583 O O . THR B 1 128 ? 5.367 8.844 -5.621 1 92.69 128 THR B O 1
ATOM 2586 N N . LEU B 1 129 ? 4.715 8.68 -3.482 1 90.75 129 LEU B N 1
ATOM 2587 C CA . LEU B 1 129 ? 5.496 9.82 -3.014 1 90.75 129 LEU B CA 1
ATOM 2588 C C . LEU B 1 129 ? 6.773 9.359 -2.324 1 90.75 129 LEU B C 1
ATOM 2590 O O . LEU B 1 129 ? 6.746 8.438 -1.503 1 90.75 129 LEU B O 1
ATOM 2594 N N . THR B 1 130 ? 7.855 9.906 -2.779 1 89.19 130 THR B N 1
ATOM 2595 C CA . THR B 1 130 ? 9.125 9.602 -2.125 1 89.19 130 THR B CA 1
ATOM 2596 C C . THR B 1 130 ? 9.664 10.836 -1.406 1 89.19 130 THR B C 1
ATOM 2598 O O . THR B 1 130 ? 9.555 11.953 -1.91 1 89.19 130 THR B O 1
ATOM 2601 N N . GLY B 1 131 ? 10.172 10.602 -0.201 1 88.81 131 GLY B N 1
ATOM 2602 C CA . GLY B 1 131 ? 10.711 11.688 0.601 1 88.81 131 GLY B CA 1
ATOM 2603 C C . GLY B 1 131 ? 11.336 11.219 1.901 1 88.81 131 GLY B C 1
ATOM 2604 O O . GLY B 1 131 ? 11.867 10.109 1.977 1 88.81 131 GLY B O 1
ATOM 2605 N N . LYS B 1 132 ? 11.367 12.156 2.844 1 91.12 132 LYS B N 1
ATOM 2606 C CA . LYS B 1 132 ? 11.875 11.867 4.18 1 91.12 132 LYS B CA 1
ATOM 2607 C C . LYS B 1 132 ? 10.758 11.898 5.215 1 91.12 132 LYS B C 1
ATOM 2609 O O . LYS B 1 132 ? 9.977 12.852 5.27 1 91.12 132 LYS B O 1
ATOM 2614 N N . LEU B 1 133 ? 10.664 10.812 5.934 1 94.12 133 LEU B N 1
ATOM 2615 C CA . LEU B 1 133 ? 9.727 10.758 7.051 1 94.12 133 LEU B CA 1
ATOM 2616 C C . LEU B 1 133 ? 10.336 11.375 8.305 1 94.12 133 LEU B C 1
ATOM 2618 O O . LEU B 1 133 ? 11.305 10.844 8.852 1 94.12 133 LEU B O 1
ATOM 2622 N N . LYS B 1 134 ? 9.711 12.445 8.781 1 92.25 134 LYS B N 1
ATOM 2623 C CA . LYS B 1 134 ? 10.297 13.211 9.883 1 92.25 134 LYS B CA 1
ATOM 2624 C C . LYS B 1 134 ? 9.297 13.383 11.023 1 92.25 134 LYS B C 1
ATOM 2626 O O . LYS B 1 134 ? 8.109 13.625 10.781 1 92.25 134 LYS B O 1
ATOM 2631 N N . LEU B 1 135 ? 9.859 13.273 12.188 1 92.56 135 LEU B N 1
ATOM 2632 C CA . LEU B 1 135 ? 9.086 13.648 13.367 1 92.56 135 LEU B CA 1
ATOM 2633 C C . LEU B 1 135 ? 8.891 15.156 13.438 1 92.56 135 LEU B C 1
ATOM 2635 O O . LEU B 1 135 ? 9.836 15.922 13.25 1 92.56 135 LEU B O 1
ATOM 2639 N N . VAL B 1 136 ? 7.629 15.539 13.688 1 91.56 136 VAL B N 1
ATOM 2640 C CA . VAL B 1 136 ? 7.324 16.969 13.805 1 91.56 136 VAL B CA 1
ATOM 2641 C C . VAL B 1 136 ? 7.457 17.406 15.258 1 91.56 136 VAL B C 1
ATOM 2643 O O . VAL B 1 136 ? 6.996 16.703 16.172 1 91.56 136 VAL B O 1
ATOM 2646 N N . ASP B 1 137 ? 8.102 18.531 15.469 1 92.25 137 ASP B N 1
ATOM 2647 C CA . ASP B 1 137 ? 8.211 19.078 16.812 1 92.25 137 ASP B CA 1
ATOM 2648 C C . ASP B 1 137 ? 6.832 19.312 17.422 1 92.25 137 ASP B C 1
ATOM 2650 O O . ASP B 1 137 ? 6.062 20.141 16.922 1 92.25 137 ASP B O 1
ATOM 2654 N N . GLU B 1 138 ? 6.57 18.641 18.516 1 89.38 138 GLU B N 1
ATOM 2655 C CA . GLU B 1 138 ? 5.246 18.641 19.141 1 89.38 138 GLU B CA 1
ATOM 2656 C C . GLU B 1 138 ? 4.816 20.047 19.516 1 89.38 138 GLU B C 1
ATOM 2658 O O . GLU B 1 138 ? 3.621 20.359 19.547 1 89.38 138 GLU B O 1
ATOM 2663 N N . LYS B 1 139 ? 5.711 20.953 19.781 1 91.88 139 LYS B N 1
ATOM 2664 C CA . LYS B 1 139 ? 5.395 22.297 20.219 1 91.88 139 LYS B CA 1
ATOM 2665 C C . LYS B 1 139 ? 5.328 23.266 19.047 1 91.88 139 LYS B C 1
ATOM 2667 O O . LYS B 1 139 ? 5.074 24.469 19.234 1 91.88 139 LYS B O 1
ATOM 2672 N N . SER B 1 140 ? 5.41 22.766 17.844 1 92.44 140 SER B N 1
ATOM 2673 C CA . SER B 1 140 ? 5.449 23.625 16.672 1 92.44 140 SER B CA 1
ATOM 2674 C C . SER B 1 140 ? 4.051 23.859 16.109 1 92.44 140 SER B C 1
ATOM 2676 O O . SER B 1 140 ? 3.123 23.109 16.406 1 92.44 140 SER B O 1
ATOM 2678 N N . GLU B 1 141 ? 3.945 24.906 15.336 1 92.56 141 GLU B N 1
ATOM 2679 C CA . GLU B 1 141 ? 2.711 25.172 14.602 1 92.56 141 GLU B CA 1
ATOM 2680 C C . GLU B 1 141 ? 2.424 24.062 13.594 1 92.56 141 GLU B C 1
ATOM 2682 O O . GLU B 1 141 ? 1.265 23.734 13.336 1 92.56 141 GLU B O 1
ATOM 2687 N N . GLU B 1 142 ? 3.469 23.469 13.141 1 90.25 142 GLU B N 1
ATOM 2688 C CA . GLU B 1 142 ? 3.309 22.375 12.188 1 90.25 142 GLU B CA 1
ATOM 2689 C C . GLU B 1 142 ? 2.65 21.172 12.844 1 90.25 142 GLU B C 1
ATOM 2691 O O . GLU B 1 142 ? 1.818 20.5 12.227 1 90.25 142 GLU B O 1
ATOM 2696 N N . ALA B 1 143 ? 3.074 20.938 14 1 91.69 143 ALA B N 1
ATOM 2697 C CA . ALA B 1 143 ? 2.461 19.812 14.719 1 91.69 143 ALA B CA 1
ATOM 2698 C C . ALA B 1 143 ? 0.971 20.062 14.938 1 91.69 143 ALA B C 1
ATOM 2700 O O . ALA B 1 143 ? 0.159 19.141 14.812 1 91.69 143 ALA B O 1
ATOM 2701 N N . GLU B 1 144 ? 0.671 21.281 15.297 1 91.62 144 GLU B N 1
ATOM 2702 C CA . GLU B 1 144 ? -0.731 21.641 15.477 1 91.62 144 GLU B CA 1
ATOM 2703 C C . GLU B 1 144 ? -1.513 21.484 14.18 1 91.62 144 GLU B C 1
ATOM 2705 O O . GLU B 1 144 ? -2.619 20.938 14.172 1 91.62 144 GLU B O 1
ATOM 2710 N N . PHE B 1 145 ? -0.958 21.969 13.117 1 90.88 145 PHE B N 1
ATOM 2711 C CA . PHE B 1 145 ? -1.573 21.812 11.805 1 90.88 145 PHE B CA 1
ATOM 2712 C C . PHE B 1 145 ? -1.802 20.344 11.477 1 90.88 145 PHE B C 1
ATOM 2714 O O . PHE B 1 145 ? -2.896 19.969 11.062 1 90.88 145 PHE B O 1
ATOM 2721 N N . GLY B 1 146 ? -0.711 19.547 11.609 1 92.5 146 GLY B N 1
ATOM 2722 C CA . GLY B 1 146 ? -0.81 18.125 11.344 1 92.5 146 GLY B CA 1
ATOM 2723 C C . GLY B 1 146 ? -1.88 17.438 12.164 1 92.5 146 GLY B C 1
ATOM 2724 O O . GLY B 1 146 ? -2.662 16.641 11.641 1 92.5 146 GLY B O 1
ATOM 2725 N N . ARG B 1 147 ? -1.93 17.781 13.438 1 93.19 147 ARG B N 1
ATOM 2726 C CA . ARG B 1 147 ? -2.936 17.203 14.32 1 93.19 147 ARG B CA 1
ATOM 2727 C C . ARG B 1 147 ? -4.344 17.547 13.852 1 93.19 147 ARG B C 1
ATOM 2729 O O . ARG B 1 147 ? -5.215 16.672 13.789 1 93.19 147 ARG B O 1
ATOM 2736 N N . ASN B 1 148 ? -4.574 18.797 13.57 1 92.81 148 ASN B N 1
ATOM 2737 C CA . ASN B 1 148 ? -5.883 19.234 13.102 1 92.81 148 ASN B CA 1
ATOM 2738 C C . ASN B 1 148 ? -6.273 18.547 11.797 1 92.81 148 ASN B C 1
ATOM 2740 O O . ASN B 1 148 ? -7.422 18.141 11.625 1 92.81 148 ASN B O 1
ATOM 2744 N N . ALA B 1 149 ? -5.309 18.453 10.906 1 93.5 149 ALA B N 1
ATOM 2745 C CA . ALA B 1 149 ? -5.547 17.766 9.648 1 93.5 149 ALA B CA 1
ATOM 2746 C C . ALA B 1 149 ? -5.953 16.312 9.891 1 93.5 149 ALA B C 1
ATOM 2748 O O . ALA B 1 149 ? -6.961 15.844 9.352 1 93.5 149 ALA B O 1
ATOM 2749 N N . LEU B 1 150 ? -5.203 15.609 10.711 1 94.56 150 LEU B N 1
ATOM 2750 C CA . LEU B 1 150 ? -5.422 14.188 10.969 1 94.56 150 LEU B CA 1
ATOM 2751 C C . LEU B 1 150 ? -6.75 13.961 11.68 1 94.56 150 LEU B C 1
ATOM 2753 O O . LEU B 1 150 ? -7.523 13.086 11.297 1 94.56 150 LEU B O 1
ATOM 2757 N N . PHE B 1 151 ? -7.086 14.805 12.617 1 92.69 151 PHE B N 1
ATOM 2758 C CA . PHE B 1 151 ? -8.305 14.617 13.398 1 92.69 151 PHE B CA 1
ATOM 2759 C C . PHE B 1 151 ? -9.539 14.914 12.547 1 92.69 151 PHE B C 1
ATOM 2761 O O . PHE B 1 151 ? -10.609 14.344 12.781 1 92.69 151 PHE B O 1
ATOM 2768 N N . SER B 1 152 ? -9.367 15.758 11.594 1 92.31 152 SER B N 1
ATOM 2769 C CA . SER B 1 152 ? -10.492 16.094 10.719 1 92.31 152 SER B CA 1
ATOM 2770 C C . SER B 1 152 ? -10.898 14.898 9.859 1 92.31 152 SER B C 1
ATOM 2772 O O . SER B 1 152 ? -12.07 14.75 9.516 1 92.31 152 SER B O 1
ATOM 2774 N N . LYS B 1 153 ? -9.953 14.039 9.523 1 92.5 153 LYS B N 1
ATOM 2775 C CA . LYS B 1 153 ? -10.227 12.891 8.664 1 92.5 153 LYS B CA 1
ATOM 2776 C C . LYS B 1 153 ? -10.367 11.609 9.477 1 92.5 153 LYS B C 1
ATOM 2778 O O . LYS B 1 153 ? -10.977 10.641 9.023 1 92.5 153 LYS B O 1
ATOM 2783 N N . HIS B 1 154 ? -9.742 11.633 10.594 1 93.94 154 HIS B N 1
ATOM 2784 C CA . HIS B 1 154 ? -9.672 10.414 11.398 1 93.94 154 HIS B CA 1
ATOM 2785 C C . HIS B 1 154 ? -10.141 10.672 12.82 1 93.94 154 HIS B C 1
ATOM 2787 O O . HIS B 1 154 ? -9.32 10.844 13.727 1 93.94 154 HIS B O 1
ATOM 2793 N N . SER B 1 155 ? -11.367 10.555 13.062 1 89.81 155 SER B N 1
ATOM 2794 C CA . SER B 1 155 ? -11.977 10.922 14.336 1 89.81 155 SER B CA 1
ATOM 2795 C C . SER B 1 155 ? -11.641 9.906 15.43 1 89.81 155 SER B C 1
ATOM 2797 O O . SER B 1 155 ? -11.742 10.211 16.609 1 89.81 155 SER B O 1
ATOM 2799 N N . GLU B 1 156 ? -11.203 8.672 15.016 1 87.75 156 GLU B N 1
ATOM 2800 C CA . GLU B 1 156 ? -10.875 7.629 15.984 1 87.75 156 GLU B CA 1
ATOM 2801 C C . GLU B 1 156 ? -9.492 7.844 16.578 1 87.75 156 GLU B C 1
ATOM 2803 O O . GLU B 1 156 ? -9.141 7.219 17.578 1 87.75 156 GLU B O 1
ATOM 2808 N N . MET B 1 157 ? -8.781 8.695 15.93 1 84.25 157 MET B N 1
ATOM 2809 C CA . MET B 1 157 ? -7.391 8.852 16.344 1 84.25 157 MET B CA 1
ATOM 2810 C C . MET B 1 157 ? -7.305 9.516 17.719 1 84.25 157 MET B C 1
ATOM 2812 O O . MET B 1 157 ? -8.078 10.43 18.016 1 84.25 157 MET B O 1
ATOM 2816 N N . ILE B 1 158 ? -6.488 8.836 18.609 1 74.94 158 ILE B N 1
ATOM 2817 C CA . ILE B 1 158 ? -6.211 9.391 19.922 1 74.94 158 ILE B CA 1
ATOM 2818 C C . ILE B 1 158 ? -4.754 9.852 20 1 74.94 158 ILE B C 1
ATOM 2820 O O . ILE B 1 158 ? -3.857 9.164 19.5 1 74.94 158 ILE B O 1
ATOM 2824 N N . GLY B 1 159 ? -4.543 11.016 20.328 1 65.12 159 GLY B N 1
ATOM 2825 C CA . GLY B 1 159 ? -3.287 11.742 20.359 1 65.12 159 GLY B CA 1
ATOM 2826 C C . GLY B 1 159 ? -2.076 10.852 20.172 1 65.12 159 GLY B C 1
ATOM 2827 O O . GLY B 1 159 ? -2.131 9.656 20.453 1 65.12 159 GLY B O 1
ATOM 2828 N N . THR B 1 160 ? -1.291 10.688 19.219 1 67.75 160 THR B N 1
ATOM 2829 C CA . THR B 1 160 ? 0.059 10.156 19.062 1 67.75 160 THR B CA 1
ATOM 2830 C C . THR B 1 160 ? 0.976 11.203 18.438 1 67.75 160 THR B C 1
ATOM 2832 O O . THR B 1 160 ? 0.615 12.375 18.344 1 67.75 160 THR B O 1
ATOM 2835 N N . ILE B 1 161 ? 2.221 10.883 18.141 1 77.56 161 ILE B N 1
ATOM 2836 C CA . ILE B 1 161 ? 3.262 11.711 17.547 1 77.56 161 ILE B CA 1
ATOM 2837 C C . ILE B 1 161 ? 3.01 11.867 16.047 1 77.56 161 ILE B C 1
ATOM 2839 O O . ILE B 1 161 ? 2.697 10.891 15.359 1 77.56 161 ILE B O 1
ATOM 2843 N N . VAL B 1 162 ? 3.117 13.141 15.695 1 82.56 162 VAL B N 1
ATOM 2844 C CA . VAL B 1 162 ? 2.873 13.492 14.297 1 82.56 162 VAL B CA 1
ATOM 2845 C C . VAL B 1 162 ? 4.16 13.328 13.492 1 82.56 162 VAL B C 1
ATOM 2847 O O . VAL B 1 162 ? 5.223 13.805 13.906 1 82.56 162 VAL B O 1
ATOM 2850 N N . PHE B 1 163 ? 4.07 12.617 12.523 1 87.06 163 PHE B N 1
ATOM 2851 C CA . PHE B 1 163 ? 5.117 12.523 11.508 1 87.06 163 PHE B CA 1
ATOM 2852 C C . PHE B 1 163 ? 4.66 13.156 10.203 1 87.06 163 PHE B C 1
ATOM 2854 O O . PHE B 1 163 ? 3.461 13.258 9.938 1 87.06 163 PHE B O 1
ATOM 2861 N N . VAL B 1 164 ? 5.602 13.617 9.477 1 81.25 164 VAL B N 1
ATOM 2862 C CA . VAL B 1 164 ? 5.312 14.203 8.172 1 81.25 164 VAL B CA 1
ATOM 2863 C C . VAL B 1 164 ? 6.254 13.625 7.125 1 81.25 164 VAL B C 1
ATOM 2865 O O . VAL B 1 164 ? 7.398 13.281 7.43 1 81.25 164 VAL B O 1
ATOM 2868 N N . LEU B 1 165 ? 5.684 13.273 6.047 1 83.31 165 LEU B N 1
ATOM 2869 C CA . LEU B 1 165 ? 6.543 13 4.902 1 83.31 165 LEU B CA 1
ATOM 2870 C C . LEU B 1 165 ? 6.941 14.289 4.195 1 83.31 165 LEU B C 1
ATOM 2872 O O . LEU B 1 165 ? 6.129 14.891 3.49 1 83.31 165 LEU B O 1
ATOM 2876 N N . SER B 1 166 ? 8.047 14.781 4.688 1 73.62 166 SER B N 1
ATOM 2877 C CA . SER B 1 166 ? 8.461 16.109 4.242 1 73.62 166 SER B CA 1
ATOM 2878 C C . SER B 1 166 ? 9.32 16.016 2.984 1 73.62 166 SER B C 1
ATOM 2880 O O . SER B 1 166 ? 9.945 14.984 2.719 1 73.62 166 SER B O 1
ATOM 2882 N N . TRP B 1 167 ? 8.953 17.016 2.186 1 53.81 167 TRP B N 1
ATOM 2883 C CA . TRP B 1 167 ? 9.789 17.375 1.043 1 53.81 167 TRP B CA 1
ATOM 2884 C C . TRP B 1 167 ? 11.172 17.828 1.499 1 53.81 167 TRP B C 1
ATOM 2886 O O . TRP B 1 167 ? 11.297 18.625 2.436 1 53.81 167 TRP B O 1
ATOM 2896 N N . ILE B 1 168 ? 11.93 17.078 2.279 1 45.56 168 ILE B N 1
ATOM 2897 C CA . ILE B 1 168 ? 13.156 17.828 2.068 1 45.56 168 ILE B CA 1
ATOM 2898 C C . ILE B 1 168 ? 13.656 17.625 0.641 1 45.56 168 ILE B C 1
ATOM 2900 O O . ILE B 1 168 ? 13.516 16.531 0.083 1 45.56 168 ILE B O 1
ATOM 2904 N N . ASP B 1 169 ? 14.211 18.594 -0.151 1 47.72 169 ASP B N 1
ATOM 2905 C CA . ASP B 1 169 ? 14.797 18.969 -1.435 1 47.72 169 ASP B CA 1
ATOM 2906 C C . ASP B 1 169 ? 14.117 18.234 -2.586 1 47.72 169 ASP B C 1
ATOM 2908 O O . ASP B 1 169 ? 14.008 18.766 -3.691 1 47.72 169 ASP B O 1
ATOM 2912 N N . TYR B 1 170 ? 13.477 16.875 -2.26 1 49.12 170 TYR B N 1
ATOM 2913 C CA . TYR B 1 170 ? 12.992 16.281 -3.502 1 49.12 170 TYR B CA 1
ATOM 2914 C C . TYR B 1 170 ? 11.82 15.336 -3.236 1 49.12 170 TYR B C 1
ATOM 2916 O O . TYR B 1 170 ? 12.016 14.156 -2.953 1 49.12 170 TYR B O 1
ATOM 2924 N N . LEU B 1 171 ? 10.508 15.859 -2.617 1 54.03 171 LEU B N 1
ATOM 2925 C CA . LEU B 1 171 ? 9.391 14.93 -2.752 1 54.03 171 LEU B CA 1
ATOM 2926 C C . LEU B 1 171 ? 9.086 14.648 -4.223 1 54.03 171 LEU B C 1
ATOM 2928 O O . LEU B 1 171 ? 8.828 15.578 -4.996 1 54.03 171 LEU B O 1
ATOM 2932 N N . ASN B 1 172 ? 9.344 13.5 -4.547 1 67.88 172 ASN B N 1
ATOM 2933 C CA . ASN B 1 172 ? 9.062 13.047 -5.906 1 67.88 172 ASN B CA 1
ATOM 2934 C C . ASN B 1 172 ? 7.812 12.164 -5.949 1 67.88 172 ASN B C 1
ATOM 2936 O O . ASN B 1 172 ? 7.5 11.477 -4.977 1 67.88 172 ASN B O 1
ATOM 2940 N N . ALA B 1 173 ? 6.965 12.594 -6.832 1 73.06 173 ALA B N 1
ATOM 2941 C CA . ALA B 1 173 ? 5.758 11.797 -7.039 1 73.06 173 ALA B CA 1
ATOM 2942 C C . ALA B 1 173 ? 5.82 11.047 -8.367 1 73.06 173 ALA B C 1
ATOM 2944 O O . ALA B 1 173 ? 6.258 11.602 -9.383 1 73.06 173 ALA B O 1
ATOM 2945 N N . LEU B 1 174 ? 5.609 9.82 -8.195 1 72.19 174 LEU B N 1
ATOM 2946 C CA . LEU B 1 174 ? 5.398 9.008 -9.391 1 72.19 174 LEU B CA 1
ATOM 2947 C C . LEU B 1 174 ? 3.928 8.633 -9.539 1 72.19 174 LEU B C 1
ATOM 2949 O O . LEU B 1 174 ? 3.395 7.859 -8.734 1 72.19 174 LEU B O 1
ATOM 2953 N N . LEU B 1 175 ? 3.338 9.266 -10.492 1 74.12 175 LEU B N 1
ATOM 2954 C CA . LEU B 1 175 ? 1.919 9.047 -10.75 1 74.12 175 LEU B CA 1
ATOM 2955 C C . LEU B 1 175 ? 1.722 8.055 -11.891 1 74.12 175 LEU B C 1
ATOM 2957 O O . LEU B 1 175 ? 2.344 8.188 -12.953 1 74.12 175 LEU B O 1
ATOM 2961 N N . PHE B 1 176 ? 0.949 7.043 -11.57 1 71.56 176 PHE B N 1
ATOM 2962 C CA . PHE B 1 176 ? 0.522 6.078 -12.578 1 71.56 176 PHE B CA 1
ATOM 2963 C C . PHE B 1 176 ? -0.933 6.309 -12.961 1 71.56 176 PHE B C 1
ATOM 2965 O O . PHE B 1 176 ? -1.841 6.059 -12.172 1 71.56 176 PHE B O 1
ATOM 2972 N N . ALA B 1 177 ? -1.394 7.047 -13.828 1 63.28 177 ALA B N 1
ATOM 2973 C CA . ALA B 1 177 ? -2.801 7.402 -13.992 1 63.28 177 ALA B CA 1
ATOM 2974 C C . ALA B 1 177 ? -3.189 7.438 -15.469 1 63.28 177 ALA B C 1
ATOM 2976 O O . ALA B 1 177 ? -4.371 7.566 -15.805 1 63.28 177 ALA B O 1
ATOM 2977 N N . THR B 1 178 ? -2.275 7.336 -16.531 1 54.56 178 THR B N 1
ATOM 2978 C CA . THR B 1 178 ? -2.9 7.676 -17.812 1 54.56 178 THR B CA 1
ATOM 2979 C C . THR B 1 178 ? -2.488 6.688 -18.891 1 54.56 178 THR B C 1
ATOM 2981 O O . THR B 1 178 ? -1.352 6.211 -18.906 1 54.56 178 THR B O 1
ATOM 2984 N N . PRO B 1 179 ? -3.639 6.141 -19.516 1 52.12 179 PRO B N 1
ATOM 2985 C CA . PRO B 1 179 ? -3.324 5.289 -20.672 1 52.12 179 PRO B CA 1
ATOM 2986 C C . PRO B 1 179 ? -2.266 5.902 -21.578 1 52.12 179 PRO B C 1
ATOM 2988 O O . PRO B 1 179 ? -1.466 5.176 -22.172 1 52.12 179 PRO B O 1
ATOM 2991 N N . THR B 1 180 ? -2.389 7.215 -21.625 1 48.62 180 THR B N 1
ATOM 2992 C CA . THR B 1 180 ? -1.563 7.879 -22.625 1 48.62 180 THR B CA 1
ATOM 2993 C C . THR B 1 180 ? -0.213 8.273 -22.047 1 48.62 180 THR B C 1
ATOM 2995 O O . THR B 1 180 ? 0.801 8.266 -22.75 1 48.62 180 THR B O 1
ATOM 2998 N N . THR B 1 181 ? -0.338 8.625 -20.828 1 50.19 181 THR B N 1
ATOM 2999 C CA . THR B 1 181 ? 0.9 9.211 -20.312 1 50.19 181 THR B CA 1
ATOM 3000 C C . THR B 1 181 ? 1.646 8.211 -19.438 1 50.19 181 THR B C 1
ATOM 3002 O O . THR B 1 181 ? 2.867 8.297 -19.281 1 50.19 181 THR B O 1
ATOM 3005 N N . GLY B 1 182 ? 1.066 7.098 -19.219 1 58.69 182 GLY B N 1
ATOM 3006 C CA . GLY B 1 182 ? 1.734 6.055 -18.453 1 58.69 182 GLY B CA 1
ATOM 3007 C C . GLY B 1 182 ? 2.18 6.512 -17.078 1 58.69 182 GLY B C 1
ATOM 3008 O O . GLY B 1 182 ? 1.352 6.883 -16.234 1 58.69 182 GLY B O 1
ATOM 3009 N N . LEU B 1 183 ? 3.551 6.574 -16.828 1 67.12 183 LEU B N 1
ATOM 3010 C CA . LEU B 1 183 ? 4.262 6.957 -15.609 1 67.12 183 LEU B CA 1
ATOM 3011 C C . LEU B 1 183 ? 4.672 8.422 -15.656 1 67.12 183 LEU B C 1
ATOM 3013 O O . LEU B 1 183 ? 5.258 8.875 -16.641 1 67.12 183 LEU B O 1
ATOM 3017 N N . VAL B 1 184 ? 4.168 9.289 -14.727 1 68.38 184 VAL B N 1
ATOM 3018 C CA . VAL B 1 184 ? 4.527 10.703 -14.672 1 68.38 184 VAL B CA 1
ATOM 3019 C C . VAL B 1 184 ? 5.312 10.992 -13.398 1 68.38 184 VAL B C 1
ATOM 3021 O O . VAL B 1 184 ? 4.887 10.625 -12.305 1 68.38 184 VAL B O 1
ATOM 3024 N N . PHE B 1 185 ? 6.5 11.547 -13.602 1 69.75 185 PHE B N 1
ATOM 3025 C CA . PHE B 1 185 ? 7.312 12 -12.484 1 69.75 185 PHE B CA 1
ATOM 3026 C C . PHE B 1 185 ? 7.004 13.453 -12.141 1 69.75 185 PHE B C 1
ATOM 3028 O O . PHE B 1 185 ? 6.984 14.312 -13.023 1 69.75 185 PHE B O 1
ATOM 3035 N N . LEU B 1 186 ? 6.641 13.547 -10.836 1 67.5 186 LEU B N 1
ATOM 3036 C CA . LEU B 1 186 ? 6.375 14.891 -10.328 1 67.5 186 LEU B CA 1
ATOM 3037 C C . LEU B 1 186 ? 7.336 15.234 -9.195 1 67.5 186 LEU B C 1
ATOM 3039 O O . LEU B 1 186 ? 7.555 14.43 -8.289 1 67.5 186 LEU B O 1
ATOM 3043 N N . SER B 1 187 ? 8.18 16.203 -9.188 1 57.59 187 SER B N 1
ATOM 3044 C CA . SER B 1 187 ? 9.141 16.562 -8.148 1 57.59 187 SER B CA 1
ATOM 3045 C C . SER B 1 187 ? 8.461 17.281 -6.992 1 57.59 187 SER B C 1
ATOM 3047 O O . SER B 1 187 ? 8.852 17.125 -5.832 1 57.59 187 SER B O 1
ATOM 3049 N N . HIS B 1 188 ? 7.586 18.281 -7.16 1 52.38 188 HIS B N 1
ATOM 3050 C CA . HIS B 1 188 ? 6.969 19.016 -6.055 1 52.38 188 HIS B CA 1
ATOM 3051 C C . HIS B 1 188 ? 5.449 19.031 -6.184 1 52.38 188 HIS B C 1
ATOM 3053 O O . HIS B 1 188 ? 4.914 19.312 -7.258 1 52.38 188 HIS B O 1
ATOM 3059 N N . LEU B 1 189 ? 4.867 18.297 -5.25 1 49.19 189 LEU B N 1
ATOM 3060 C CA . LEU B 1 189 ? 3.416 18.422 -5.309 1 49.19 189 LEU B CA 1
ATOM 3061 C C . LEU B 1 189 ? 2.986 19.844 -4.922 1 49.19 189 LEU B C 1
ATOM 3063 O O . LEU B 1 189 ? 1.838 20.219 -5.152 1 49.19 189 LEU B O 1
ATOM 3067 N N . LYS B 1 190 ? 3.863 20.609 -4.086 1 46.72 190 LYS B N 1
ATOM 3068 C CA . LYS B 1 190 ? 3.408 21.969 -3.836 1 46.72 190 LYS B CA 1
ATOM 3069 C C . LYS B 1 190 ? 3.23 22.734 -5.145 1 46.72 190 LYS B C 1
ATOM 3071 O O . LYS B 1 190 ? 2.18 23.344 -5.379 1 46.72 190 LYS B O 1
ATOM 3076 N N . SER B 1 191 ? 4.512 23.406 -5.605 1 38.22 191 SER B N 1
ATOM 3077 C CA . SER B 1 191 ? 4.453 24.359 -6.715 1 38.22 191 SER B CA 1
ATOM 3078 C C . SER B 1 191 ? 4.086 23.656 -8.016 1 38.22 191 SER B C 1
ATOM 3080 O O . SER B 1 191 ? 4.965 23.219 -8.766 1 38.22 191 SER B O 1
ATOM 3082 N N . PHE B 1 192 ? 3.307 22.75 -8.016 1 40.34 192 PHE B N 1
ATOM 3083 C CA . PHE B 1 192 ? 2.969 22.094 -9.266 1 40.34 192 PHE B CA 1
ATOM 3084 C C . PHE B 1 192 ? 2.795 23.109 -10.391 1 40.34 192 PHE B C 1
ATOM 3086 O O . PHE B 1 192 ? 1.674 23.359 -10.828 1 40.34 192 PHE B O 1
ATOM 3093 N N . SER B 1 193 ? 3.219 24.297 -10.195 1 32.19 193 SER B N 1
ATOM 3094 C CA . SER B 1 193 ? 3.174 25 -11.484 1 32.19 193 SER B CA 1
ATOM 3095 C C . SER B 1 193 ? 3.918 24.219 -12.562 1 32.19 193 SER B C 1
ATOM 3097 O O . SER B 1 193 ? 3.4 24.016 -13.664 1 32.19 193 SER B O 1
ATOM 3099 N N . GLY B 1 194 ? 5.289 24.375 -12.688 1 29.77 194 GLY B N 1
ATOM 3100 C CA . GLY B 1 194 ? 6.023 24.094 -13.914 1 29.77 194 GLY B CA 1
ATOM 3101 C C . GLY B 1 194 ? 6.172 22.609 -14.188 1 29.77 194 GLY B C 1
ATOM 3102 O O . GLY B 1 194 ? 6.535 21.844 -13.297 1 29.77 194 GLY B O 1
ATOM 3103 N N . HIS B 1 195 ? 5.383 22.094 -15.031 1 31.91 195 HIS B N 1
ATOM 3104 C CA . HIS B 1 195 ? 5.176 20.844 -15.758 1 31.91 195 HIS B CA 1
ATOM 3105 C C . HIS B 1 195 ? 6.504 20.234 -16.188 1 31.91 195 HIS B C 1
ATOM 3107 O O . HIS B 1 195 ? 7.203 20.797 -17.047 1 31.91 195 HIS B O 1
ATOM 3113 N N . HIS B 1 196 ? 7.473 20.203 -15.461 1 29 196 HIS B N 1
ATOM 3114 C CA . HIS B 1 196 ? 8.367 19.469 -16.344 1 29 196 HIS B CA 1
ATOM 3115 C C . HIS B 1 196 ? 7.879 18.031 -16.562 1 29 196 HIS B C 1
ATOM 3117 O O . HIS B 1 196 ? 7.777 17.266 -15.617 1 29 196 HIS B O 1
ATOM 3123 N N . ALA B 1 197 ? 6.883 17.906 -17.453 1 29.56 197 ALA B N 1
ATOM 3124 C CA . ALA B 1 197 ? 6.559 16.609 -18.031 1 29.56 197 ALA B CA 1
ATOM 3125 C C . ALA B 1 197 ? 7.824 15.836 -18.391 1 29.56 197 ALA B C 1
ATOM 3127 O O . ALA B 1 197 ? 8.625 16.297 -19.203 1 29.56 197 ALA B O 1
ATOM 3128 N N . VAL B 1 198 ? 8.539 15.422 -17.578 1 28.72 198 VAL B N 1
ATOM 3129 C CA . VAL B 1 198 ? 9.516 14.547 -18.219 1 28.72 198 VAL B CA 1
ATOM 3130 C C . VAL B 1 198 ? 8.805 13.438 -18.984 1 28.72 198 VAL B C 1
ATOM 3132 O O . VAL B 1 198 ? 7.93 12.758 -18.422 1 28.72 198 VAL B O 1
ATOM 3135 N N . ALA B 1 199 ? 8.656 13.602 -20.297 1 25.2 199 ALA B N 1
ATOM 3136 C CA . ALA B 1 199 ? 8.227 12.562 -21.234 1 25.2 199 ALA B CA 1
ATOM 3137 C C . ALA B 1 199 ? 8.758 11.195 -20.812 1 25.2 199 ALA B C 1
ATOM 3139 O O . ALA B 1 199 ? 9.977 10.984 -20.766 1 25.2 199 ALA B O 1
ATOM 3140 N N . ALA B 1 200 ? 8.297 10.664 -19.828 1 29.42 200 ALA B N 1
ATOM 3141 C CA . ALA B 1 200 ? 8.594 9.234 -19.766 1 29.42 200 ALA B CA 1
ATOM 3142 C C . ALA B 1 200 ? 8.25 8.539 -21.078 1 29.42 200 ALA B C 1
ATOM 3144 O O . ALA B 1 200 ? 7.082 8.227 -21.328 1 29.42 200 ALA B O 1
ATOM 3145 N N . GLY B 1 201 ? 8.688 9 -22.266 1 24.48 201 GLY B N 1
ATOM 3146 C CA . GLY B 1 201 ? 8.633 8.234 -23.5 1 24.48 201 GLY B CA 1
ATOM 3147 C C . GLY B 1 201 ? 8.773 6.738 -23.281 1 24.48 201 GLY B C 1
ATOM 3148 O O . GLY B 1 201 ? 7.926 5.957 -23.703 1 24.48 201 GLY B O 1
ATOM 3149 N N . LEU B 1 202 ? 10.062 6.129 -23.641 1 23.16 202 LEU B N 1
ATOM 3150 C CA . LEU B 1 202 ? 10.422 4.828 -24.188 1 23.16 202 LEU B CA 1
ATOM 3151 C C . LEU B 1 202 ? 10.312 3.734 -23.125 1 23.16 202 LEU B C 1
ATOM 3153 O O . LEU B 1 202 ? 10.609 2.568 -23.406 1 23.16 202 LEU B O 1
ATOM 3157 N N . LEU B 1 203 ? 10.32 4.059 -21.953 1 23.3 203 LEU B N 1
ATOM 3158 C CA . LEU B 1 203 ? 10.594 2.854 -21.172 1 23.3 203 LEU B CA 1
ATOM 3159 C C . LEU B 1 203 ? 9.336 2.004 -21.016 1 23.3 203 LEU B C 1
ATOM 3161 O O . LEU B 1 203 ? 9.336 1.015 -20.281 1 23.3 203 LEU B O 1
ATOM 3165 N N . TRP B 1 204 ? 8.234 2.416 -21.344 1 22.03 204 TRP B N 1
ATOM 3166 C CA . TRP B 1 204 ? 7.121 1.496 -21.531 1 22.03 204 TRP B CA 1
ATOM 3167 C C . TRP B 1 204 ? 7.469 0.421 -22.547 1 22.03 204 TRP B C 1
ATOM 3169 O O . TRP B 1 204 ? 6.852 -0.646 -22.578 1 22.03 204 TRP B O 1
ATOM 3179 N N . LEU B 1 205 ? 7.953 0.771 -23.844 1 20.25 205 LEU B N 1
ATOM 3180 C CA . LEU B 1 205 ? 8.133 0.009 -25.078 1 20.25 205 LEU B CA 1
ATOM 3181 C C . LEU B 1 205 ? 9.242 -1.024 -24.922 1 20.25 205 LEU B C 1
ATOM 3183 O O . LEU B 1 205 ? 9.562 -1.744 -25.875 1 20.25 205 LEU B O 1
ATOM 3187 N N . LEU B 1 206 ? 10.203 -0.8 -24.109 1 19.92 206 LEU B N 1
ATOM 3188 C CA . LEU B 1 206 ? 10.945 -2.053 -24.188 1 19.92 206 LEU B CA 1
ATOM 3189 C C . LEU B 1 206 ? 10.242 -3.152 -23.406 1 19.92 206 LEU B C 1
ATOM 3191 O O . LEU B 1 206 ? 9.719 -2.9 -22.312 1 19.92 206 LEU B O 1
#